Protein AF-0000000082424993 (afdb_homodimer)

Foldseek 3Di:
DPFQFFDQCPDDDDTDGAFQEEEEFADPPLCLLVSLLVVLQVQLQQADQVLNFLQLCQQCQSVVHNCSNLVSLVVKGWTDIPQKIKIWDDPVCQVLPPVHDDDDDDPSKTKIFIDHPRHTQKMKIWGWDDCPDPPDDGDIDIGMDDRPPGHALAHAHEQDPPPDLSNVVSLVVRFDQVQLQVLLCQLCPPVQKHWPAWDADPVGRTFGWIQHPVGIDGQCVVPSLSVLLSSLSRRLRTQEYHYEASCPRHDLVSLLSSLLSSQVSSRHRYHYYHHDPSNLQSNLVRHDQQRYKYWYGDNVRDTDIDGSVRVNCCCPVVVDDSNYDPPD/DFFQWQWPDVPPRDTDGAFQAEEEFADPPLCLLVSLLVVLQVQLQQADQVLNFLQLCQQCQSVVHNCSNLVSLVVKIWTDTPQKIKIWDDPVCQVLPPVGDDDDDDPSKTKIFIDHPRHTQKMKIWGWDDCPDPVDDGDIDIGMDDRPPGHALAHAHEQDPPPDLSNVVSLVVRFDPVQLQVLLCQLCPPVQKGWPAWDQDPVGRTFGWIQHPVGIDGQCVVPSLSVLLSSLSRRLRTQEYHYEASCPRHDLVSLLSSLLSSQVSSRHRYHYYHHDPSNLQSNLVRHDQQRYKYWYGDNVRDTDIDGSVRVCCCCPVVVDDSNYDPPD

Solvent-accessible surface area (backbone atoms only — not comparable to full-atom values): 34062 Å² total; per-residue (Å²): 133,79,76,31,57,37,26,61,44,62,77,88,76,66,68,40,83,56,50,41,35,27,40,36,22,25,36,74,60,27,51,67,59,56,52,54,49,53,50,47,58,48,44,46,32,26,21,57,66,88,49,32,45,36,47,54,59,41,35,11,26,52,62,28,23,86,55,41,68,52,50,47,38,68,71,51,56,57,40,42,44,85,73,29,38,29,28,46,46,61,76,77,58,51,71,69,39,86,84,60,75,86,68,79,81,54,98,46,46,36,27,31,36,30,27,45,94,85,37,68,55,35,32,32,36,33,42,52,45,66,48,79,57,74,93,53,84,53,56,72,46,55,48,51,39,77,31,90,92,38,70,58,51,62,46,44,30,28,73,55,17,37,60,46,59,69,48,47,57,28,48,60,75,65,40,40,63,72,53,15,46,53,42,33,37,60,54,35,58,89,66,66,45,39,67,73,44,75,42,62,48,98,59,66,46,66,31,56,27,29,33,40,95,91,39,78,39,50,38,53,78,47,24,63,25,52,37,40,50,47,52,50,24,35,44,56,41,26,45,26,32,36,32,42,45,69,52,54,69,35,26,69,71,54,30,42,38,48,16,39,48,60,34,66,39,80,77,32,32,35,46,30,28,42,63,43,69,66,44,56,51,29,32,62,69,46,24,60,39,90,34,28,31,37,36,28,29,33,79,84,72,45,75,48,76,32,48,28,61,56,46,48,46,37,38,73,73,63,66,46,70,70,44,52,85,69,83,122,132,51,46,32,52,32,48,66,44,94,57,93,44,64,73,40,78,48,48,41,36,29,41,37,22,26,36,74,60,26,51,66,59,56,52,53,49,53,50,48,58,47,45,47,32,27,22,58,65,88,49,33,45,36,46,54,59,40,34,12,24,52,63,29,25,85,55,40,67,53,50,46,38,68,71,50,55,45,38,38,47,85,75,30,37,30,29,44,46,60,78,76,59,50,71,68,39,86,85,58,76,82,73,77,81,54,98,46,48,37,28,30,36,30,28,46,93,84,38,68,54,35,31,32,38,30,42,51,47,67,46,79,54,74,94,54,83,54,56,72,48,56,47,50,38,78,31,90,91,38,71,58,50,62,46,45,30,29,75,54,17,37,59,46,57,70,49,47,56,28,49,58,74,65,39,42,62,73,54,15,44,52,42,33,34,60,55,33,57,88,68,65,44,39,66,72,45,75,42,61,48,99,56,66,47,64,30,56,28,27,33,40,94,91,38,78,39,49,39,56,79,50,24,63,25,53,36,39,50,46,51,50,24,36,44,56,41,26,44,28,34,34,32,43,45,70,52,52,68,36,27,70,70,54,32,43,39,49,16,38,47,60,34,64,38,80,77,32,32,35,45,31,29,42,61,45,70,66,45,53,51,29,32,62,69,46,24,62,40,91,35,28,32,37,35,27,28,33,78,80,74,45,72,48,75,32,46,28,62,57,46,48,45,37,37,73,73,64,66,47,72,70,44,51,86,69,83,123

pLDDT: mean 84.48, std 14.89, range [23.39, 98.31]

Structure (mmCIF, N/CA/C/O backbone):
data_AF-0000000082424993-model_v1
#
loop_
_entity.id
_entity.type
_entity.pdbx_description
1 polymer 'ATPase AAA-type core domain-containing protein'
#
loop_
_atom_site.group_PDB
_atom_site.id
_atom_site.type_symbol
_atom_site.label_atom_id
_atom_site.label_alt_id
_atom_site.label_comp_id
_atom_site.label_asym_id
_atom_site.label_entity_id
_atom_site.label_seq_id
_atom_site.pdbx_PDB_ins_code
_atom_site.Cartn_x
_atom_site.Cartn_y
_atom_site.Cartn_z
_atom_site.occupancy
_atom_site.B_iso_or_equiv
_atom_site.auth_seq_id
_atom_site.auth_comp_id
_atom_site.auth_asym_id
_atom_site.auth_atom_id
_atom_site.pdbx_PDB_model_num
ATOM 1 N N . MET A 1 1 ? -7.801 -26.766 -16.562 1 23.39 1 MET A N 1
ATOM 2 C CA . MET A 1 1 ? -6.629 -27.375 -15.922 1 23.39 1 MET A CA 1
ATOM 3 C C . MET A 1 1 ? -6.152 -26.516 -14.75 1 23.39 1 MET A C 1
ATOM 5 O O . MET A 1 1 ? -5.828 -25.344 -14.922 1 23.39 1 MET A O 1
ATOM 9 N N . GLY A 1 2 ? -6.727 -26.578 -13.594 1 30.98 2 GLY A N 1
ATOM 10 C CA . GLY A 1 2 ? -6.523 -25.891 -12.328 1 30.98 2 GLY A CA 1
ATOM 11 C C . GLY A 1 2 ? -5.078 -25.906 -11.867 1 30.98 2 GLY A C 1
ATOM 12 O O . GLY A 1 2 ? -4.434 -26.969 -11.859 1 30.98 2 GLY A O 1
ATOM 13 N N . PHE A 1 3 ? -4.266 -25.047 -12.352 1 32.72 3 PHE A N 1
ATOM 14 C CA . PHE A 1 3 ? -2.865 -24.922 -11.961 1 32.72 3 PHE A CA 1
ATOM 15 C C . PHE A 1 3 ? -2.707 -25.047 -10.453 1 32.72 3 PHE A C 1
ATOM 17 O O . PHE A 1 3 ? -3.473 -24.453 -9.695 1 32.72 3 PHE A O 1
ATOM 24 N N . ARG A 1 4 ? -2.854 -26.219 -10.008 1 36.75 4 ARG A N 1
ATOM 25 C CA . ARG A 1 4 ? -2.625 -26.469 -8.586 1 36.75 4 ARG A CA 1
ATOM 26 C C . ARG A 1 4 ? -1.153 -26.297 -8.234 1 36.75 4 ARG A C 1
ATOM 28 O O . ARG A 1 4 ? -0.276 -26.828 -8.914 1 36.75 4 ARG A O 1
ATOM 35 N N . VAL A 1 5 ? -0.659 -25.062 -7.977 1 40.97 5 VAL A N 1
ATOM 36 C CA . VAL A 1 5 ? 0.658 -24.859 -7.379 1 40.97 5 VAL A CA 1
ATOM 37 C C . VAL A 1 5 ? 0.901 -25.922 -6.309 1 40.97 5 VAL A C 1
ATOM 39 O O . VAL A 1 5 ? 0.148 -26.016 -5.336 1 40.97 5 VAL A O 1
ATOM 42 N N . LYS A 1 6 ? 1.376 -26.969 -6.621 1 39.31 6 LYS A N 1
ATOM 43 C CA . LYS A 1 6 ? 1.819 -27.875 -5.578 1 39.31 6 LYS A CA 1
ATOM 44 C C . LYS A 1 6 ? 2.887 -27.25 -4.695 1 39.31 6 LYS A C 1
ATOM 46 O O . LYS A 1 6 ? 3.492 -26.234 -5.074 1 39.31 6 LYS A O 1
ATOM 51 N N . GLY A 1 7 ? 3.398 -27.828 -3.498 1 37.5 7 GLY A N 1
ATOM 52 C CA . GLY A 1 7 ? 4.145 -27.562 -2.279 1 37.5 7 GLY A CA 1
ATOM 53 C C . GLY A 1 7 ? 5.488 -26.906 -2.533 1 37.5 7 GLY A C 1
ATOM 54 O O . GLY A 1 7 ? 6.066 -27.062 -3.609 1 37.5 7 GLY A O 1
ATOM 55 N N . VAL A 1 8 ? 5.598 -25.641 -2.477 1 36.44 8 VAL A N 1
ATOM 56 C CA . VAL A 1 8 ? 6.949 -25.109 -2.312 1 36.44 8 VAL A CA 1
ATOM 57 C C . VAL A 1 8 ? 7.707 -25.938 -1.282 1 36.44 8 VAL A C 1
ATOM 59 O O . VAL A 1 8 ? 7.219 -26.172 -0.172 1 36.44 8 VAL A O 1
ATOM 62 N N . ARG A 1 9 ? 8.383 -26.875 -1.721 1 34.38 9 ARG A N 1
ATOM 63 C CA . ARG A 1 9 ? 9.211 -27.531 -0.724 1 34.38 9 ARG A CA 1
ATOM 64 C C . ARG A 1 9 ? 10.234 -26.578 -0.127 1 34.38 9 ARG A C 1
ATOM 66 O O . ARG A 1 9 ? 11.148 -26.125 -0.822 1 34.38 9 ARG A O 1
ATOM 73 N N . GLY A 1 10 ? 10.039 -25.391 0.374 1 33.62 10 GLY A N 1
ATOM 74 C CA . GLY A 1 10 ? 11.25 -25.125 1.137 1 33.62 10 GLY A CA 1
ATOM 75 C C . GLY A 1 10 ? 11.852 -26.391 1.733 1 33.62 10 GLY A C 1
ATOM 76 O O . GLY A 1 10 ? 11.555 -27.5 1.288 1 33.62 10 GLY A O 1
ATOM 77 N N . GLY A 1 11 ? 12.188 -26.266 3.111 1 31.61 11 GLY A N 1
ATOM 78 C CA . GLY A 1 11 ? 12.703 -27.531 3.598 1 31.61 11 GLY A CA 1
ATOM 79 C C . GLY A 1 11 ? 11.969 -28.734 3.029 1 31.61 11 GLY A C 1
ATOM 80 O O . GLY A 1 11 ? 11.07 -28.578 2.201 1 31.61 11 GLY A O 1
ATOM 81 N N . GLU A 1 12 ? 11.898 -29.891 3.67 1 37.28 12 GLU A N 1
ATOM 82 C CA . GLU A 1 12 ? 11.484 -31.219 3.242 1 37.28 12 GLU A CA 1
ATOM 83 C C . GLU A 1 12 ? 10.219 -31.172 2.391 1 37.28 12 GLU A C 1
ATOM 85 O O . GLU A 1 12 ? 10.18 -31.734 1.298 1 37.28 12 GLU A O 1
ATOM 90 N N . GLY A 1 13 ? 8.766 -31.5 2.793 1 43.62 13 GLY A N 1
ATOM 91 C CA . GLY A 1 13 ? 7.691 -32.438 2.557 1 43.62 13 GLY A CA 1
ATOM 92 C C . GLY A 1 13 ? 6.496 -31.828 1.854 1 43.62 13 GLY A C 1
ATOM 93 O O . GLY A 1 13 ? 5.871 -32.469 1.003 1 43.62 13 GLY A O 1
ATOM 94 N N . ASP A 1 14 ? 5.602 -30.719 2.322 1 53.25 14 ASP A N 1
ATOM 95 C CA . ASP A 1 14 ? 4.164 -30.969 2.223 1 53.25 14 ASP A CA 1
ATOM 96 C C . ASP A 1 14 ? 3.609 -30.438 0.902 1 53.25 14 ASP A C 1
ATOM 98 O O . ASP A 1 14 ? 3.883 -29.297 0.517 1 53.25 14 ASP A O 1
ATOM 102 N N . ALA A 1 15 ? 3.539 -31.188 -0.069 1 67.94 15 ALA A N 1
ATOM 103 C CA . ALA A 1 15 ? 2.691 -30.969 -1.238 1 67.94 15 ALA A CA 1
ATOM 104 C C . ALA A 1 15 ? 1.31 -30.469 -0.826 1 67.94 15 ALA A C 1
ATOM 106 O O . ALA A 1 15 ? 0.71 -30.984 0.118 1 67.94 15 ALA A O 1
ATOM 107 N N . VAL A 1 16 ? 1.029 -29.203 -1.278 1 76.25 16 VAL A N 1
ATOM 108 C CA . VAL A 1 16 ? -0.315 -28.703 -1.019 1 76.25 16 VAL A CA 1
ATOM 109 C C . VAL A 1 16 ? -1.115 -28.672 -2.318 1 76.25 16 VAL A C 1
ATOM 111 O O . VAL A 1 16 ? -0.638 -28.172 -3.336 1 76.25 16 VAL A O 1
ATOM 114 N N . GLU A 1 17 ? -2.172 -29.375 -2.281 1 81.56 17 GLU A N 1
ATOM 115 C CA . GLU A 1 17 ? -3.105 -29.266 -3.398 1 81.56 17 GLU A CA 1
ATOM 116 C C . GLU A 1 17 ? -4.02 -28.062 -3.236 1 81.56 17 GLU A C 1
ATOM 118 O O . GLU A 1 17 ? -4.828 -28 -2.307 1 81.56 17 GLU A O 1
ATOM 123 N N . LEU A 1 18 ? -3.896 -27.156 -4.195 1 88.31 18 LEU A N 1
ATOM 124 C CA . LEU A 1 18 ? -4.652 -25.922 -4.094 1 88.31 18 LEU A CA 1
ATOM 125 C C . LEU A 1 18 ? -6.098 -26.125 -4.527 1 88.31 18 LEU A C 1
ATOM 127 O O . LEU A 1 18 ? -6.395 -27.047 -5.293 1 88.31 18 LEU A O 1
ATOM 131 N N . ARG A 1 19 ? -6.922 -25.297 -4.023 1 92.44 19 ARG A N 1
ATOM 132 C CA . ARG A 1 19 ? -8.336 -25.25 -4.387 1 92.44 19 ARG A CA 1
ATOM 133 C C . ARG A 1 19 ? -8.648 -23.984 -5.18 1 92.44 19 ARG A C 1
ATOM 135 O O . ARG A 1 19 ? -7.746 -23.359 -5.742 1 92.44 19 ARG A O 1
ATOM 142 N N . ARG A 1 20 ? -9.914 -23.766 -5.371 1 95 20 ARG A N 1
ATOM 143 C CA . ARG A 1 20 ? -10.289 -22.578 -6.145 1 95 20 ARG A CA 1
ATOM 144 C C . ARG A 1 20 ? -9.93 -21.312 -5.395 1 95 20 ARG A C 1
ATOM 146 O O . ARG A 1 20 ? -9.445 -20.344 -5.996 1 95 20 ARG A O 1
ATOM 153 N N . VAL A 1 21 ? -10.203 -21.328 -4.082 1 96.75 21 VAL A N 1
ATOM 154 C CA . VAL A 1 21 ? -9.859 -20.188 -3.234 1 96.75 21 VAL A CA 1
ATOM 155 C C . VAL A 1 21 ? -8.836 -20.625 -2.182 1 96.75 21 VAL A C 1
ATOM 157 O O . VAL A 1 21 ? -9.164 -21.375 -1.266 1 96.75 21 VAL A O 1
ATOM 160 N N . ASN A 1 22 ? -7.621 -20.125 -2.242 1 95 22 ASN A N 1
ATOM 161 C CA . ASN A 1 22 ? -6.523 -20.438 -1.334 1 95 22 ASN A CA 1
ATOM 162 C C . ASN A 1 22 ? -6.066 -19.203 -0.556 1 95 22 ASN A C 1
ATOM 164 O O . ASN A 1 22 ? -5.633 -18.219 -1.148 1 95 22 ASN A O 1
ATOM 168 N N . VAL A 1 23 ? -6.172 -19.281 0.768 1 96.69 23 VAL A N 1
ATOM 169 C CA . VAL A 1 23 ? -5.855 -18.141 1.61 1 96.69 23 VAL A CA 1
ATOM 170 C C . VAL A 1 23 ? -4.648 -18.453 2.488 1 96.69 23 VAL A C 1
ATOM 172 O O . VAL A 1 23 ? -4.73 -19.297 3.381 1 96.69 23 VAL A O 1
ATOM 175 N N . LEU A 1 24 ? -3.57 -17.781 2.172 1 93.25 24 LEU A N 1
ATOM 176 C CA . LEU A 1 24 ? -2.373 -17.906 2.996 1 93.25 24 LEU A CA 1
ATOM 177 C C . LEU A 1 24 ? -2.408 -16.922 4.156 1 93.25 24 LEU A C 1
ATOM 179 O O . LEU A 1 24 ? -2.666 -15.734 3.955 1 93.25 24 LEU A O 1
ATOM 183 N N . THR A 1 25 ? -2.234 -17.375 5.359 1 93.75 25 THR A N 1
ATOM 184 C CA . THR A 1 25 ? -2.148 -16.562 6.57 1 93.75 25 THR A CA 1
ATOM 185 C C . THR A 1 25 ? -0.874 -16.891 7.348 1 93.75 25 THR A C 1
ATOM 187 O O . THR A 1 25 ? -0.179 -17.859 7.039 1 93.75 25 THR A O 1
ATOM 190 N N . GLY A 1 26 ? -0.524 -16.016 8.273 1 89.94 26 GLY A N 1
ATOM 191 C CA . GLY A 1 26 ? 0.664 -16.188 9.094 1 89.94 26 GLY A CA 1
ATOM 192 C C . GLY A 1 26 ? 1.271 -14.875 9.539 1 89.94 26 GLY A C 1
ATOM 193 O O . GLY A 1 26 ? 0.917 -13.812 9.031 1 89.94 26 GLY A O 1
ATOM 194 N N . CYS A 1 27 ? 2.184 -14.984 10.438 1 88.44 27 CYS A N 1
ATOM 195 C CA . CYS A 1 27 ? 2.846 -13.812 11 1 88.44 27 CYS A CA 1
ATOM 196 C C . CYS A 1 27 ? 3.699 -13.117 9.945 1 88.44 27 CYS A C 1
ATOM 198 O O . CYS A 1 27 ? 4.008 -13.695 8.906 1 88.44 27 CYS A O 1
ATOM 200 N N . ASN A 1 28 ? 4.004 -11.875 10.234 1 85.69 28 ASN A N 1
ATOM 201 C CA . ASN A 1 28 ? 4.992 -11.219 9.383 1 85.69 28 ASN A CA 1
ATOM 202 C C . ASN A 1 28 ? 6.324 -11.961 9.391 1 85.69 28 ASN A C 1
ATOM 204 O O . ASN A 1 28 ? 6.785 -12.406 10.445 1 85.69 28 ASN A O 1
ATOM 208 N N . GLY A 1 29 ? 6.848 -12.148 8.227 1 78.69 29 GLY A N 1
ATOM 209 C CA . GLY A 1 29 ? 8.141 -12.797 8.125 1 78.69 29 GLY A CA 1
ATOM 210 C C . GLY A 1 29 ? 8.047 -14.297 7.961 1 78.69 29 GLY A C 1
ATOM 211 O O . GLY A 1 29 ? 9.055 -15.008 8.062 1 78.69 29 GLY A O 1
ATOM 212 N N . THR A 1 30 ? 6.895 -14.828 7.766 1 79.69 30 THR A N 1
ATOM 213 C CA . THR A 1 30 ? 6.742 -16.266 7.645 1 79.69 30 THR A CA 1
ATOM 214 C C . THR A 1 30 ? 6.727 -16.688 6.176 1 79.69 30 THR A C 1
ATOM 216 O O . THR A 1 30 ? 6.113 -17.703 5.82 1 79.69 30 THR A O 1
ATOM 219 N N . PHE A 1 31 ? 7.121 -15.859 5.227 1 78.12 31 PHE A N 1
ATOM 220 C CA . PHE A 1 31 ? 7.461 -16.141 3.836 1 78.12 31 PHE A CA 1
ATOM 221 C C . PHE A 1 31 ? 6.203 -16.25 2.982 1 78.12 31 PHE A C 1
ATOM 223 O O . PHE A 1 31 ? 6.219 -16.891 1.932 1 78.12 31 PHE A O 1
ATOM 230 N N . LYS A 1 32 ? 5.07 -15.711 3.395 1 86.19 32 LYS A N 1
ATOM 231 C CA . LYS A 1 32 ? 3.846 -15.719 2.598 1 86.19 32 LYS A CA 1
ATOM 232 C C . LYS A 1 32 ? 4.086 -15.125 1.215 1 86.19 32 LYS A C 1
ATOM 234 O O . LYS A 1 32 ? 3.732 -15.727 0.201 1 86.19 32 LYS A O 1
ATOM 239 N N . THR A 1 33 ? 4.738 -13.977 1.228 1 88.62 33 THR A N 1
ATOM 240 C CA . THR A 1 33 ? 5 -13.258 -0.014 1 88.62 33 THR A CA 1
ATOM 241 C C . THR A 1 33 ? 5.988 -14.023 -0.887 1 88.62 33 THR A C 1
ATOM 243 O O . THR A 1 33 ? 5.84 -14.07 -2.109 1 88.62 33 THR A O 1
ATOM 246 N N . SER A 1 34 ? 6.977 -14.703 -0.293 1 84.75 34 SER A N 1
ATOM 247 C CA . SER A 1 34 ? 7.965 -15.477 -1.039 1 84.75 34 SER A CA 1
ATOM 248 C C . SER A 1 34 ? 7.312 -16.625 -1.799 1 84.75 34 SER A C 1
ATOM 250 O O . SER A 1 34 ? 7.734 -16.953 -2.906 1 84.75 34 SER A O 1
ATOM 252 N N . ILE A 1 35 ? 6.367 -17.188 -1.18 1 85.69 35 ILE A N 1
ATOM 253 C CA . ILE A 1 35 ? 5.637 -18.266 -1.837 1 85.69 35 ILE A CA 1
ATOM 254 C C . ILE A 1 35 ? 4.918 -17.719 -3.072 1 85.69 35 ILE A C 1
ATOM 256 O O . ILE A 1 35 ? 4.961 -18.344 -4.141 1 85.69 35 ILE A O 1
ATOM 260 N N . LEU A 1 36 ? 4.277 -16.578 -2.947 1 92.5 36 LEU A N 1
ATOM 261 C CA . LEU A 1 36 ? 3.592 -15.969 -4.078 1 92.5 36 LEU A CA 1
ATOM 262 C C . LEU A 1 36 ? 4.582 -15.586 -5.172 1 92.5 36 LEU A C 1
ATOM 264 O O . LEU A 1 36 ? 4.289 -15.742 -6.359 1 92.5 36 LEU A O 1
ATOM 268 N N . GLU A 1 37 ? 5.734 -15.148 -4.789 1 91.5 37 GLU A N 1
ATOM 269 C CA . GLU A 1 37 ? 6.758 -14.773 -5.754 1 91.5 37 GLU A CA 1
ATOM 270 C C . GLU A 1 37 ? 7.238 -15.984 -6.555 1 91.5 37 GLU A C 1
ATOM 272 O O . GLU A 1 37 ? 7.379 -15.906 -7.777 1 91.5 37 GLU A O 1
ATOM 277 N N . ALA A 1 38 ? 7.52 -17.016 -5.855 1 88.12 38 ALA A N 1
ATOM 278 C CA . ALA A 1 38 ? 7.984 -18.234 -6.516 1 88.12 38 ALA A CA 1
ATOM 279 C C . ALA A 1 38 ? 6.934 -18.766 -7.488 1 88.12 38 ALA A C 1
ATOM 281 O O . ALA A 1 38 ? 7.258 -19.172 -8.602 1 88.12 38 ALA A O 1
ATOM 282 N N . LEU A 1 39 ? 5.758 -18.734 -7.012 1 91.19 39 LEU A N 1
ATOM 283 C CA . LEU A 1 39 ? 4.656 -19.156 -7.875 1 91.19 39 LEU A CA 1
ATOM 284 C C . LEU A 1 39 ? 4.562 -18.266 -9.109 1 91.19 39 LEU A C 1
ATOM 286 O O . LEU A 1 39 ? 4.402 -18.75 -10.227 1 91.19 39 LEU A O 1
ATOM 290 N N . THR A 1 40 ? 4.637 -17 -8.906 1 94.19 40 THR A N 1
ATOM 291 C CA . THR A 1 40 ? 4.562 -16.016 -9.992 1 94.19 40 THR A CA 1
ATOM 292 C C . THR A 1 40 ? 5.691 -16.234 -10.992 1 94.19 40 THR A C 1
ATOM 294 O O . THR A 1 40 ? 5.453 -16.297 -12.203 1 94.19 40 THR A O 1
ATOM 297 N N . ALA A 1 41 ? 6.883 -16.375 -10.492 1 91.38 41 ALA A N 1
ATOM 298 C CA . ALA A 1 41 ? 8.031 -16.594 -11.367 1 91.38 41 ALA A CA 1
ATOM 299 C C . ALA A 1 41 ? 7.859 -17.875 -12.18 1 91.38 41 ALA A C 1
ATOM 301 O O . ALA A 1 41 ? 8.18 -17.906 -13.367 1 91.38 41 ALA A O 1
ATOM 302 N N . SER A 1 42 ? 7.344 -18.844 -11.555 1 89.44 42 SER A N 1
ATOM 303 C CA . SER A 1 42 ? 7.121 -20.125 -12.227 1 89.44 42 SER A CA 1
ATOM 304 C C . SER A 1 42 ? 6.07 -20 -13.328 1 89.44 42 SER A C 1
ATOM 306 O O . SER A 1 42 ? 6.223 -20.562 -14.406 1 89.44 42 SER A O 1
ATOM 308 N N . MET A 1 43 ? 5.098 -19.266 -13.047 1 91.38 43 MET A N 1
ATOM 309 C CA . MET A 1 43 ? 4.012 -19.109 -14.008 1 91.38 43 MET A CA 1
ATOM 310 C C . MET A 1 43 ? 4.418 -18.188 -15.148 1 91.38 43 MET A C 1
ATOM 312 O O . MET A 1 43 ? 3.855 -18.25 -16.234 1 91.38 43 MET A O 1
ATOM 316 N N . LEU A 1 44 ? 5.328 -17.312 -14.867 1 91.94 44 LEU A N 1
ATOM 317 C CA . LEU A 1 44 ? 5.836 -16.438 -15.922 1 91.94 44 LEU A CA 1
ATOM 318 C C . LEU A 1 44 ? 6.426 -17.25 -17.062 1 91.94 44 LEU A C 1
ATOM 320 O O . LEU A 1 44 ? 6.277 -16.891 -18.234 1 91.94 44 LEU A O 1
ATOM 324 N N . VAL A 1 45 ? 7.016 -18.375 -16.766 1 85.44 45 VAL A N 1
ATOM 325 C CA . VAL A 1 45 ? 7.652 -19.203 -17.781 1 85.44 45 VAL A CA 1
ATOM 326 C C . VAL A 1 45 ? 6.59 -19.953 -18.578 1 85.44 45 VAL A C 1
ATOM 328 O O . VAL A 1 45 ? 6.844 -20.391 -19.688 1 85.44 45 VAL A O 1
ATOM 331 N N . LEU A 1 46 ? 5.5 -20.031 -18.016 1 85.75 46 LEU A N 1
ATOM 332 C CA . LEU A 1 46 ? 4.461 -20.891 -18.578 1 85.75 46 LEU A CA 1
ATOM 333 C C . LEU A 1 46 ? 3.334 -20.047 -19.172 1 85.75 46 LEU A C 1
ATOM 335 O O . LEU A 1 46 ? 2.236 -20.547 -19.422 1 85.75 46 LEU A O 1
ATOM 339 N N . THR A 1 47 ? 3.527 -18.734 -19.266 1 89.12 47 THR A N 1
ATOM 340 C CA . THR A 1 47 ? 2.533 -17.859 -19.859 1 89.12 47 THR A CA 1
ATOM 341 C C . THR A 1 47 ? 2.992 -17.359 -21.219 1 89.12 47 THR A C 1
ATOM 343 O O . THR A 1 47 ? 4.086 -17.703 -21.672 1 89.12 47 THR A O 1
ATOM 346 N N . SER A 1 48 ? 2.105 -16.641 -21.969 1 88 48 SER A N 1
ATOM 347 C CA . SER A 1 48 ? 2.461 -16.062 -23.25 1 88 48 SER A CA 1
ATOM 348 C C . SER A 1 48 ? 3.578 -15.031 -23.109 1 88 48 SER A C 1
ATOM 350 O O . SER A 1 48 ? 3.535 -14.188 -22.203 1 88 48 SER A O 1
ATOM 352 N N . PRO A 1 49 ? 4.574 -15.062 -24 1 87.19 49 PRO A N 1
ATOM 353 C CA . PRO A 1 49 ? 5.738 -14.188 -23.875 1 87.19 49 PRO A CA 1
ATOM 354 C C . PRO A 1 49 ? 5.359 -12.703 -23.844 1 87.19 49 PRO A C 1
ATOM 356 O O . PRO A 1 49 ? 6.031 -11.914 -23.172 1 87.19 49 PRO A O 1
ATOM 359 N N . ASP A 1 50 ? 4.289 -12.328 -24.531 1 88.88 50 ASP A N 1
ATOM 360 C CA . ASP A 1 50 ? 3.891 -10.93 -24.594 1 88.88 50 ASP A CA 1
ATOM 361 C C . ASP A 1 50 ? 3.379 -10.438 -23.25 1 88.88 50 ASP A C 1
ATOM 363 O O . ASP A 1 50 ? 3.314 -9.234 -23 1 88.88 50 ASP A O 1
ATOM 367 N N . ARG A 1 51 ? 3.08 -11.359 -22.328 1 93.5 51 ARG A N 1
ATOM 368 C CA . ARG A 1 51 ? 2.512 -10.992 -21.047 1 93.5 51 ARG A CA 1
ATOM 369 C C . ARG A 1 51 ? 3.598 -10.922 -19.969 1 93.5 51 ARG A C 1
ATOM 371 O O . ARG A 1 51 ? 3.365 -10.391 -18.875 1 93.5 51 ARG A O 1
ATOM 378 N N . VAL A 1 52 ? 4.766 -11.352 -20.281 1 92.94 52 VAL A N 1
ATOM 379 C CA . VAL A 1 52 ? 5.801 -11.562 -19.281 1 92.94 52 VAL A CA 1
ATOM 380 C C . VAL A 1 52 ? 6.25 -10.219 -18.703 1 92.94 52 VAL A C 1
ATOM 382 O O . VAL A 1 52 ? 6.297 -10.047 -17.484 1 92.94 52 VAL A O 1
ATOM 385 N N . GLN A 1 53 ? 6.492 -9.305 -19.562 1 92.44 53 GLN A N 1
ATOM 386 C CA . GLN A 1 53 ? 7.012 -8.023 -19.094 1 92.44 53 GLN A CA 1
ATOM 387 C C . GLN A 1 53 ? 5.961 -7.27 -18.281 1 92.44 53 GLN A C 1
ATOM 389 O O . GLN A 1 53 ? 6.227 -6.84 -17.156 1 92.44 53 GLN A O 1
ATOM 394 N N . PRO A 1 54 ? 4.738 -7.117 -18.797 1 94.75 54 PRO A N 1
ATOM 395 C CA . PRO A 1 54 ? 3.711 -6.461 -17.984 1 94.75 54 PRO A CA 1
ATOM 396 C C . PRO A 1 54 ? 3.459 -7.176 -16.656 1 94.75 54 PRO A C 1
ATOM 398 O O . PRO A 1 54 ? 3.291 -6.527 -15.625 1 94.75 54 PRO A O 1
ATOM 401 N N . LEU A 1 55 ? 3.496 -8.484 -16.688 1 96.62 55 LEU A N 1
ATOM 402 C CA . LEU A 1 55 ? 3.289 -9.258 -15.469 1 96.62 55 LEU A CA 1
ATOM 403 C C . LEU A 1 55 ? 4.418 -9.016 -14.469 1 96.62 55 LEU A C 1
ATOM 405 O O . LEU A 1 55 ? 4.172 -8.875 -13.266 1 96.62 55 LEU A O 1
ATOM 409 N N . SER A 1 56 ? 5.598 -8.969 -14.992 1 94.81 56 SER A N 1
ATOM 410 C CA . SER A 1 56 ? 6.75 -8.742 -14.125 1 94.81 56 SER A CA 1
ATOM 411 C C . SER A 1 56 ? 6.688 -7.371 -13.469 1 94.81 56 SER A C 1
ATOM 413 O O . SER A 1 56 ? 7.098 -7.207 -12.312 1 94.81 56 SER A O 1
ATOM 415 N N . ILE A 1 57 ? 6.199 -6.41 -14.211 1 93.94 57 ILE A N 1
ATOM 416 C CA . ILE A 1 57 ? 6.09 -5.055 -13.688 1 93.94 57 ILE A CA 1
ATOM 417 C C . ILE A 1 57 ? 5.07 -5.02 -12.547 1 93.94 57 ILE A C 1
ATOM 419 O O . ILE A 1 57 ? 5.352 -4.488 -11.477 1 93.94 57 ILE A O 1
ATOM 423 N N . ILE A 1 58 ? 3.943 -5.652 -12.719 1 96.44 58 ILE A N 1
ATOM 424 C CA . ILE A 1 58 ? 2.863 -5.613 -11.734 1 96.44 58 ILE A CA 1
ATOM 425 C C . ILE A 1 58 ? 3.25 -6.438 -10.508 1 96.44 58 ILE A C 1
ATOM 427 O O . ILE A 1 58 ? 2.928 -6.066 -9.375 1 96.44 58 ILE A O 1
ATOM 431 N N . ALA A 1 59 ? 3.99 -7.457 -10.734 1 96.94 59 ALA A N 1
ATOM 432 C CA . ALA A 1 59 ? 4.359 -8.375 -9.656 1 96.94 59 ALA A CA 1
ATOM 433 C C . ALA A 1 59 ? 5.395 -7.75 -8.727 1 96.94 59 ALA A C 1
ATOM 435 O O . ALA A 1 59 ? 5.656 -8.266 -7.641 1 96.94 59 ALA A O 1
ATOM 436 N N . ALA A 1 60 ? 5.938 -6.594 -9.094 1 94.62 60 ALA A N 1
ATOM 437 C CA . ALA A 1 60 ? 6.875 -5.879 -8.227 1 94.62 60 ALA A CA 1
ATOM 438 C C . ALA A 1 60 ? 6.207 -5.457 -6.922 1 94.62 60 ALA A C 1
ATOM 440 O O . ALA A 1 60 ? 6.887 -5.164 -5.938 1 94.62 60 ALA A O 1
ATOM 441 N N . THR A 1 61 ? 4.91 -5.398 -6.91 1 96.94 61 THR A N 1
ATOM 442 C CA . THR A 1 61 ? 4.152 -4.992 -5.73 1 96.94 61 THR A CA 1
ATOM 443 C C . THR A 1 61 ? 4.16 -6.094 -4.676 1 96.94 61 THR A C 1
ATOM 445 O O . THR A 1 61 ? 3.828 -5.852 -3.516 1 96.94 61 THR A O 1
ATOM 448 N N . LEU A 1 62 ? 4.508 -7.363 -5.027 1 95 62 LEU A N 1
ATOM 449 C CA . LEU A 1 62 ? 4.516 -8.453 -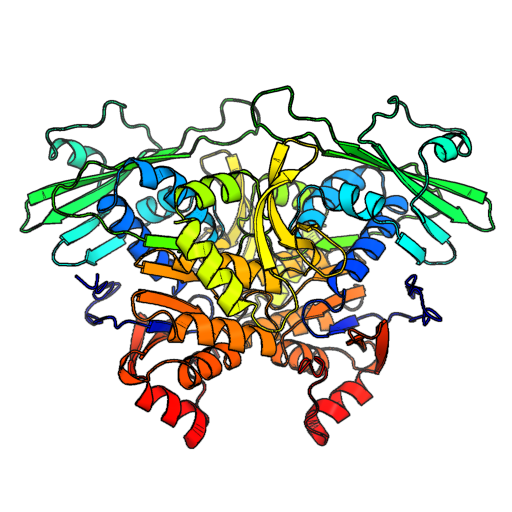4.059 1 95 62 LEU A CA 1
ATOM 450 C C . LEU A 1 62 ? 5.57 -8.219 -2.982 1 95 62 LEU A C 1
ATOM 452 O O . LEU A 1 62 ? 5.234 -8 -1.816 1 95 62 LEU A O 1
ATOM 456 N N . ARG A 1 63 ? 6.738 -8.055 -3.336 1 89.25 63 ARG A N 1
ATOM 457 C CA . ARG A 1 63 ? 7.805 -7.816 -2.367 1 89.25 63 ARG A CA 1
ATOM 458 C C . ARG A 1 63 ? 8.141 -6.332 -2.27 1 89.25 63 ARG A C 1
ATOM 460 O O . ARG A 1 63 ? 9.102 -5.949 -1.602 1 89.25 63 ARG A O 1
ATOM 467 N N . MET A 1 64 ? 7.406 -5.523 -2.926 1 93.88 64 MET A N 1
ATOM 468 C CA . MET A 1 64 ? 7.551 -4.07 -2.902 1 93.88 64 MET A CA 1
ATOM 469 C C . MET A 1 64 ? 8.922 -3.652 -3.434 1 93.88 64 MET A C 1
ATOM 471 O O . MET A 1 64 ? 9.57 -2.771 -2.867 1 93.88 64 MET A O 1
ATOM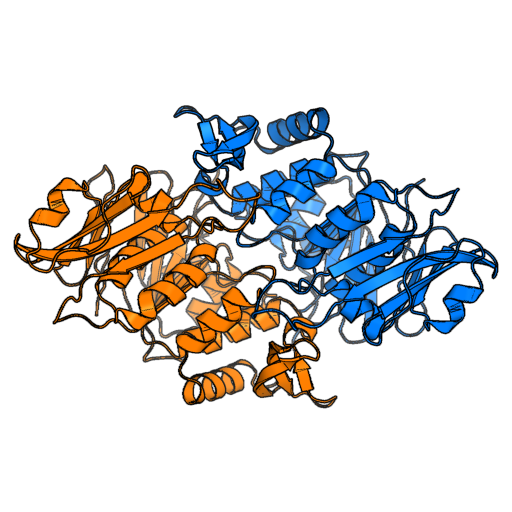 475 N N . ASP A 1 65 ? 9.367 -4.355 -4.473 1 90.75 65 ASP A N 1
ATOM 476 C CA . ASP A 1 65 ? 10.672 -4.094 -5.078 1 90.75 65 ASP A CA 1
ATOM 477 C C . ASP A 1 65 ? 10.625 -4.297 -6.59 1 90.75 65 ASP A C 1
ATOM 479 O O . ASP A 1 65 ? 10.336 -5.398 -7.066 1 90.75 65 ASP A O 1
ATOM 483 N N . GLU A 1 66 ? 10.992 -3.242 -7.316 1 89.06 66 GLU A N 1
ATOM 484 C CA . GLU A 1 66 ? 10.953 -3.311 -8.773 1 89.06 66 GLU A CA 1
ATOM 485 C C . GLU A 1 66 ? 11.914 -4.379 -9.305 1 89.06 66 GLU A C 1
ATOM 487 O O . GLU A 1 66 ? 11.758 -4.852 -10.43 1 89.06 66 GLU A O 1
ATOM 492 N N . PHE A 1 67 ? 12.852 -4.84 -8.5 1 89 67 PHE A N 1
ATOM 493 C CA . PHE A 1 67 ? 13.828 -5.832 -8.914 1 89 67 PHE A CA 1
ATOM 494 C C . PHE A 1 67 ? 13.531 -7.188 -8.281 1 89 67 PHE A C 1
ATOM 496 O O . PHE A 1 67 ? 14.445 -7.996 -8.086 1 89 67 PHE A O 1
ATOM 503 N N . TRP A 1 68 ? 12.32 -7.371 -8.031 1 90.62 68 TRP A N 1
ATOM 504 C CA . TRP A 1 68 ? 11.898 -8.539 -7.273 1 90.62 68 TRP A CA 1
ATOM 505 C C . TRP A 1 68 ? 12.344 -9.828 -7.969 1 90.62 68 TRP A C 1
ATOM 507 O O . TRP A 1 68 ? 12.828 -10.758 -7.32 1 90.62 68 TRP A O 1
ATOM 517 N N . LEU A 1 69 ? 12.18 -9.898 -9.297 1 92.31 69 LEU A N 1
ATOM 518 C CA . LEU A 1 69 ? 12.477 -11.125 -10.031 1 92.31 69 LEU A CA 1
ATOM 519 C C . LEU A 1 69 ? 13.977 -11.414 -10.039 1 92.31 69 LEU A C 1
ATOM 521 O O . LEU A 1 69 ? 14.391 -12.555 -9.852 1 92.31 69 LEU A O 1
ATOM 525 N N . TYR A 1 70 ? 14.75 -10.383 -10.227 1 89.88 70 TYR A N 1
ATOM 526 C CA . TYR A 1 70 ? 16.203 -10.508 -10.156 1 89.88 70 TYR A CA 1
ATOM 527 C C . TYR A 1 70 ? 16.641 -11.023 -8.789 1 89.88 70 TYR A C 1
ATOM 529 O O . TYR A 1 70 ? 17.484 -11.922 -8.703 1 89.88 70 TYR A O 1
ATOM 537 N N . LYS A 1 71 ? 16.062 -10.438 -7.832 1 87.06 71 LYS A N 1
ATOM 538 C CA . LYS A 1 71 ? 16.438 -10.805 -6.465 1 87.06 71 LYS A CA 1
ATOM 539 C C . LYS A 1 71 ? 15.969 -12.219 -6.137 1 87.06 71 LYS A C 1
ATOM 541 O O . LYS A 1 71 ? 16.703 -12.984 -5.496 1 87.06 71 LYS A O 1
ATOM 546 N N . LEU A 1 72 ? 14.773 -12.555 -6.504 1 88.56 72 LEU A N 1
ATOM 547 C CA . LEU A 1 72 ? 14.258 -13.898 -6.258 1 88.56 72 LEU A CA 1
ATOM 548 C C . LEU A 1 72 ? 15.141 -14.953 -6.918 1 88.56 72 LEU A C 1
ATOM 550 O O . LEU A 1 72 ? 15.484 -15.961 -6.297 1 88.56 72 LEU A O 1
ATOM 554 N N . LEU A 1 73 ? 15.477 -14.711 -8.156 1 88.94 73 LEU A N 1
ATOM 555 C CA . LEU A 1 73 ? 16.297 -15.664 -8.898 1 88.94 73 LEU A CA 1
ATOM 556 C C . LEU A 1 73 ? 17.703 -15.727 -8.32 1 88.94 73 LEU A C 1
ATOM 558 O O . LEU A 1 73 ? 18.375 -16.766 -8.406 1 88.94 73 LEU A O 1
ATOM 562 N N . GLY A 1 74 ? 18.125 -14.641 -7.777 1 85.31 74 GLY A N 1
ATOM 563 C CA . GLY A 1 74 ? 19.406 -14.625 -7.086 1 85.31 74 GLY A CA 1
ATOM 564 C C . GLY A 1 74 ? 19.391 -15.414 -5.789 1 85.31 74 GLY A C 1
ATOM 565 O O . GLY A 1 74 ? 20.375 -16.047 -5.434 1 85.31 74 GLY A O 1
ATOM 566 N N . ASP A 1 75 ? 18.312 -15.352 -5.078 1 81.75 75 ASP A N 1
ATOM 567 C CA . ASP A 1 75 ? 18.141 -16.078 -3.824 1 81.75 75 ASP A CA 1
ATOM 568 C C . ASP A 1 75 ? 17.969 -17.578 -4.078 1 81.75 75 ASP A C 1
ATOM 570 O O . ASP A 1 75 ? 18.422 -18.406 -3.275 1 81.75 75 ASP A O 1
ATOM 574 N N . GLY A 1 76 ? 17.375 -17.859 -5.133 1 83.31 76 GLY A N 1
ATOM 575 C CA . GLY A 1 76 ? 17.141 -19.25 -5.477 1 83.31 76 GLY A CA 1
ATOM 576 C C . GLY A 1 76 ? 15.789 -19.766 -5.02 1 83.31 76 GLY A C 1
ATOM 577 O O . GLY A 1 76 ? 15.305 -19.391 -3.947 1 83.31 76 GLY A O 1
ATOM 578 N N . PHE A 1 77 ? 15.156 -20.562 -5.934 1 83 77 PHE A N 1
ATOM 579 C CA . PHE A 1 77 ? 13.914 -21.25 -5.582 1 83 77 PHE A CA 1
ATOM 580 C C . PHE A 1 77 ? 13.695 -22.469 -6.461 1 83 77 PHE A C 1
ATOM 582 O O . PHE A 1 77 ? 14.391 -22.656 -7.469 1 83 77 PHE A O 1
ATOM 589 N N . LYS A 1 78 ? 12.906 -23.406 -5.977 1 84.38 78 LYS A N 1
ATOM 590 C CA . LYS A 1 78 ? 12.438 -24.562 -6.73 1 84.38 78 LYS A CA 1
ATOM 591 C C . LYS A 1 78 ? 10.961 -24.844 -6.469 1 84.38 78 LYS A C 1
ATOM 593 O O . LYS A 1 78 ? 10.516 -24.828 -5.32 1 84.38 78 LYS A O 1
ATOM 598 N N . LEU A 1 79 ? 10.242 -24.938 -7.543 1 83.25 79 LEU A N 1
ATOM 599 C CA . LEU A 1 79 ? 8.812 -25.203 -7.438 1 83.25 79 LEU A CA 1
ATOM 600 C C . LEU A 1 79 ? 8.344 -26.125 -8.555 1 83.25 79 LEU A C 1
ATOM 602 O O . LEU A 1 79 ? 8.891 -26.094 -9.656 1 83.25 79 LEU A O 1
ATOM 606 N N . GLU A 1 80 ? 7.43 -26.938 -8.227 1 81.62 80 GLU A N 1
ATOM 607 C CA . GLU A 1 80 ? 6.801 -27.781 -9.242 1 81.62 80 GLU A CA 1
ATOM 608 C C . GLU A 1 80 ? 5.348 -27.391 -9.469 1 81.62 80 GLU A C 1
ATOM 610 O O . GLU A 1 80 ? 4.582 -27.25 -8.516 1 81.62 80 GLU A O 1
ATOM 615 N N . ILE A 1 81 ? 5.027 -27.172 -10.695 1 80.19 81 ILE A N 1
ATOM 616 C CA . ILE A 1 81 ? 3.664 -26.828 -11.086 1 80.19 81 ILE A CA 1
ATOM 617 C C . ILE A 1 81 ? 3.236 -27.703 -12.266 1 80.19 81 ILE A C 1
ATOM 619 O O . ILE A 1 81 ? 3.852 -27.672 -13.328 1 80.19 81 ILE A O 1
ATOM 623 N N . ASP A 1 82 ? 2.146 -28.484 -12.094 1 78.88 82 ASP A N 1
ATOM 624 C CA . ASP A 1 82 ? 1.568 -29.328 -13.133 1 78.88 82 ASP A CA 1
ATOM 625 C C . ASP A 1 82 ? 2.633 -30.219 -13.773 1 78.88 82 ASP A C 1
ATOM 627 O O . ASP A 1 82 ? 2.73 -30.281 -15 1 78.88 82 ASP A O 1
ATOM 631 N N . GLY A 1 83 ? 3.51 -30.703 -12.953 1 76.56 83 GLY A N 1
ATOM 632 C CA . GLY A 1 83 ? 4.512 -31.656 -13.414 1 76.56 83 GLY A CA 1
ATOM 633 C C . GLY A 1 83 ? 5.754 -30.984 -13.969 1 76.56 83 GLY A C 1
ATOM 634 O O . GLY A 1 83 ? 6.711 -31.656 -14.359 1 76.56 83 GLY A O 1
ATOM 635 N N . MET A 1 84 ? 5.77 -29.719 -14.016 1 83.06 84 MET A N 1
ATOM 636 C CA . MET A 1 84 ? 6.934 -28.969 -14.477 1 83.06 84 MET A CA 1
ATOM 637 C C . MET A 1 84 ? 7.723 -28.422 -13.289 1 83.06 84 MET A C 1
ATOM 639 O O . MET A 1 84 ? 7.152 -27.781 -12.406 1 83.06 84 MET A O 1
ATOM 643 N N . GLU A 1 85 ? 8.945 -28.672 -13.383 1 84.62 85 GLU A N 1
ATOM 644 C CA . GLU A 1 85 ? 9.828 -28.141 -12.344 1 84.62 85 GLU A CA 1
ATOM 645 C C . GLU A 1 85 ? 10.469 -26.828 -12.789 1 84.62 85 GLU A C 1
ATOM 647 O O . GLU A 1 85 ? 11.047 -26.75 -13.875 1 84.62 85 GLU A O 1
ATOM 652 N N . VAL A 1 86 ? 10.25 -25.859 -12 1 87.44 86 VAL A N 1
ATOM 653 C CA . VAL A 1 86 ? 10.883 -24.562 -12.242 1 87.44 86 VAL A CA 1
ATOM 654 C C . VAL A 1 86 ? 11.906 -24.281 -11.148 1 87.44 86 VAL A C 1
ATOM 656 O O . VAL A 1 86 ? 11.578 -24.312 -9.961 1 87.44 86 VAL A O 1
ATOM 659 N N . ARG A 1 87 ? 13.086 -23.969 -11.555 1 86.94 87 ARG A N 1
ATOM 660 C CA . ARG A 1 87 ? 14.133 -23.719 -10.562 1 86.94 87 ARG A CA 1
ATOM 661 C C . ARG A 1 87 ? 15.133 -22.688 -11.07 1 86.94 87 ARG A C 1
ATOM 663 O O . ARG A 1 87 ? 15.375 -22.594 -12.273 1 86.94 87 ARG A O 1
ATOM 670 N N . THR A 1 88 ? 15.664 -22.016 -10.109 1 88.44 88 THR A N 1
ATOM 671 C CA . THR A 1 88 ? 16.781 -21.141 -10.453 1 88.44 88 THR A CA 1
ATOM 672 C C . THR A 1 88 ? 17.953 -21.953 -11.008 1 88.44 88 THR A C 1
ATOM 674 O O . THR A 1 88 ? 18.125 -23.125 -10.648 1 88.44 88 THR A O 1
ATOM 677 N N . ALA A 1 89 ? 18.672 -21.297 -11.969 1 88.06 89 ALA A N 1
ATOM 678 C CA . ALA A 1 89 ? 19.781 -21.969 -12.633 1 88.06 89 ALA A CA 1
ATOM 679 C C . ALA A 1 89 ? 20.922 -21 -12.953 1 88.06 89 ALA A C 1
ATOM 681 O O . ALA A 1 89 ? 20.719 -19.781 -12.938 1 88.06 89 ALA A O 1
ATOM 682 N N . GLY A 1 90 ? 22.078 -21.594 -13.141 1 86.81 90 GLY A N 1
ATOM 683 C CA . GLY A 1 90 ? 23.188 -20.797 -13.633 1 86.81 90 GLY A CA 1
ATOM 684 C C . GLY A 1 90 ? 23.078 -20.484 -15.117 1 86.81 90 GLY A C 1
ATOM 685 O O . GLY A 1 90 ? 22.406 -21.188 -15.867 1 86.81 90 GLY A O 1
ATOM 686 N N . ILE A 1 91 ? 23.75 -19.422 -15.461 1 85.12 91 ILE A N 1
ATOM 687 C CA . ILE A 1 91 ? 23.688 -18.922 -16.828 1 85.12 91 ILE A CA 1
ATOM 688 C C . ILE A 1 91 ? 24.172 -20 -17.797 1 85.12 91 ILE A C 1
ATOM 690 O O . ILE A 1 91 ? 23.719 -20.078 -18.938 1 85.12 91 ILE A O 1
ATOM 694 N N . GLU A 1 92 ? 24.984 -20.828 -17.359 1 83.19 92 GLU A N 1
ATOM 695 C CA . GLU A 1 92 ? 25.578 -21.875 -18.188 1 83.19 92 GLU A CA 1
ATOM 696 C C . GLU A 1 92 ? 24.531 -22.891 -18.641 1 83.19 92 GLU A C 1
ATOM 698 O O . GLU A 1 92 ? 24.703 -23.562 -19.656 1 83.19 92 GLU A O 1
ATOM 703 N N . GLU A 1 93 ? 23.453 -22.953 -17.953 1 84.94 93 GLU A N 1
ATOM 704 C CA . GLU A 1 93 ? 22.422 -23.953 -18.266 1 84.94 93 GLU A CA 1
ATOM 705 C C . GLU A 1 93 ? 21.562 -23.5 -19.438 1 84.94 93 GLU A C 1
ATOM 707 O O . GLU A 1 93 ? 20.797 -24.297 -20 1 84.94 93 GLU A O 1
ATOM 712 N N . LEU A 1 94 ? 21.672 -22.281 -19.812 1 81.5 94 LEU A N 1
ATOM 713 C CA . LEU A 1 94 ? 20.922 -21.781 -20.953 1 81.5 94 LEU A CA 1
ATOM 714 C C . LEU A 1 94 ? 21.25 -22.578 -22.219 1 81.5 94 LEU A C 1
ATOM 716 O O . LEU A 1 94 ? 20.422 -22.688 -23.125 1 81.5 94 LEU A O 1
ATOM 720 N N . GLY A 1 95 ? 22.438 -23.016 -22.266 1 75.94 95 GLY A N 1
ATOM 721 C CA . GLY A 1 95 ? 22.891 -23.781 -23.406 1 75.94 95 GLY A CA 1
ATOM 722 C C . GLY A 1 95 ? 22.109 -25.062 -23.625 1 75.94 95 GLY A C 1
ATOM 723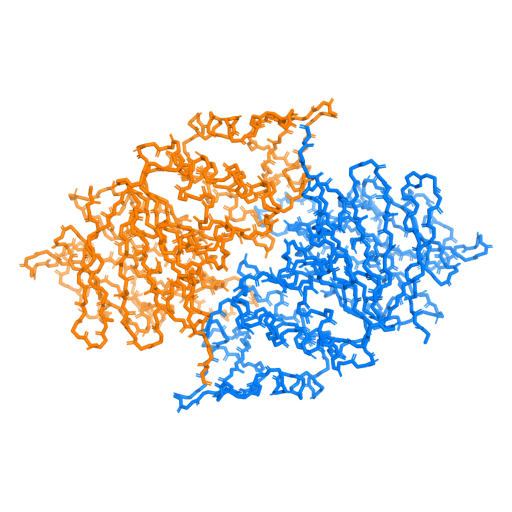 O O . GLY A 1 95 ? 22.125 -25.641 -24.719 1 75.94 95 GLY A O 1
ATOM 724 N N . ARG A 1 96 ? 21.422 -25.484 -22.672 1 77.75 96 ARG A N 1
ATOM 725 C CA . ARG A 1 96 ? 20.641 -26.703 -22.766 1 77.75 96 ARG A CA 1
ATOM 726 C C . ARG A 1 96 ? 19.391 -26.5 -23.625 1 77.75 96 ARG A C 1
ATOM 728 O O . ARG A 1 96 ? 18.734 -27.453 -24.016 1 77.75 96 ARG A O 1
ATOM 735 N N . ILE A 1 97 ? 19.047 -25.25 -23.734 1 76.12 97 ILE A N 1
ATOM 736 C CA . ILE A 1 97 ? 17.859 -24.938 -24.531 1 76.12 97 ILE A CA 1
ATOM 737 C C . ILE A 1 97 ? 18.297 -24.438 -25.906 1 76.12 97 ILE A C 1
ATOM 739 O O . ILE A 1 97 ? 19.125 -23.531 -26.016 1 76.12 97 ILE A O 1
ATOM 743 N N . LYS A 1 98 ? 17.969 -25.125 -26.984 1 61.41 98 LYS A N 1
ATOM 744 C CA . LYS A 1 98 ? 18.391 -24.844 -28.359 1 61.41 98 LYS A CA 1
ATOM 745 C C . LYS A 1 98 ? 18.047 -23.406 -28.75 1 61.41 98 LYS A C 1
ATOM 747 O O . LYS A 1 98 ? 18.766 -22.781 -29.531 1 61.41 98 LYS A O 1
ATOM 752 N N . SER A 1 99 ? 16.875 -22.859 -28.453 1 55.22 99 SER A N 1
ATOM 753 C CA . SER A 1 99 ? 16.375 -21.609 -29 1 55.22 99 SER A CA 1
ATOM 754 C C . SER A 1 99 ? 16.938 -20.406 -28.25 1 55.22 99 SER A C 1
ATOM 756 O O . SER A 1 99 ? 16.312 -19.344 -28.219 1 55.22 99 SER A O 1
ATOM 758 N N . GLN A 1 100 ? 18.188 -20.375 -28.203 1 54.34 100 GLN A N 1
ATOM 759 C CA . GLN A 1 100 ? 18.859 -19.562 -27.188 1 54.34 100 GLN A CA 1
ATOM 760 C C . GLN A 1 100 ? 18.703 -18.078 -27.484 1 54.34 100 GLN A C 1
ATOM 762 O O . GLN A 1 100 ? 18.531 -17.672 -28.641 1 54.34 100 GLN A O 1
ATOM 767 N N . SER A 1 101 ? 18.453 -17.344 -26.422 1 55.41 101 SER A N 1
ATOM 768 C CA . SER A 1 101 ? 18.281 -15.906 -26.266 1 55.41 101 SER A CA 1
ATOM 769 C C . SER A 1 101 ? 19.469 -15.141 -26.828 1 55.41 101 SER A C 1
ATOM 771 O O . SER A 1 101 ? 20.625 -15.5 -26.562 1 55.41 101 SER A O 1
ATOM 773 N N . PRO A 1 102 ? 19.172 -14.273 -27.594 1 58.25 102 PRO A N 1
ATOM 774 C CA . PRO A 1 102 ? 20.094 -13.445 -28.391 1 58.25 102 PRO A CA 1
ATOM 775 C C . PRO A 1 102 ? 21.109 -12.703 -27.516 1 58.25 102 PRO A C 1
ATOM 777 O O . PRO A 1 102 ? 22.156 -12.281 -28 1 58.25 102 PRO A O 1
ATOM 780 N N . LEU A 1 103 ? 20.703 -12.281 -26.266 1 64.88 103 LEU A N 1
ATOM 781 C CA . LEU A 1 103 ? 21.578 -11.312 -25.625 1 64.88 103 LEU A CA 1
ATOM 782 C C . LEU A 1 103 ? 22.609 -12.008 -24.75 1 64.88 103 LEU A C 1
ATOM 784 O O . LEU A 1 103 ? 22.281 -12.945 -24.016 1 64.88 103 LEU A O 1
ATOM 788 N N . PRO A 1 104 ? 23.781 -11.609 -24.969 1 75.38 104 PRO A N 1
ATOM 789 C CA . PRO A 1 104 ? 24.828 -12.148 -24.094 1 75.38 104 PRO A CA 1
ATOM 790 C C . PRO A 1 104 ? 24.562 -11.867 -22.609 1 75.38 104 PRO A C 1
ATOM 792 O O . PRO A 1 104 ? 24.031 -10.805 -22.266 1 75.38 104 PRO A O 1
ATOM 795 N N . PRO A 1 105 ? 24.75 -12.867 -21.859 1 76.62 105 PRO A N 1
ATOM 796 C CA . PRO A 1 105 ? 24.562 -12.664 -20.422 1 76.62 105 PRO A CA 1
ATOM 797 C C . PRO A 1 105 ? 25.547 -11.664 -19.828 1 76.62 105 PRO A C 1
ATOM 799 O O . PRO A 1 105 ? 26.656 -11.508 -20.328 1 76.62 105 PRO A O 1
ATOM 802 N N . SER A 1 106 ? 25.031 -10.859 -18.922 1 78.12 106 SER A N 1
ATOM 803 C CA . SER A 1 106 ? 25.859 -9.969 -18.125 1 78.12 106 SER A CA 1
ATOM 804 C C . SER A 1 106 ? 25.969 -10.461 -16.688 1 78.12 106 SER A C 1
ATOM 806 O O . SER A 1 106 ? 25.312 -11.445 -16.312 1 78.12 106 SER A O 1
ATOM 808 N N . PRO A 1 107 ? 26.844 -9.797 -15.906 1 82.56 107 PRO A N 1
ATOM 809 C CA . PRO A 1 107 ? 26.922 -10.164 -14.492 1 82.56 107 PRO A CA 1
ATOM 810 C C . PRO A 1 107 ? 25.594 -9.945 -13.758 1 82.56 107 PRO A C 1
ATOM 812 O O . PRO A 1 107 ? 25.422 -10.43 -12.633 1 82.56 107 PRO A O 1
ATOM 815 N N . PHE A 1 108 ? 24.688 -9.344 -14.43 1 86.31 108 PHE A N 1
ATOM 816 C CA . PHE A 1 108 ? 23.422 -9.031 -13.789 1 86.31 108 PHE A CA 1
ATOM 817 C C . PHE A 1 108 ? 22.281 -9.781 -14.461 1 86.31 108 PHE A C 1
ATOM 819 O O . PHE A 1 108 ? 21.141 -9.297 -14.492 1 86.31 108 PHE A O 1
ATOM 826 N N . THR A 1 109 ? 22.672 -10.883 -15.016 1 88.31 109 THR A N 1
ATOM 827 C CA . THR A 1 109 ? 21.672 -11.789 -15.57 1 88.31 109 THR A CA 1
ATOM 828 C C . THR A 1 109 ? 21.375 -12.93 -14.602 1 88.31 109 THR A C 1
ATOM 830 O O . THR A 1 109 ? 22.281 -13.492 -14 1 88.31 109 THR A O 1
ATOM 833 N N . ARG A 1 110 ? 20.078 -13.141 -14.375 1 90 110 ARG A N 1
ATOM 834 C CA . ARG A 1 110 ? 19.625 -14.305 -13.609 1 90 110 ARG A CA 1
ATOM 835 C C . ARG A 1 110 ? 18.625 -15.117 -14.414 1 90 110 ARG A C 1
ATOM 837 O O . ARG A 1 110 ? 17.891 -14.57 -15.234 1 90 110 ARG A O 1
ATOM 844 N N . ILE A 1 111 ? 18.641 -16.438 -14.148 1 89.88 111 ILE A N 1
ATOM 845 C CA . ILE A 1 111 ? 17.75 -17.25 -14.969 1 89.88 111 ILE A CA 1
ATOM 846 C C . ILE A 1 111 ? 17.062 -18.312 -14.102 1 89.88 111 ILE A C 1
ATOM 848 O O . ILE A 1 111 ? 17.578 -18.656 -13.031 1 89.88 111 ILE A O 1
ATOM 852 N N . ALA A 1 112 ? 15.953 -18.719 -14.562 1 89.44 112 ALA A N 1
ATOM 853 C CA . ALA A 1 112 ? 15.297 -19.938 -14.102 1 89.44 112 ALA A CA 1
ATOM 854 C C . ALA A 1 112 ? 15 -20.875 -15.273 1 89.44 112 ALA A C 1
ATOM 856 O O . ALA A 1 112 ? 14.797 -20.422 -16.406 1 89.44 112 ALA A O 1
ATOM 857 N N . MET A 1 113 ? 15.039 -22.172 -14.953 1 89.12 113 MET A N 1
ATOM 858 C CA . MET A 1 113 ? 14.766 -23.188 -15.977 1 89.12 113 MET A CA 1
ATOM 859 C C . MET A 1 113 ? 13.469 -23.922 -15.664 1 89.12 113 MET A C 1
ATOM 861 O O . MET A 1 113 ? 13.109 -24.109 -14.5 1 89.12 113 MET A O 1
ATOM 865 N N . VAL A 1 114 ? 12.867 -24.297 -16.75 1 89.12 114 VAL A N 1
ATOM 866 C CA . VAL A 1 114 ? 11.711 -25.172 -16.641 1 89.12 114 VAL A CA 1
ATOM 867 C C . VAL A 1 114 ? 12.047 -26.531 -17.219 1 89.12 114 VAL A C 1
ATOM 869 O O . VAL A 1 114 ? 12.508 -26.625 -18.359 1 89.12 114 VAL A O 1
ATOM 872 N N . GLU A 1 115 ? 11.75 -27.484 -16.391 1 86.88 115 GLU A N 1
ATOM 873 C CA . GLU A 1 115 ? 12.039 -28.844 -16.828 1 86.88 115 GLU A CA 1
ATOM 874 C C . GLU A 1 115 ? 10.828 -29.75 -16.656 1 86.88 115 GLU A C 1
ATOM 876 O O . GLU A 1 115 ? 10.047 -29.594 -15.711 1 86.88 115 GLU A O 1
ATOM 881 N N . LYS A 1 116 ? 10.656 -30.562 -17.594 1 85.69 116 LYS A N 1
ATOM 882 C CA . LYS A 1 116 ? 9.656 -31.625 -17.531 1 85.69 116 LYS A CA 1
ATOM 883 C C . LYS A 1 116 ? 10.289 -32.969 -17.828 1 85.69 116 LYS A C 1
ATOM 885 O O . LYS A 1 116 ? 10.867 -33.156 -18.906 1 85.69 116 LYS A O 1
ATOM 890 N N . GLY A 1 117 ? 10.125 -33.938 -16.906 1 81 117 GLY A N 1
ATOM 891 C CA . GLY A 1 117 ? 10.719 -35.25 -17.109 1 81 117 GLY A CA 1
ATOM 892 C C . GLY A 1 117 ? 12.227 -35.188 -17.281 1 81 117 GLY A C 1
ATOM 893 O O . GLY A 1 117 ? 12.797 -35.906 -18.094 1 81 117 GLY A O 1
ATOM 894 N N . GLY A 1 118 ? 12.828 -34.188 -16.797 1 79.06 118 GLY A N 1
ATOM 895 C CA . GLY A 1 118 ? 14.281 -34.062 -16.844 1 79.06 118 GLY A CA 1
ATOM 896 C C . GLY A 1 118 ? 14.773 -33.281 -18.047 1 79.06 118 GLY A C 1
ATOM 897 O O . GLY A 1 118 ? 15.961 -33 -18.156 1 79.06 118 GLY A O 1
ATOM 898 N N . GLU A 1 119 ? 13.859 -33 -18.875 1 86.31 119 GLU A N 1
ATOM 899 C CA . GLU A 1 119 ? 14.234 -32.281 -20.078 1 86.31 119 GLU A CA 1
ATOM 900 C C . GLU A 1 119 ? 13.953 -30.781 -19.938 1 86.31 119 GLU A C 1
ATOM 902 O O . GLU A 1 119 ? 12.883 -30.391 -19.469 1 86.31 119 GLU A O 1
ATOM 907 N N . ALA A 1 120 ? 14.938 -30.047 -20.375 1 86.94 120 ALA A N 1
ATOM 908 C CA . ALA A 1 120 ? 14.75 -28.594 -20.359 1 86.94 120 ALA A CA 1
ATOM 909 C C . ALA A 1 120 ? 13.742 -28.156 -21.406 1 86.94 120 ALA A C 1
ATOM 911 O O . ALA A 1 120 ? 13.891 -28.484 -22.594 1 86.94 120 ALA A O 1
ATOM 912 N N . LYS A 1 121 ? 12.734 -27.469 -20.922 1 85.5 121 LYS A N 1
ATOM 913 C CA . LYS A 1 121 ? 11.656 -27.078 -21.828 1 85.5 121 LYS A CA 1
ATOM 914 C C . LYS A 1 121 ? 11.695 -25.578 -22.094 1 85.5 121 LYS A C 1
ATOM 916 O O . LYS A 1 121 ? 11.172 -25.109 -23.109 1 85.5 121 LYS A O 1
ATOM 921 N N . GLY A 1 122 ? 12.281 -24.859 -21.188 1 86.12 122 GLY A N 1
ATOM 922 C CA . GLY A 1 122 ? 12.305 -23.406 -21.344 1 86.12 122 GLY A CA 1
ATOM 923 C C . GLY A 1 122 ? 13.07 -22.703 -20.234 1 86.12 122 GLY A C 1
ATOM 924 O O . GLY A 1 122 ? 13.703 -23.344 -19.406 1 86.12 122 GLY A O 1
ATOM 925 N N . PHE A 1 123 ? 13.047 -21.328 -20.375 1 87.5 123 PHE A N 1
ATOM 926 C CA . PHE A 1 123 ? 13.766 -20.547 -19.375 1 87.5 123 PHE A CA 1
ATOM 927 C C . PHE A 1 123 ? 13.07 -19.219 -19.125 1 87.5 123 PHE A C 1
ATOM 929 O O . PHE A 1 123 ? 12.219 -18.797 -19.906 1 87.5 123 PHE A O 1
ATOM 936 N N . LEU A 1 124 ? 13.312 -18.703 -17.984 1 89.56 124 LEU A N 1
ATOM 937 C CA . LEU A 1 124 ? 13.047 -17.328 -17.594 1 89.56 124 LEU A CA 1
ATOM 938 C C . LEU A 1 124 ? 14.352 -16.578 -17.344 1 89.56 124 LEU A C 1
ATOM 940 O O . LEU A 1 124 ? 15.227 -17.062 -16.625 1 89.56 124 LEU A O 1
ATOM 944 N N . ARG A 1 125 ? 14.414 -15.461 -18.047 1 88.19 125 ARG A N 1
ATOM 945 C CA . ARG A 1 125 ? 15.641 -14.68 -17.938 1 88.19 125 ARG A CA 1
ATOM 946 C C . ARG A 1 125 ? 15.336 -13.242 -17.547 1 88.19 125 ARG A C 1
ATOM 948 O O . ARG A 1 125 ? 14.359 -12.656 -18.016 1 88.19 125 ARG A O 1
ATOM 955 N N . VAL A 1 126 ? 16.141 -12.766 -16.625 1 88.94 126 VAL A N 1
ATOM 956 C CA . VAL A 1 126 ? 16.031 -11.359 -16.266 1 88.94 126 VAL A CA 1
ATOM 957 C C . VAL A 1 126 ? 17.406 -10.688 -16.391 1 88.94 126 VAL A C 1
ATOM 959 O O . VAL A 1 126 ? 18.406 -11.234 -15.945 1 88.94 126 VAL A O 1
ATOM 962 N N . ASP A 1 127 ? 17.375 -9.57 -17.047 1 85.19 127 ASP A N 1
ATOM 963 C CA . ASP A 1 127 ? 18.578 -8.758 -17.219 1 85.19 127 ASP A CA 1
ATOM 964 C C . ASP A 1 127 ?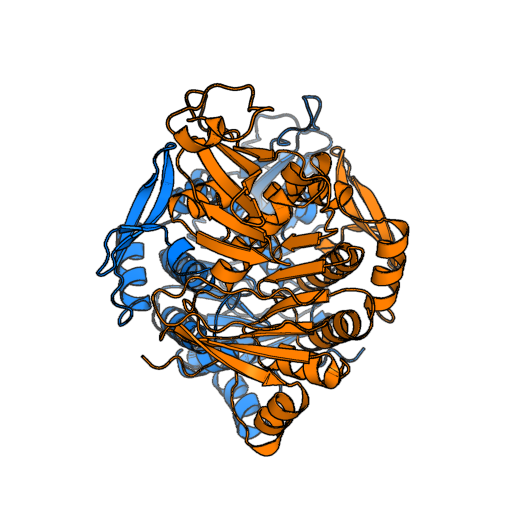 18.406 -7.391 -16.562 1 85.19 127 ASP A C 1
ATOM 966 O O . ASP A 1 127 ? 17.422 -6.691 -16.812 1 85.19 127 ASP A O 1
ATOM 970 N N . ALA A 1 128 ? 19.312 -7.16 -15.648 1 79.62 128 ALA A N 1
ATOM 971 C CA . ALA A 1 128 ? 19.344 -5.828 -15.055 1 79.62 128 ALA A CA 1
ATOM 972 C C . ALA A 1 128 ? 20.547 -5.031 -15.578 1 79.62 128 ALA A C 1
ATOM 974 O O . ALA A 1 128 ? 21.609 -5.602 -15.859 1 79.62 128 ALA A O 1
ATOM 975 N N . THR A 1 129 ? 20.391 -3.771 -16.047 1 71.25 129 THR A N 1
ATOM 976 C CA . THR A 1 129 ? 21.516 -2.957 -16.516 1 71.25 129 THR A CA 1
ATOM 977 C C . THR A 1 129 ? 21.844 -1.864 -15.5 1 71.25 129 THR A C 1
ATOM 979 O O . THR A 1 129 ? 20.969 -1.112 -15.078 1 71.25 129 THR A O 1
ATOM 982 N N . PRO A 1 130 ? 23.188 -1.948 -15.078 1 59.28 130 PRO A N 1
ATOM 983 C CA . PRO A 1 130 ? 23.609 -0.94 -14.102 1 59.28 130 PRO A CA 1
ATOM 984 C C . PRO A 1 130 ? 23.438 0.488 -14.617 1 59.28 130 PRO A C 1
ATOM 986 O O . PRO A 1 130 ? 23.422 0.712 -15.828 1 59.28 130 PRO A O 1
ATOM 989 N N . ALA A 1 131 ? 23.062 1.459 -13.82 1 53.22 131 ALA A N 1
ATOM 990 C CA . ALA A 1 131 ? 22.844 2.887 -14.039 1 53.22 131 ALA A CA 1
ATOM 991 C C . ALA A 1 131 ? 24.062 3.531 -14.695 1 53.22 131 ALA A C 1
ATOM 993 O O . ALA A 1 131 ? 25.094 3.736 -14.047 1 53.22 131 ALA A O 1
ATOM 994 N N . GLY A 1 132 ? 24.828 3.062 -15.523 1 46.56 132 GLY A N 1
ATOM 995 C CA . GLY A 1 132 ? 25.75 4.098 -15.984 1 46.56 132 GLY A CA 1
ATOM 996 C C . GLY A 1 132 ? 25.078 5.438 -16.203 1 46.56 132 GLY A C 1
ATOM 997 O O . GLY A 1 132 ? 25.734 6.43 -16.5 1 46.56 132 GLY A O 1
ATOM 998 N N . MET A 1 133 ? 24.078 5.453 -16.844 1 42.38 133 MET A N 1
ATOM 999 C CA . MET A 1 133 ? 23.453 6.723 -17.203 1 42.38 133 MET A CA 1
ATOM 1000 C C . MET A 1 133 ? 22.859 7.391 -15.961 1 42.38 133 MET A C 1
ATOM 1002 O O . MET A 1 133 ? 22.562 6.719 -14.969 1 42.38 133 MET A O 1
ATOM 1006 N N . PRO A 1 134 ? 22.688 8.656 -15.945 1 40.12 134 PRO A N 1
ATOM 1007 C CA . PRO A 1 134 ? 22.094 9.367 -14.812 1 40.12 134 PRO A CA 1
ATOM 1008 C C . PRO A 1 134 ? 21.078 8.516 -14.047 1 40.12 134 PRO A C 1
ATOM 1010 O O . PRO A 1 134 ? 20.516 7.562 -14.602 1 40.12 134 PRO A O 1
ATOM 1013 N N . LEU A 1 135 ? 20.984 8.656 -12.664 1 42.09 135 LEU A N 1
ATOM 1014 C CA . LEU A 1 135 ? 20.219 8.07 -11.57 1 42.09 135 LEU A CA 1
ATOM 1015 C C . LEU A 1 135 ? 18.969 7.367 -12.086 1 42.09 135 LEU A C 1
ATOM 1017 O O . LEU A 1 135 ? 18.094 6.996 -11.312 1 42.09 135 LEU A O 1
ATOM 1021 N N . GLN A 1 136 ? 18.688 7.418 -13.32 1 43.41 136 GLN A N 1
ATOM 1022 C CA . GLN A 1 136 ? 17.375 6.965 -13.766 1 43.41 136 GLN A CA 1
ATOM 1023 C C . GLN A 1 136 ? 17.234 5.453 -13.617 1 43.41 136 GLN A C 1
ATOM 1025 O O . GLN A 1 136 ? 18.203 4.766 -13.289 1 43.41 136 GLN A O 1
ATOM 1030 N N . GLN A 1 137 ? 16.094 4.91 -14.328 1 52.06 137 GLN A N 1
ATOM 1031 C CA . GLN A 1 137 ? 15.383 3.639 -14.289 1 52.06 137 GLN A CA 1
ATOM 1032 C C . GLN A 1 137 ? 16.266 2.502 -14.805 1 52.06 137 GLN A C 1
ATOM 1034 O O . GLN A 1 137 ? 16.875 2.615 -15.867 1 52.06 137 GLN A O 1
ATOM 1039 N N . VAL A 1 138 ? 17.047 1.788 -13.984 1 53.31 138 VAL A N 1
ATOM 1040 C CA . VAL A 1 138 ? 17.625 0.508 -14.367 1 53.31 138 VAL A CA 1
ATOM 1041 C C . VAL A 1 138 ? 16.641 -0.295 -15.195 1 53.31 138 VAL A C 1
ATOM 1043 O O . VAL A 1 138 ? 15.555 -0.648 -14.719 1 53.31 138 VAL A O 1
ATOM 1046 N N . PRO A 1 139 ? 17.031 -0.351 -16.469 1 59.31 139 PRO A N 1
ATOM 1047 C CA . PRO A 1 139 ? 16.125 -1.19 -17.234 1 59.31 139 PRO A CA 1
ATOM 1048 C C . PRO A 1 139 ? 16.047 -2.625 -16.719 1 59.31 139 PRO A C 1
ATOM 1050 O O . PRO A 1 139 ? 17.062 -3.174 -16.281 1 59.31 139 PRO A O 1
ATOM 1053 N N . TYR A 1 140 ? 15.031 -3.025 -16.375 1 67.69 140 TYR A N 1
ATOM 1054 C CA . TYR A 1 140 ? 14.688 -4.371 -15.922 1 67.69 140 TYR A CA 1
ATOM 1055 C C . TYR A 1 140 ? 13.781 -5.066 -16.938 1 67.69 140 TYR A C 1
ATOM 1057 O O . TYR A 1 140 ? 12.688 -4.586 -17.234 1 67.69 140 TYR A O 1
ATOM 1065 N N . PHE A 1 141 ? 14.508 -6.137 -17.641 1 73.62 141 PHE A N 1
ATOM 1066 C CA . PHE A 1 141 ? 13.734 -6.848 -18.656 1 73.62 141 PHE A CA 1
ATOM 1067 C C . PHE A 1 141 ? 13.648 -8.336 -18.328 1 73.62 141 PHE A C 1
ATOM 1069 O O . PHE A 1 141 ? 14.641 -8.938 -17.922 1 73.62 141 PHE A O 1
ATOM 1076 N N . ALA A 1 142 ? 12.461 -8.82 -18.422 1 76.62 142 ALA A N 1
ATOM 1077 C CA . ALA A 1 142 ? 12.211 -10.25 -18.234 1 76.62 142 ALA A CA 1
ATOM 1078 C C . ALA A 1 142 ? 11.797 -10.906 -19.547 1 76.62 142 ALA A C 1
ATOM 1080 O O . ALA A 1 142 ? 10.969 -10.367 -20.281 1 76.62 142 ALA A O 1
ATOM 1081 N N . THR A 1 143 ? 12.477 -12 -19.922 1 75.38 143 THR A N 1
ATOM 1082 C CA . THR A 1 143 ? 12.164 -12.75 -21.141 1 75.38 143 THR A CA 1
ATOM 1083 C C . THR A 1 143 ? 12 -14.234 -20.828 1 75.38 143 THR A C 1
ATOM 1085 O O . THR A 1 143 ? 12.578 -14.742 -19.875 1 75.38 143 THR A O 1
ATOM 1088 N N . VAL A 1 144 ? 11.148 -14.812 -21.562 1 76.19 144 VAL A N 1
ATOM 1089 C CA . VAL A 1 144 ? 10.922 -16.25 -21.406 1 76.19 144 VAL A CA 1
ATOM 1090 C C . VAL A 1 144 ? 11.016 -16.922 -22.781 1 76.19 144 VAL A C 1
ATOM 1092 O O . VAL A 1 144 ? 10.852 -16.281 -23.812 1 76.19 144 VAL A O 1
ATOM 1095 N N . SER A 1 145 ? 11.398 -18.188 -22.656 1 77.88 145 SER A N 1
ATOM 1096 C CA . SER A 1 145 ? 11.25 -19.031 -23.844 1 77.88 145 SER A CA 1
ATOM 1097 C C . SER A 1 145 ? 9.859 -19.656 -23.906 1 77.88 145 SER A C 1
ATOM 1099 O O . SER A 1 145 ? 9.227 -19.875 -22.859 1 77.88 145 SER A O 1
ATOM 1101 N N . ARG A 1 146 ? 9.352 -19.781 -25.078 1 69.56 146 ARG A N 1
ATOM 1102 C CA . ARG A 1 146 ? 8.031 -20.391 -25.234 1 69.56 146 ARG A CA 1
ATOM 1103 C C . ARG A 1 146 ? 8.047 -21.844 -24.812 1 69.56 146 ARG A C 1
ATOM 1105 O O . ARG A 1 146 ? 8.969 -22.594 -25.156 1 69.56 146 ARG A O 1
ATOM 1112 N N . VAL A 1 147 ? 7.145 -22.031 -23.953 1 73.69 147 VAL A N 1
ATOM 1113 C CA . VAL A 1 147 ? 6.91 -23.422 -23.578 1 73.69 147 VAL A CA 1
ATOM 1114 C C . VAL A 1 147 ? 5.586 -23.891 -24.172 1 73.69 147 VAL A C 1
ATOM 1116 O O . VAL A 1 147 ? 4.523 -23.359 -23.844 1 73.69 147 VAL A O 1
ATOM 1119 N N . ASP A 1 148 ? 5.551 -24.703 -25.141 1 67.5 148 ASP A N 1
ATOM 1120 C CA . ASP A 1 148 ? 4.441 -25.078 -26.016 1 67.5 148 ASP A CA 1
ATOM 1121 C C . ASP A 1 148 ? 3.211 -25.469 -25.203 1 67.5 148 ASP A C 1
ATOM 1123 O O . ASP A 1 148 ? 2.084 -25.109 -25.562 1 67.5 148 ASP A O 1
ATOM 1127 N N . ASP A 1 149 ? 3.291 -26.188 -24.203 1 66.06 149 ASP A N 1
ATOM 1128 C CA . ASP A 1 149 ? 2.121 -26.812 -23.594 1 66.06 149 ASP A CA 1
ATOM 1129 C C . ASP A 1 149 ? 1.649 -26 -22.375 1 66.06 149 ASP A C 1
ATOM 1131 O O . ASP A 1 149 ? 0.842 -26.484 -21.578 1 66.06 149 ASP A O 1
ATOM 1135 N N . ALA A 1 150 ? 2.045 -24.734 -22.406 1 69.38 150 ALA A N 1
ATOM 1136 C CA . ALA A 1 150 ? 1.63 -24.031 -21.188 1 69.38 150 ALA A CA 1
ATOM 1137 C C . ALA A 1 150 ? 1.229 -22.594 -21.5 1 69.38 150 ALA A C 1
ATOM 1139 O O . ALA A 1 150 ? 1.932 -21.891 -22.234 1 69.38 150 ALA A O 1
ATOM 1140 N N . ASN A 1 151 ? -0.087 -22.281 -21.109 1 82.38 151 ASN A N 1
ATOM 1141 C CA . ASN A 1 151 ? -0.516 -20.891 -21.266 1 82.38 151 ASN A CA 1
ATOM 1142 C C . ASN A 1 151 ? -1.406 -20.453 -20.094 1 82.38 151 ASN A C 1
ATOM 1144 O O . ASN A 1 151 ? -2.604 -20.234 -20.281 1 82.38 151 ASN A O 1
ATOM 1148 N N . TYR A 1 152 ? -0.765 -20.281 -19.016 1 86.81 152 TYR A N 1
ATOM 1149 C CA . TYR A 1 152 ? -1.515 -19.844 -17.859 1 86.81 152 TYR A CA 1
ATOM 1150 C C . TYR A 1 152 ? -1.948 -18.391 -18 1 86.81 152 TYR A C 1
ATOM 1152 O O . TYR A 1 152 ? -1.128 -17.516 -18.297 1 86.81 152 TYR A O 1
ATOM 1160 N N . ASP A 1 153 ? -3.209 -18.188 -17.875 1 93.19 153 ASP A N 1
ATOM 1161 C CA . ASP A 1 153 ? -3.766 -16.844 -17.75 1 93.19 153 ASP A CA 1
ATOM 1162 C C . ASP A 1 153 ? -3.83 -16.391 -16.297 1 93.19 153 ASP A C 1
ATOM 1164 O O . ASP A 1 153 ? -4.758 -16.75 -15.57 1 93.19 153 ASP A O 1
ATOM 1168 N N . PHE A 1 154 ? -2.803 -15.586 -15.945 1 95.56 154 PHE A N 1
ATOM 1169 C CA . PHE A 1 154 ? -2.754 -15.234 -14.531 1 95.56 154 PHE A CA 1
ATOM 1170 C C . PHE A 1 154 ? -2.309 -13.789 -14.352 1 95.56 154 PHE A C 1
ATOM 1172 O O . PHE A 1 154 ? -1.852 -13.148 -15.297 1 95.56 154 PHE A O 1
ATOM 1179 N N . ILE A 1 155 ? -2.518 -13.32 -13.203 1 97.44 155 ILE A N 1
ATOM 1180 C CA . ILE A 1 155 ? -2.008 -12.031 -12.75 1 97.44 155 ILE A CA 1
ATOM 1181 C C . ILE A 1 155 ? -1.572 -12.125 -11.289 1 97.44 155 ILE A C 1
ATOM 1183 O O . ILE A 1 155 ? -2.135 -12.906 -10.516 1 97.44 155 ILE A O 1
ATOM 1187 N N . ALA A 1 156 ? -0.518 -11.477 -10.922 1 97.88 156 ALA A N 1
ATOM 1188 C CA . ALA A 1 156 ? 0.007 -11.453 -9.562 1 97.88 156 ALA A CA 1
ATOM 1189 C C . ALA A 1 156 ? 0.313 -10.023 -9.117 1 97.88 156 ALA A C 1
ATOM 1191 O O . ALA A 1 156 ? 1.025 -9.297 -9.812 1 97.88 156 ALA A O 1
ATOM 1192 N N . LEU A 1 157 ? -0.254 -9.617 -7.992 1 98.31 157 LEU A N 1
ATOM 1193 C CA . LEU A 1 157 ? -0.04 -8.234 -7.578 1 98.31 157 LEU A CA 1
ATOM 1194 C C . LEU A 1 157 ? -0.388 -8.047 -6.105 1 98.31 157 LEU A C 1
ATOM 1196 O O . LEU A 1 157 ? -0.915 -8.961 -5.469 1 98.31 157 LEU A O 1
ATOM 1200 N N . SER A 1 158 ? 0 -7.012 -5.555 1 97.69 158 SER A N 1
ATOM 1201 C CA . SER A 1 158 ? -0.55 -6.32 -4.395 1 97.69 158 SER A CA 1
ATOM 1202 C C . SER A 1 158 ? -0.97 -4.895 -4.75 1 97.69 158 SER A C 1
ATOM 1204 O O . SER A 1 158 ? -0.721 -4.43 -5.863 1 97.69 158 SER A O 1
ATOM 1206 N N . THR A 1 159 ? -1.707 -4.281 -3.852 1 96.94 159 THR A N 1
ATOM 1207 C CA . THR A 1 159 ? -2.162 -2.926 -4.145 1 96.94 159 THR A CA 1
ATOM 1208 C C . THR A 1 159 ? -0.979 -1.965 -4.23 1 96.94 159 THR A C 1
ATOM 1210 O O . THR A 1 159 ? -0.206 -1.839 -3.277 1 96.94 159 THR A O 1
ATOM 1213 N N . PRO A 1 160 ? -0.858 -1.321 -5.379 1 96.5 160 PRO A N 1
ATOM 1214 C CA . PRO A 1 160 ? 0.237 -0.36 -5.531 1 96.5 160 PRO A CA 1
ATOM 1215 C C . PRO A 1 160 ? -0.022 0.951 -4.789 1 96.5 160 PRO A C 1
ATOM 1217 O O . PRO A 1 160 ? -1.175 1.293 -4.52 1 96.5 160 PRO A O 1
ATOM 1220 N N . ASN A 1 161 ? 1.053 1.646 -4.508 1 96.25 161 ASN A N 1
ATOM 1221 C CA . ASN A 1 161 ? 0.983 2.973 -3.902 1 96.25 161 ASN A CA 1
ATOM 1222 C C . ASN A 1 161 ? 2.27 3.762 -4.133 1 96.25 161 ASN A C 1
ATOM 1224 O O . ASN A 1 161 ? 3.312 3.438 -3.561 1 96.25 161 ASN A O 1
ATOM 1228 N N . PRO A 1 162 ? 2.25 4.785 -4.926 1 94.62 162 PRO A N 1
ATOM 1229 C CA . PRO A 1 162 ? 1.108 5.289 -5.691 1 94.62 162 PRO A CA 1
ATOM 1230 C C . PRO A 1 162 ? 0.772 4.414 -6.895 1 94.62 162 PRO A C 1
ATOM 1232 O O . PRO A 1 162 ? 1.52 3.484 -7.215 1 94.62 162 PRO A O 1
ATOM 1235 N N . LEU A 1 163 ? -0.391 4.629 -7.453 1 93.25 163 LEU A N 1
ATOM 1236 C CA . LEU A 1 163 ? -0.768 4.012 -8.719 1 93.25 163 LEU A CA 1
ATOM 1237 C C . LEU A 1 163 ? -0.07 4.699 -9.891 1 93.25 163 LEU A C 1
ATOM 1239 O O . LEU A 1 163 ? -0.577 5.684 -10.422 1 93.25 163 LEU A O 1
ATOM 1243 N N . THR A 1 164 ? 1.023 4.168 -10.352 1 89.31 164 THR A N 1
ATOM 1244 C CA . THR A 1 164 ? 1.829 4.785 -11.398 1 89.31 164 THR A CA 1
ATOM 1245 C C . THR A 1 164 ? 1.253 4.473 -12.781 1 89.31 164 THR A C 1
ATOM 1247 O O . THR A 1 164 ? 0.474 3.531 -12.938 1 89.31 164 THR A O 1
ATOM 1250 N N . GLN A 1 165 ? 1.678 5.203 -13.695 1 87.81 165 GLN A N 1
ATOM 1251 C CA . GLN A 1 165 ? 1.262 4.965 -15.07 1 87.81 165 GLN A CA 1
ATOM 1252 C C . GLN A 1 165 ? 1.805 3.637 -15.586 1 87.81 165 GLN A C 1
ATOM 1254 O O . GLN A 1 165 ? 1.127 2.934 -16.344 1 87.81 165 GLN A O 1
ATOM 1259 N N . GLN A 1 166 ? 3.012 3.395 -15.25 1 88.38 166 GLN A N 1
ATOM 1260 C CA . GLN A 1 166 ? 3.609 2.133 -15.672 1 88.38 166 GLN A CA 1
ATOM 1261 C C . GLN A 1 166 ? 2.783 0.944 -15.188 1 88.38 166 GLN A C 1
ATOM 1263 O O . GLN A 1 166 ? 2.566 -0.012 -15.93 1 88.38 166 GLN A O 1
ATOM 1268 N N . PHE A 1 167 ? 2.359 1.029 -14 1 93.31 167 PHE A N 1
ATOM 1269 C CA . PHE A 1 167 ? 1.514 -0.023 -13.453 1 93.31 167 PHE A CA 1
ATOM 1270 C C . PHE A 1 167 ? 0.197 -0.113 -14.211 1 93.31 167 PHE A C 1
ATOM 1272 O O . PHE A 1 167 ? -0.205 -1.196 -14.641 1 93.31 167 PHE A O 1
ATOM 1279 N N . THR A 1 168 ? -0.429 1.004 -14.367 1 91.25 168 THR A N 1
ATOM 1280 C CA . THR A 1 168 ? -1.729 1.059 -15.031 1 91.25 168 THR A CA 1
ATOM 1281 C C . THR A 1 168 ? -1.63 0.56 -16.469 1 91.25 168 THR A C 1
ATOM 1283 O O . THR A 1 168 ? -2.463 -0.229 -16.922 1 91.25 168 THR A O 1
ATOM 1286 N N . ASP A 1 169 ? -0.585 0.979 -17.188 1 89.69 169 ASP A N 1
ATOM 1287 C CA . ASP A 1 169 ? -0.385 0.557 -18.562 1 89.69 169 ASP A CA 1
ATOM 1288 C C . ASP A 1 169 ? -0.179 -0.954 -18.656 1 89.69 169 ASP A C 1
ATOM 1290 O O . ASP A 1 169 ? -0.688 -1.603 -19.578 1 89.69 169 ASP A O 1
ATOM 1294 N N . SER A 1 170 ? 0.599 -1.463 -17.734 1 93.75 170 SER A N 1
ATOM 1295 C CA . SER A 1 170 ? 0.856 -2.898 -17.719 1 93.75 170 SER A CA 1
ATOM 1296 C C . SER A 1 170 ? -0.407 -3.682 -17.375 1 93.75 170 SER A C 1
ATOM 1298 O O . SER A 1 170 ? -0.691 -4.711 -17.984 1 93.75 170 SER A O 1
ATOM 1300 N N . LEU A 1 171 ? -1.151 -3.189 -16.406 1 94 171 LEU A N 1
ATOM 1301 C CA . LEU A 1 171 ? -2.391 -3.842 -16 1 94 171 LEU A CA 1
ATOM 1302 C C . LEU A 1 171 ? -3.371 -3.924 -17.156 1 94 171 LEU A C 1
ATOM 1304 O O . LEU A 1 171 ? -4.027 -4.949 -17.359 1 94 171 LEU A O 1
ATOM 1308 N N . MET A 1 172 ? -3.418 -2.932 -17.922 1 88.62 172 MET A N 1
ATOM 1309 C CA . MET A 1 172 ? -4.387 -2.852 -19.016 1 88.62 172 MET A CA 1
ATOM 1310 C C . MET A 1 172 ? -4.074 -3.875 -20.094 1 88.62 172 MET A C 1
ATOM 1312 O O . MET A 1 172 ? -4.973 -4.332 -20.812 1 88.62 172 MET A O 1
ATOM 1316 N N . LYS A 1 173 ? -2.867 -4.23 -20.219 1 92.75 173 LYS A N 1
ATOM 1317 C CA . LYS A 1 173 ? -2.465 -5.242 -21.188 1 92.75 173 LYS A CA 1
ATOM 1318 C C . LYS A 1 173 ? -2.859 -6.641 -20.719 1 92.75 173 LYS A C 1
ATOM 1320 O O . LYS A 1 173 ? -2.854 -7.586 -21.516 1 92.75 173 LYS A O 1
ATOM 1325 N N . LEU A 1 174 ? -3.23 -6.734 -19.469 1 95.44 174 LEU A N 1
ATOM 1326 C CA . LEU A 1 174 ? -3.404 -8.055 -18.891 1 95.44 174 LEU A CA 1
ATOM 1327 C C . LEU A 1 174 ? -4.875 -8.328 -18.578 1 95.44 174 LEU A C 1
ATOM 1329 O O . LEU A 1 174 ? -5.234 -9.43 -18.172 1 95.44 174 LEU A O 1
ATOM 1333 N N . VAL A 1 175 ? -5.707 -7.371 -18.75 1 93.44 175 VAL A N 1
ATOM 1334 C CA . VAL A 1 175 ? -7.09 -7.512 -18.312 1 93.44 175 VAL A CA 1
ATOM 1335 C C . VAL A 1 175 ? -8 -7.656 -19.531 1 93.44 175 VAL A C 1
ATOM 1337 O O . VAL A 1 175 ? -7.746 -7.059 -20.578 1 93.44 175 VAL A O 1
ATOM 1340 N N . ASP A 1 176 ? -9 -8.492 -19.391 1 93.75 176 ASP A N 1
ATOM 1341 C CA . ASP A 1 176 ? -10.133 -8.516 -20.297 1 93.75 176 ASP A CA 1
ATOM 1342 C C . ASP A 1 176 ? -11.156 -7.434 -19.953 1 93.75 176 ASP A C 1
ATOM 1344 O O . ASP A 1 176 ? -11.938 -7.594 -19.016 1 93.75 176 ASP A O 1
ATOM 1348 N N . TYR A 1 177 ? -11.227 -6.457 -20.766 1 87.5 177 TYR A N 1
ATOM 1349 C CA . TYR A 1 177 ? -11.961 -5.242 -20.438 1 87.5 177 TYR A CA 1
ATOM 1350 C C . TYR A 1 177 ? -13.445 -5.531 -20.25 1 87.5 177 TYR A C 1
ATOM 1352 O O . TYR A 1 177 ? -14.062 -5.082 -19.281 1 87.5 177 TYR A O 1
ATOM 1360 N N . ALA A 1 178 ? -14.023 -6.195 -21.156 1 91.5 178 ALA A N 1
ATOM 1361 C CA . ALA A 1 178 ? -15.453 -6.488 -21.078 1 91.5 178 ALA A CA 1
ATOM 1362 C C . ALA A 1 178 ? -15.789 -7.246 -19.797 1 91.5 178 ALA A C 1
ATOM 1364 O O . ALA A 1 178 ? -16.734 -6.887 -19.094 1 91.5 178 ALA A O 1
ATOM 1365 N N . ARG A 1 179 ? -15.008 -8.211 -19.531 1 93.88 179 ARG A N 1
ATOM 1366 C CA . ARG A 1 179 ? -15.219 -8.992 -18.312 1 93.88 179 ARG A CA 1
ATOM 1367 C C . ARG A 1 179 ? -14.938 -8.164 -17.078 1 93.88 179 ARG A C 1
ATOM 1369 O O . ARG A 1 179 ? -15.68 -8.234 -16.094 1 93.88 179 ARG A O 1
ATOM 1376 N N . ALA A 1 180 ? -13.93 -7.398 -17.141 1 90.81 180 ALA A N 1
ATOM 1377 C CA . ALA A 1 180 ? -13.539 -6.551 -16.016 1 90.81 180 ALA A CA 1
ATOM 1378 C C . ALA A 1 180 ? -14.648 -5.57 -15.656 1 90.81 180 ALA A C 1
ATOM 1380 O O . ALA A 1 180 ? -14.945 -5.355 -14.477 1 90.81 180 ALA A O 1
ATOM 1381 N N . ILE A 1 181 ? -15.242 -5.023 -16.625 1 88 181 ILE A N 1
ATOM 1382 C CA . ILE A 1 181 ? -16.312 -4.062 -16.422 1 88 181 ILE A CA 1
ATOM 1383 C C . ILE A 1 181 ? -17.5 -4.742 -15.727 1 88 181 ILE A C 1
ATOM 1385 O O . ILE A 1 181 ? -18.062 -4.195 -14.781 1 88 181 ILE A O 1
ATOM 1389 N N . ARG A 1 182 ? -17.797 -5.867 -16.125 1 92.06 182 ARG A N 1
ATOM 1390 C CA . ARG A 1 182 ? -18.906 -6.613 -15.523 1 92.06 182 ARG A CA 1
ATOM 1391 C C . ARG A 1 182 ? -18.609 -6.93 -14.062 1 92.06 182 ARG A C 1
ATOM 1393 O O . ARG A 1 182 ? -19.469 -6.738 -13.195 1 92.06 182 ARG A O 1
ATOM 1400 N N . LEU A 1 183 ? -17.422 -7.395 -13.844 1 93.25 183 LEU A N 1
ATOM 1401 C CA . LEU A 1 183 ? -17.031 -7.754 -12.484 1 93.25 183 LEU A CA 1
ATOM 1402 C C . LEU A 1 183 ? -16.969 -6.52 -11.594 1 93.25 183 LEU A C 1
ATOM 1404 O O . LEU A 1 183 ? -17.391 -6.57 -10.43 1 93.25 183 LEU A O 1
ATOM 1408 N N . PHE A 1 184 ? -16.469 -5.457 -12.172 1 89.56 184 PHE A N 1
ATOM 1409 C CA . PHE A 1 184 ? -16.406 -4.191 -11.453 1 89.56 184 PHE A CA 1
ATOM 1410 C C . PHE A 1 184 ? -17.797 -3.736 -11.039 1 89.56 184 PHE A C 1
ATOM 1412 O O . PHE A 1 184 ? -18.047 -3.414 -9.875 1 89.56 184 PHE A O 1
ATOM 1419 N N . ASN A 1 185 ? -18.688 -3.758 -11.961 1 89.06 185 ASN A N 1
ATOM 1420 C CA . ASN A 1 185 ? -20.047 -3.299 -11.688 1 89.06 185 ASN A CA 1
ATOM 1421 C C . ASN A 1 185 ? -20.734 -4.195 -10.672 1 89.06 185 ASN A C 1
ATOM 1423 O O . ASN A 1 185 ? -21.516 -3.711 -9.852 1 89.06 185 ASN A O 1
ATOM 1427 N N . ALA A 1 186 ?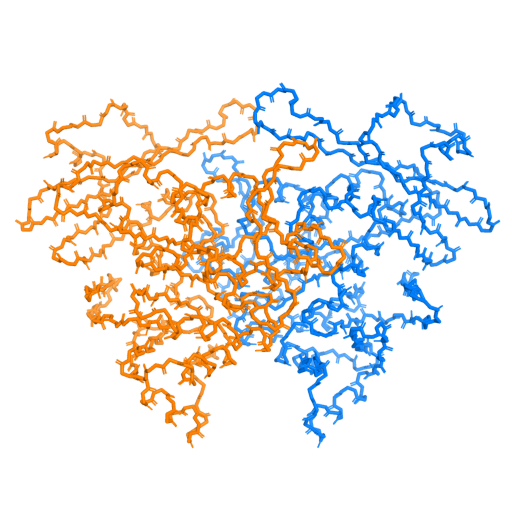 -20.438 -5.375 -10.703 1 90.56 186 ALA A N 1
ATOM 1428 C CA . ALA A 1 186 ? -21 -6.301 -9.727 1 90.56 186 ALA A CA 1
ATOM 1429 C C . ALA A 1 186 ? -20.453 -6.035 -8.328 1 90.56 186 ALA A C 1
ATOM 1431 O O . ALA A 1 186 ? -21.203 -6.043 -7.352 1 90.56 186 ALA A O 1
ATOM 1432 N N . ALA A 1 187 ? -19.172 -5.812 -8.234 1 89.94 187 ALA A N 1
ATOM 1433 C CA . ALA A 1 187 ? -18.516 -5.586 -6.949 1 89.94 187 ALA A CA 1
ATOM 1434 C C . ALA A 1 187 ? -18.969 -4.266 -6.332 1 89.94 187 ALA A C 1
ATOM 1436 O O . ALA A 1 187 ? -19.016 -4.133 -5.105 1 89.94 187 ALA A O 1
ATOM 1437 N N . PHE A 1 188 ? -19.281 -3.336 -7.18 1 86.06 188 PHE A N 1
ATOM 1438 C CA . PHE A 1 188 ? -19.625 -2 -6.711 1 86.06 188 PHE A CA 1
ATOM 1439 C C . PHE A 1 188 ? -21.141 -1.805 -6.695 1 86.06 188 PHE A C 1
ATOM 1441 O O . PHE A 1 188 ? -21.625 -0.677 -6.582 1 86.06 188 PHE A O 1
ATOM 1448 N N . GLU A 1 189 ? -21.75 -2.891 -6.871 1 81.38 189 GLU A N 1
ATOM 1449 C CA . GLU A 1 189 ? -23.203 -2.797 -6.84 1 81.38 189 GLU A CA 1
ATOM 1450 C C . GLU A 1 189 ? -23.688 -2.166 -5.539 1 81.38 189 GLU A C 1
ATOM 1452 O O . GLU A 1 189 ? -23.188 -2.488 -4.461 1 81.38 189 GLU A O 1
ATOM 1457 N N . GLY A 1 190 ? -24.531 -1.13 -5.602 1 74 190 GLY A N 1
ATOM 1458 C CA . GLY A 1 190 ? -25.047 -0.461 -4.422 1 74 190 GLY A CA 1
ATOM 1459 C C . GLY A 1 190 ? -24.328 0.837 -4.102 1 74 190 GLY A C 1
ATOM 1460 O O . GLY A 1 190 ? -24.828 1.642 -3.307 1 74 190 GLY A O 1
ATOM 1461 N N . LEU A 1 191 ? -23.125 1.059 -4.598 1 71.06 191 LEU A N 1
ATOM 1462 C CA . LEU A 1 191 ? -22.359 2.26 -4.293 1 71.06 191 LEU A CA 1
ATOM 1463 C C . LEU A 1 191 ? -22.656 3.369 -5.293 1 71.06 191 LEU A C 1
ATOM 1465 O O . LEU A 1 191 ? -22.141 4.48 -5.172 1 71.06 191 LEU A O 1
ATOM 1469 N N . GLU A 1 192 ? -23.688 3.277 -6.008 1 71.44 192 GLU A N 1
ATOM 1470 C CA . GLU A 1 192 ? -24.062 4.273 -7.008 1 71.44 192 GLU A CA 1
ATOM 1471 C C . GLU A 1 192 ? -22.859 4.656 -7.871 1 71.44 192 GLU A C 1
ATOM 1473 O O . GLU A 1 192 ? -22.625 5.844 -8.117 1 71.44 192 GLU A O 1
ATOM 1478 N N . ALA A 1 193 ? -21.953 3.867 -8.086 1 75.75 193 ALA A N 1
ATOM 1479 C CA . ALA A 1 193 ? -20.797 4.109 -8.961 1 75.75 193 ALA A CA 1
ATOM 1480 C C . ALA A 1 193 ? -20.688 3.029 -10.031 1 75.75 193 ALA A C 1
ATOM 1482 O O . ALA A 1 193 ? -20.969 1.857 -9.773 1 75.75 193 ALA A O 1
ATOM 1483 N N . SER A 1 194 ? -20.422 3.439 -11.227 1 78.75 194 SER A N 1
ATOM 1484 C CA . SER A 1 194 ? -20.219 2.512 -12.336 1 78.75 194 SER A CA 1
ATOM 1485 C C . SER A 1 194 ? -18.844 2.693 -12.969 1 78.75 194 SER A C 1
ATOM 1487 O O . SER A 1 194 ? -18.359 3.818 -13.094 1 78.75 194 SER A O 1
ATOM 1489 N N . PHE A 1 195 ? -18.297 1.591 -13.281 1 79.56 195 PHE A N 1
ATOM 1490 C CA . PHE A 1 195 ? -16.984 1.624 -13.922 1 79.56 195 PHE A CA 1
ATOM 1491 C C . PHE A 1 195 ? -17.094 2.119 -15.359 1 79.56 195 PHE A C 1
ATOM 1493 O O . PHE A 1 195 ? -17.938 1.639 -16.125 1 79.56 195 PHE A O 1
ATOM 1500 N N . MET A 1 196 ? -16.328 3.098 -15.711 1 78.12 196 MET A N 1
ATOM 1501 C CA . MET A 1 196 ? -16.359 3.643 -17.062 1 78.12 196 MET A CA 1
ATOM 1502 C C . MET A 1 196 ? -15.156 3.152 -17.875 1 78.12 196 MET A C 1
ATOM 1504 O O . MET A 1 196 ? -15.164 3.236 -19.109 1 78.12 196 MET A O 1
ATOM 1508 N N . GLY A 1 197 ? -14.211 2.623 -17.203 1 78.81 197 GLY A N 1
ATOM 1509 C CA . GLY A 1 197 ? -13.016 2.172 -17.906 1 78.81 197 GLY A CA 1
ATOM 1510 C C . GLY A 1 197 ? -11.812 3.066 -17.672 1 78.81 197 GLY A C 1
ATOM 1511 O O . GLY A 1 197 ? -11.688 3.684 -16.609 1 78.81 197 GLY A O 1
ATOM 1512 N N . LEU A 1 198 ? -10.844 2.959 -18.578 1 80.38 198 LEU A N 1
ATOM 1513 C CA . LEU A 1 198 ? -9.641 3.785 -18.531 1 80.38 198 LEU A CA 1
ATOM 1514 C C . LEU A 1 198 ? -9.789 5.02 -19.422 1 80.38 198 LEU A C 1
ATOM 1516 O O . LEU A 1 198 ? -10.258 4.918 -20.547 1 80.38 198 LEU A O 1
ATOM 1520 N N . LYS A 1 199 ? -9.562 6.086 -18.828 1 86.5 199 LYS A N 1
ATOM 1521 C CA . LYS A 1 199 ? -9.586 7.336 -19.594 1 86.5 199 LYS A CA 1
ATOM 1522 C C . LYS A 1 199 ? -8.32 8.156 -19.328 1 86.5 199 LYS A C 1
ATOM 1524 O O . LYS A 1 199 ? -7.82 8.195 -18.203 1 86.5 199 LYS A O 1
ATOM 1529 N N . PRO A 1 200 ? -7.824 8.742 -20.375 1 84.5 200 PRO A N 1
ATOM 1530 C CA . PRO A 1 200 ? -6.68 9.625 -20.156 1 84.5 200 PRO A CA 1
ATOM 1531 C C . PRO A 1 200 ? -7.062 10.922 -19.453 1 84.5 200 PRO A C 1
ATOM 1533 O O . PRO A 1 200 ? -8.141 11.469 -19.688 1 84.5 200 PRO A O 1
ATOM 1536 N N . ASP A 1 201 ? -6.227 11.328 -18.562 1 83.31 201 ASP A N 1
ATOM 1537 C CA . ASP A 1 201 ? -6.426 12.648 -17.969 1 83.31 201 ASP A CA 1
ATOM 1538 C C . ASP A 1 201 ? -5.809 13.742 -18.828 1 83.31 201 ASP A C 1
ATOM 1540 O O . ASP A 1 201 ? -5.488 13.516 -20 1 83.31 201 ASP A O 1
ATOM 1544 N N . GLU A 1 202 ? -5.754 14.984 -18.328 1 80.06 202 GLU A N 1
ATOM 1545 C CA . GLU A 1 202 ? -5.297 16.141 -19.094 1 80.06 202 GLU A CA 1
ATOM 1546 C C . GLU A 1 202 ? -3.818 16.016 -19.453 1 80.06 202 GLU A C 1
ATOM 1548 O O . GLU A 1 202 ? -3.316 16.75 -20.297 1 80.06 202 GLU A O 1
ATOM 1553 N N . PHE A 1 203 ? -3.131 15.047 -18.891 1 79.94 203 PHE A N 1
ATOM 1554 C CA . PHE A 1 203 ? -1.714 14.836 -19.172 1 79.94 203 PHE A CA 1
ATOM 1555 C C . PHE A 1 203 ? -1.504 13.578 -20.016 1 79.94 203 PHE A C 1
ATOM 1557 O O . PHE A 1 203 ? -0.365 13.18 -20.266 1 79.94 203 PHE A O 1
ATOM 1564 N N . GLY A 1 204 ? -2.566 12.922 -20.406 1 78.94 204 GLY A N 1
ATOM 1565 C CA . GLY A 1 204 ? -2.479 11.703 -21.203 1 78.94 204 GLY A CA 1
ATOM 1566 C C . GLY A 1 204 ? -2.268 10.461 -20.359 1 78.94 204 GLY A C 1
ATOM 1567 O O . GLY A 1 204 ? -2.031 9.375 -20.891 1 78.94 204 GLY A O 1
ATOM 1568 N N . ARG A 1 205 ? -2.316 10.641 -19.062 1 83 205 ARG A N 1
ATOM 1569 C CA . ARG A 1 205 ? -2.203 9.484 -18.172 1 83 205 ARG A CA 1
ATOM 1570 C C . ARG A 1 205 ? -3.516 8.711 -18.109 1 83 205 ARG A C 1
ATOM 1572 O O . ARG A 1 205 ? -4.594 9.305 -18.047 1 83 205 ARG A O 1
ATOM 1579 N N . HIS A 1 206 ? -3.391 7.457 -18.125 1 83.62 206 HIS A N 1
ATOM 1580 C CA . HIS A 1 206 ? -4.586 6.621 -18.047 1 83.62 206 HIS A CA 1
ATOM 1581 C C . HIS A 1 206 ? -5.047 6.445 -16.609 1 83.62 206 HIS A C 1
ATOM 1583 O O . HIS A 1 206 ? -4.281 5.984 -15.75 1 83.62 206 HIS A O 1
ATOM 1589 N N . ASP A 1 207 ? -6.293 6.824 -16.391 1 85.19 207 ASP A N 1
ATOM 1590 C CA . ASP A 1 207 ? -6.898 6.66 -15.078 1 85.19 207 ASP A CA 1
ATOM 1591 C C . ASP A 1 207 ? -8.031 5.637 -15.125 1 85.19 207 ASP A C 1
ATOM 1593 O O . ASP A 1 207 ? -8.703 5.484 -16.141 1 85.19 207 ASP A O 1
ATOM 1597 N N . VAL A 1 208 ? -8.117 4.914 -14.047 1 83.5 208 VAL A N 1
ATOM 1598 C CA . VAL A 1 208 ? -9.336 4.133 -13.828 1 83.5 208 VAL A CA 1
ATOM 1599 C C . VAL A 1 208 ? -10.477 5.062 -13.422 1 83.5 208 VAL A C 1
ATOM 1601 O O . VAL A 1 208 ? -10.43 5.672 -12.352 1 83.5 208 VAL A O 1
ATOM 1604 N N . VAL A 1 209 ? -11.484 5.121 -14.281 1 87.75 209 VAL A N 1
ATOM 1605 C CA . VAL A 1 209 ? -12.508 6.145 -14.094 1 87.75 209 VAL A CA 1
ATOM 1606 C C . VAL A 1 209 ? -13.852 5.484 -13.781 1 87.75 209 VAL A C 1
ATOM 1608 O O . VAL A 1 209 ? -14.195 4.457 -14.375 1 87.75 209 VAL A O 1
ATOM 1611 N N . PHE A 1 210 ? -14.516 6.07 -12.836 1 83.94 210 PHE A N 1
ATOM 1612 C CA . PHE A 1 210 ? -15.875 5.684 -12.484 1 83.94 210 PHE A CA 1
ATOM 1613 C C . PHE A 1 210 ? -16.828 6.863 -12.625 1 83.94 210 PHE A C 1
ATOM 1615 O O . PHE A 1 210 ? -16.391 8.016 -12.664 1 83.94 210 PHE A O 1
ATOM 1622 N N . VAL A 1 211 ? -18.062 6.48 -12.773 1 84.5 211 VAL A N 1
ATOM 1623 C CA . VAL A 1 211 ? -19.094 7.508 -12.859 1 84.5 211 VAL A CA 1
ATOM 1624 C C . VAL A 1 211 ? -19.969 7.457 -11.617 1 84.5 211 VAL A C 1
ATOM 1626 O O . VAL A 1 211 ? -20.375 6.375 -11.172 1 84.5 211 VAL A O 1
ATOM 1629 N N . THR A 1 212 ? -20.047 8.617 -11.008 1 78.38 212 THR A N 1
ATOM 1630 C CA . THR A 1 212 ? -20.984 8.805 -9.914 1 78.38 212 THR A CA 1
ATOM 1631 C C . THR A 1 212 ? -22.078 9.789 -10.312 1 78.38 212 THR A C 1
ATOM 1633 O O . THR A 1 212 ? -22.172 10.203 -11.469 1 78.38 212 THR A O 1
ATOM 1636 N N . ARG A 1 213 ? -22.984 10.078 -9.312 1 76.69 213 ARG A N 1
ATOM 1637 C CA . ARG A 1 213 ? -24.031 11.07 -9.547 1 76.69 213 ARG A CA 1
ATOM 1638 C C . ARG A 1 213 ? -23.438 12.422 -9.898 1 76.69 213 ARG A C 1
ATOM 1640 O O . ARG A 1 213 ? -24.031 13.203 -10.648 1 76.69 213 ARG A O 1
ATOM 1647 N N . ASP A 1 214 ? -22.219 12.617 -9.469 1 75.38 214 ASP A N 1
ATOM 1648 C CA . ASP A 1 214 ? -21.578 13.914 -9.648 1 75.38 214 ASP A CA 1
ATOM 1649 C C . ASP A 1 214 ? -20.719 13.938 -10.906 1 75.38 214 ASP A C 1
ATOM 1651 O O . ASP A 1 214 ? -20.062 14.938 -11.203 1 75.38 214 ASP A O 1
ATOM 1655 N N . GLY A 1 215 ? -20.734 12.781 -11.602 1 83.62 215 GLY A N 1
ATOM 1656 C CA . GLY A 1 215 ? -19.969 12.742 -12.836 1 83.62 215 GLY A CA 1
ATOM 1657 C C . GLY A 1 215 ? -18.828 11.742 -12.805 1 83.62 215 GLY A C 1
ATOM 1658 O O . GLY A 1 215 ? -18.781 10.875 -11.938 1 83.62 215 GLY A O 1
ATOM 1659 N N . GLU A 1 216 ? -17.938 11.922 -13.836 1 87.12 216 GLU A N 1
ATOM 1660 C CA . GLU A 1 216 ? -16.797 11.023 -13.977 1 87.12 216 GLU A CA 1
ATOM 1661 C C . GLU A 1 216 ? -15.641 11.453 -13.07 1 87.12 216 GLU A C 1
ATOM 1663 O O . GLU A 1 216 ? -15.328 12.641 -12.969 1 87.12 216 GLU A O 1
ATOM 1668 N N . ARG A 1 217 ? -15.109 10.508 -12.398 1 85.06 217 ARG A N 1
ATOM 1669 C CA . ARG A 1 217 ? -13.977 10.789 -11.516 1 85.06 217 ARG A CA 1
ATOM 1670 C C . ARG A 1 217 ? -12.984 9.625 -11.523 1 85.06 217 ARG A C 1
ATOM 1672 O O . ARG A 1 217 ? -13.375 8.469 -11.703 1 85.06 217 ARG A O 1
ATOM 1679 N N . PRO A 1 218 ? -11.688 9.984 -11.406 1 86.88 218 PRO A N 1
ATOM 1680 C CA . PRO A 1 218 ? -10.734 8.898 -11.172 1 86.88 218 PRO A CA 1
ATOM 1681 C C . PRO A 1 218 ? -11.016 8.133 -9.883 1 86.88 218 PRO A C 1
ATOM 1683 O O . PRO A 1 218 ? -11.523 8.703 -8.914 1 86.88 218 PRO A O 1
ATOM 1686 N N . ILE A 1 219 ? -10.664 6.867 -9.867 1 84.44 219 ILE A N 1
ATOM 1687 C CA . ILE A 1 219 ? -11.023 5.957 -8.781 1 84.44 219 ILE A CA 1
ATOM 1688 C C . ILE A 1 219 ? -10.383 6.422 -7.48 1 84.44 219 ILE A C 1
ATOM 1690 O O . ILE A 1 219 ? -10.914 6.176 -6.395 1 84.44 219 ILE A O 1
ATOM 1694 N N . GLN A 1 220 ? -9.273 7.145 -7.582 1 82.25 220 GLN A N 1
ATOM 1695 C CA . GLN A 1 220 ? -8.586 7.617 -6.391 1 82.25 220 GLN A CA 1
ATOM 1696 C C . GLN A 1 220 ? -9.445 8.602 -5.605 1 82.25 220 GLN A C 1
ATOM 1698 O O . GLN A 1 220 ? -9.234 8.812 -4.41 1 82.25 220 GLN A O 1
ATOM 1703 N N . TYR A 1 221 ? -10.469 9.164 -6.277 1 78.56 221 TYR A N 1
ATOM 1704 C CA . TYR A 1 221 ? -11.367 10.117 -5.637 1 78.56 221 TYR A CA 1
ATOM 1705 C C . TYR A 1 221 ? -12.289 9.406 -4.652 1 78.56 221 TYR A C 1
ATOM 1707 O O . TYR A 1 221 ? -12.82 10.031 -3.729 1 78.56 221 TYR A O 1
ATOM 1715 N N . LEU A 1 222 ? -12.477 8.125 -4.887 1 78.69 222 LEU A N 1
ATOM 1716 C CA . LEU A 1 222 ? -13.328 7.371 -3.979 1 78.69 222 LEU A CA 1
ATOM 1717 C C . LEU A 1 222 ? -12.547 6.906 -2.758 1 78.69 222 LEU A C 1
ATOM 1719 O O . LEU A 1 222 ? -13.133 6.559 -1.729 1 78.69 222 LEU A O 1
ATOM 1723 N N . GLY A 1 223 ? -11.203 6.887 -2.932 1 85.19 223 GLY A N 1
ATOM 1724 C CA . GLY A 1 223 ? -10.367 6.438 -1.829 1 85.19 223 GLY A CA 1
ATOM 1725 C C . GLY A 1 223 ? -9.586 5.18 -2.146 1 85.19 223 GLY A C 1
ATOM 1726 O O . GLY A 1 223 ? -9.922 4.449 -3.08 1 85.19 223 GLY A O 1
ATOM 1727 N N . SER A 1 224 ? -8.625 4.906 -1.302 1 91 224 SER A N 1
ATOM 1728 C CA . SER A 1 224 ? -7.672 3.826 -1.536 1 91 224 SER A CA 1
ATOM 1729 C C . SER A 1 224 ? -8.352 2.463 -1.451 1 91 224 SER A C 1
ATOM 1731 O O . SER A 1 224 ? -7.98 1.534 -2.172 1 91 224 SER A O 1
ATOM 1733 N N . GLY A 1 225 ? -9.312 2.348 -0.54 1 91.94 225 GLY A N 1
ATOM 1734 C CA . GLY A 1 225 ? -10.039 1.09 -0.442 1 91.94 225 GLY A CA 1
ATOM 1735 C C . GLY A 1 225 ? -10.789 0.733 -1.711 1 91.94 225 GLY A C 1
ATOM 1736 O O . GLY A 1 225 ? -10.781 -0.422 -2.139 1 91.94 225 GLY A O 1
ATOM 1737 N N . TYR A 1 226 ? -11.406 1.688 -2.285 1 89.38 226 TYR A N 1
ATOM 1738 C CA . TYR A 1 226 ? -12.156 1.458 -3.518 1 89.38 226 TYR A CA 1
ATOM 1739 C C . TYR A 1 226 ? -11.211 1.164 -4.68 1 89.38 226 TYR A C 1
ATOM 1741 O O . TYR A 1 226 ? -11.547 0.385 -5.574 1 89.38 226 TYR A O 1
ATOM 1749 N N . LEU A 1 227 ? -10.125 1.83 -4.656 1 91.44 227 LEU A N 1
ATOM 1750 C CA . LEU A 1 227 ? -9.117 1.482 -5.648 1 91.44 227 LEU A CA 1
ATOM 1751 C C . LEU A 1 227 ? -8.711 0.018 -5.523 1 91.44 227 LEU A C 1
ATOM 1753 O O . LEU A 1 227 ? -8.609 -0.691 -6.527 1 91.44 227 LEU A O 1
ATOM 1757 N N . SER A 1 228 ? -8.469 -0.424 -4.336 1 94.44 228 SER A N 1
ATOM 1758 C CA . SER A 1 228 ? -8.086 -1.814 -4.098 1 94.44 228 SER A CA 1
ATOM 1759 C C . SER A 1 228 ? -9.156 -2.771 -4.625 1 94.44 228 SER A C 1
ATOM 1761 O O . SER A 1 228 ? -8.828 -3.766 -5.277 1 94.44 228 SER A O 1
ATOM 1763 N N . LEU A 1 229 ? -10.406 -2.477 -4.352 1 93.5 229 LEU A N 1
ATOM 1764 C CA . LEU A 1 229 ? -11.5 -3.312 -4.832 1 93.5 229 LEU A CA 1
ATOM 1765 C C . LEU A 1 229 ? -11.562 -3.301 -6.355 1 93.5 229 LEU A C 1
ATOM 1767 O O . LEU A 1 229 ? -11.805 -4.336 -6.977 1 93.5 229 LEU A O 1
ATOM 1771 N N . ALA A 1 230 ? -11.383 -2.146 -6.934 1 92.06 230 ALA A N 1
ATOM 1772 C CA . ALA A 1 230 ? -11.383 -2.027 -8.391 1 92.06 230 ALA A CA 1
ATOM 1773 C C . ALA A 1 230 ? -10.281 -2.883 -9.008 1 92.06 230 ALA A C 1
ATOM 1775 O O . ALA A 1 230 ? -10.508 -3.58 -10 1 92.06 230 ALA A O 1
ATOM 1776 N N . LEU A 1 231 ? -9.102 -2.775 -8.445 1 94.94 231 LEU A N 1
ATOM 1777 C CA . LEU A 1 231 ? -7.98 -3.557 -8.953 1 94.94 231 LEU A CA 1
ATOM 1778 C C . LEU A 1 231 ? -8.266 -5.051 -8.844 1 94.94 231 LEU A C 1
ATOM 1780 O O . LEU A 1 231 ? -7.898 -5.82 -9.734 1 94.94 231 LEU A O 1
ATOM 1784 N N . MET A 1 232 ? -8.93 -5.449 -7.793 1 96.56 232 MET A N 1
ATOM 1785 C CA . MET A 1 232 ? -9.297 -6.855 -7.613 1 96.56 232 MET A CA 1
ATOM 1786 C C . MET A 1 232 ? -10.258 -7.309 -8.703 1 96.56 232 MET A C 1
ATOM 1788 O O . MET A 1 232 ? -10.125 -8.414 -9.234 1 96.56 232 MET A O 1
ATOM 1792 N N . ALA A 1 233 ? -11.203 -6.488 -8.969 1 94.62 233 ALA A N 1
ATOM 1793 C CA . ALA A 1 233 ? -12.164 -6.812 -10.016 1 94.62 233 ALA A CA 1
ATOM 1794 C C . ALA A 1 233 ? -11.484 -6.934 -11.375 1 94.62 233 ALA A C 1
ATOM 1796 O O . ALA A 1 233 ? -11.789 -7.836 -12.148 1 94.62 233 ALA A O 1
ATOM 1797 N N . LEU A 1 234 ? -10.602 -6.004 -11.672 1 94.31 234 LEU A N 1
ATOM 1798 C CA . LEU A 1 234 ? -9.852 -6.066 -12.922 1 94.31 234 LEU A CA 1
ATOM 1799 C C . LEU A 1 234 ? -8.992 -7.324 -12.984 1 94.31 234 LEU A C 1
ATOM 1801 O O . LEU A 1 234 ? -8.938 -7.992 -14.016 1 94.31 234 LEU A O 1
ATOM 1805 N N . ALA A 1 235 ? -8.336 -7.637 -11.891 1 96.88 235 ALA A N 1
ATOM 1806 C CA . ALA A 1 235 ? -7.504 -8.828 -11.812 1 96.88 235 ALA A CA 1
ATOM 1807 C C . ALA A 1 235 ? -8.328 -10.094 -12.039 1 96.88 235 ALA A C 1
ATOM 1809 O O . ALA A 1 235 ? -7.855 -11.047 -12.656 1 96.88 235 ALA A O 1
ATOM 1810 N N . ALA A 1 236 ? -9.547 -10.086 -11.609 1 97.38 236 ALA A N 1
ATOM 1811 C CA . ALA A 1 236 ? -10.43 -11.25 -11.648 1 97.38 236 ALA A CA 1
ATOM 1812 C C . ALA A 1 236 ? -10.867 -11.562 -13.078 1 97.38 236 ALA A C 1
ATOM 1814 O O . ALA A 1 236 ? -11.5 -12.594 -13.328 1 97.38 236 ALA A O 1
ATOM 1815 N N . SER A 1 237 ? -10.516 -10.719 -13.977 1 96.75 237 SER A N 1
ATOM 1816 C CA . SER A 1 237 ? -10.812 -11.023 -15.367 1 96.75 237 SER A CA 1
ATOM 1817 C C . SER A 1 237 ? -9.883 -12.102 -15.914 1 96.75 237 SER A C 1
ATOM 1819 O O . SER A 1 237 ? -10.102 -12.633 -17 1 96.75 237 SER A O 1
ATOM 1821 N N . ASN A 1 238 ? -8.812 -12.438 -15.164 1 96.56 238 ASN A N 1
ATOM 1822 C CA . ASN A 1 238 ? -7.898 -13.531 -15.484 1 96.56 238 ASN A CA 1
ATOM 1823 C C . ASN A 1 238 ? -8.352 -14.844 -14.852 1 96.56 238 ASN A C 1
ATOM 1825 O O . ASN A 1 238 ? -9.266 -14.852 -14.023 1 96.56 238 ASN A O 1
ATOM 1829 N N . GLY A 1 239 ? -7.738 -15.93 -15.258 1 95.06 239 GLY A N 1
ATOM 1830 C CA . GLY A 1 239 ? -8.117 -17.234 -14.758 1 95.06 239 GLY A CA 1
ATOM 1831 C C . GLY A 1 239 ? -7.547 -17.547 -13.383 1 95.06 239 GLY A C 1
ATOM 1832 O O . GLY A 1 239 ? -8.133 -18.312 -12.617 1 95.06 239 GLY A O 1
ATOM 1833 N N . ILE A 1 240 ? -6.34 -17 -13.109 1 95.56 240 ILE A N 1
ATOM 1834 C CA . ILE A 1 240 ? -5.684 -17.156 -11.82 1 95.56 240 ILE A CA 1
ATOM 1835 C C . ILE A 1 240 ? -5.266 -15.797 -11.281 1 95.56 240 ILE A C 1
ATOM 1837 O O . ILE A 1 240 ? -4.629 -15.008 -11.984 1 95.56 240 ILE A O 1
ATOM 1841 N N . VAL A 1 241 ? -5.676 -15.539 -10.055 1 97.44 241 VAL A N 1
ATOM 1842 C CA . VAL A 1 241 ? -5.309 -14.289 -9.406 1 97.44 241 VAL A CA 1
ATOM 1843 C C . VAL A 1 241 ? -4.453 -14.57 -8.172 1 97.44 241 VAL A C 1
ATOM 1845 O O . VAL A 1 241 ? -4.914 -15.211 -7.227 1 97.44 241 VAL A O 1
ATOM 1848 N N . ILE A 1 242 ? -3.227 -14.172 -8.266 1 97.19 242 ILE A N 1
ATOM 1849 C CA . ILE A 1 242 ? -2.33 -14.141 -7.117 1 97.19 242 ILE A CA 1
ATOM 1850 C C . ILE A 1 242 ? -2.309 -12.742 -6.512 1 97.19 242 ILE A C 1
ATOM 1852 O O . ILE A 1 242 ? -1.893 -11.781 -7.168 1 97.19 242 ILE A O 1
ATOM 1856 N N . TYR A 1 243 ? -2.791 -12.547 -5.27 1 98.31 243 TYR A N 1
ATOM 1857 C CA . TYR A 1 243 ? -2.963 -11.219 -4.688 1 98.31 243 TYR A CA 1
ATOM 1858 C C . TYR A 1 243 ? -2.48 -11.188 -3.244 1 98.31 243 TYR A C 1
ATOM 1860 O O . TYR A 1 243 ? -3.059 -11.852 -2.375 1 98.31 243 TYR A O 1
ATOM 1868 N N . ASP A 1 244 ? -1.409 -10.469 -3.004 1 97 244 ASP A N 1
ATOM 1869 C CA . ASP A 1 244 ? -0.833 -10.352 -1.668 1 97 244 ASP A CA 1
ATOM 1870 C C . ASP A 1 244 ? -1.567 -9.289 -0.847 1 97 244 ASP A C 1
ATOM 1872 O O . ASP A 1 244 ? -1.866 -8.203 -1.35 1 97 244 ASP A O 1
ATOM 1876 N N . ASN A 1 245 ? -1.926 -9.633 0.415 1 96.81 245 ASN A N 1
ATOM 1877 C CA . ASN A 1 245 ? -2.592 -8.719 1.338 1 96.81 245 ASN A CA 1
ATOM 1878 C C . ASN A 1 245 ? -3.828 -8.086 0.706 1 96.81 245 ASN A C 1
ATOM 1880 O O . ASN A 1 245 ? -3.912 -6.863 0.582 1 96.81 245 ASN A O 1
ATOM 1884 N N . VAL A 1 246 ? -4.828 -8.844 0.48 1 97.56 246 VAL A N 1
ATOM 1885 C CA . VAL A 1 246 ? -5.973 -8.461 -0.339 1 97.56 246 VAL A CA 1
ATOM 1886 C C . VAL A 1 246 ? -6.812 -7.418 0.4 1 97.56 246 VAL A C 1
ATOM 1888 O O . VAL A 1 246 ? -7.59 -6.688 -0.217 1 97.56 246 VAL A O 1
ATOM 1891 N N . GLU A 1 247 ? -6.633 -7.281 1.696 1 97.25 247 GLU A N 1
ATOM 1892 C CA . GLU A 1 247 ? -7.473 -6.395 2.496 1 97.25 247 GLU A CA 1
ATOM 1893 C C . GLU A 1 247 ? -6.922 -4.969 2.498 1 97.25 247 GLU A C 1
ATOM 1895 O O . GLU A 1 247 ? -7.559 -4.055 3.025 1 97.25 247 GLU A O 1
ATOM 1900 N N . LEU A 1 248 ? -5.789 -4.73 1.931 1 97.12 248 LEU A N 1
ATOM 1901 C CA . LEU A 1 248 ? -5.117 -3.443 2.086 1 97.12 248 LEU A CA 1
ATOM 1902 C C . LEU A 1 248 ? -6.082 -2.295 1.812 1 97.12 248 LEU A C 1
ATOM 1904 O O . LEU A 1 248 ? -6.832 -2.326 0.833 1 97.12 248 LEU A O 1
ATOM 1908 N N . HIS A 1 249 ? -6.117 -1.312 2.711 1 95.31 249 HIS A N 1
ATOM 1909 C CA . HIS A 1 249 ? -6.812 -0.034 2.621 1 95.31 249 HIS A CA 1
ATOM 1910 C C . HIS A 1 249 ? -8.312 -0.207 2.844 1 95.31 249 HIS A C 1
ATOM 1912 O O . HIS A 1 249 ? -9.062 0.771 2.822 1 95.31 249 HIS A O 1
ATOM 1918 N N . MET A 1 250 ? -8.734 -1.437 3.127 1 95.44 250 MET A N 1
ATOM 1919 C CA . MET A 1 250 ? -10.172 -1.675 3.127 1 95.44 250 MET A CA 1
ATOM 1920 C C . MET A 1 250 ? -10.734 -1.633 4.543 1 95.44 250 MET A C 1
ATOM 1922 O O . MET A 1 250 ? -10.172 -2.238 5.457 1 95.44 250 MET A O 1
ATOM 1926 N N . HIS A 1 251 ? -11.781 -0.909 4.68 1 93.31 251 HIS A N 1
ATOM 1927 C CA . HIS A 1 251 ? -12.672 -1.077 5.82 1 93.31 251 HIS A CA 1
ATOM 1928 C C . HIS A 1 251 ? -13.367 -2.432 5.777 1 93.31 251 HIS A C 1
ATOM 1930 O O . HIS A 1 251 ? -13.547 -3.012 4.703 1 93.31 251 HIS A O 1
ATOM 1936 N N . PRO A 1 252 ? -13.844 -2.943 6.93 1 92.62 252 PRO A N 1
ATOM 1937 C CA . PRO A 1 252 ? -14.492 -4.254 6.961 1 92.62 252 PRO A CA 1
ATOM 1938 C C . PRO A 1 252 ? -15.664 -4.355 5.992 1 92.62 252 PRO A C 1
ATOM 1940 O O . PRO A 1 252 ? -15.875 -5.402 5.371 1 92.62 252 PRO A O 1
ATOM 1943 N N . TRP A 1 253 ? -16.391 -3.354 5.844 1 91.19 253 TRP A N 1
ATOM 1944 C CA . TRP A 1 253 ? -17.516 -3.354 4.922 1 91.19 253 TRP A CA 1
ATOM 1945 C C . TRP A 1 253 ? -17.062 -3.623 3.492 1 91.19 253 TRP A C 1
ATOM 1947 O O . TRP A 1 253 ? -17.688 -4.398 2.766 1 91.19 253 TRP A O 1
ATOM 1957 N N . LEU A 1 254 ? -16.062 -2.996 3.109 1 92.06 254 LEU A N 1
ATOM 1958 C CA . LEU A 1 254 ? -15.516 -3.188 1.77 1 92.06 254 LEU A CA 1
ATOM 1959 C C . LEU A 1 254 ? -14.883 -4.57 1.629 1 92.06 254 LEU A C 1
ATOM 1961 O O . LEU A 1 254 ? -14.891 -5.152 0.542 1 92.06 254 LEU A O 1
ATOM 1965 N N . MET A 1 255 ? -14.297 -5.098 2.721 1 96.12 255 MET A N 1
ATOM 1966 C CA . MET A 1 255 ? -13.75 -6.449 2.711 1 96.12 255 MET A CA 1
ATOM 1967 C C . MET A 1 255 ? -14.828 -7.477 2.377 1 96.12 255 MET A C 1
ATOM 1969 O O . MET A 1 255 ? -14.555 -8.484 1.722 1 96.12 255 MET A O 1
ATOM 1973 N N . GLU A 1 256 ? -16.016 -7.223 2.85 1 95.38 256 GLU A N 1
ATOM 1974 C CA . GLU A 1 256 ? -17.125 -8.117 2.529 1 95.38 256 GLU A CA 1
ATOM 1975 C C . GLU A 1 256 ? -17.406 -8.133 1.028 1 95.38 256 GLU A C 1
ATOM 1977 O O . GLU A 1 256 ? -17.672 -9.195 0.457 1 95.38 256 GLU A O 1
ATOM 1982 N N . LYS A 1 257 ? -17.359 -6.984 0.42 1 94.06 257 LYS A N 1
ATOM 1983 C CA . LYS A 1 257 ? -17.547 -6.91 -1.025 1 94.06 257 LYS A CA 1
ATOM 1984 C C . LYS A 1 257 ? -16.438 -7.656 -1.764 1 94.06 257 LYS A C 1
ATOM 1986 O O . LYS A 1 257 ? -16.688 -8.297 -2.785 1 94.06 257 LYS A O 1
ATOM 1991 N N . ALA A 1 258 ? -15.266 -7.457 -1.32 1 97 258 ALA A N 1
ATOM 1992 C CA . ALA A 1 258 ? -14.133 -8.172 -1.898 1 97 258 ALA A CA 1
ATOM 1993 C C . ALA A 1 258 ? -14.312 -9.68 -1.775 1 97 258 ALA A C 1
ATOM 1995 O O . ALA A 1 258 ? -14.055 -10.422 -2.727 1 97 258 ALA A O 1
ATOM 1996 N N . ALA A 1 259 ? -14.734 -10.117 -0.617 1 98.19 259 ALA A N 1
ATOM 1997 C CA . ALA A 1 259 ? -14.961 -11.539 -0.371 1 98.19 259 ALA A CA 1
ATOM 1998 C C . ALA A 1 259 ? -16.047 -12.086 -1.294 1 98.19 259 ALA A C 1
ATOM 2000 O O . ALA A 1 259 ? -15.922 -13.203 -1.806 1 98.19 259 ALA A O 1
ATOM 2001 N N . LYS A 1 260 ? -17.078 -11.336 -1.481 1 97.12 260 LYS A N 1
ATOM 2002 C CA . LYS A 1 260 ? -18.141 -11.742 -2.387 1 97.12 260 LYS A CA 1
ATOM 2003 C C . LYS A 1 260 ? -17.625 -11.883 -3.816 1 97.12 260 LYS A C 1
ATOM 2005 O O . LYS A 1 260 ? -18.047 -12.781 -4.547 1 97.12 260 LYS A O 1
ATOM 2010 N N . LEU A 1 261 ? -16.797 -10.984 -4.207 1 97.44 261 LEU A N 1
ATOM 2011 C CA . LEU A 1 261 ? -16.172 -11.078 -5.523 1 97.44 261 LEU A CA 1
ATOM 2012 C C . LEU A 1 261 ? -15.367 -12.367 -5.645 1 97.44 261 LEU A C 1
ATOM 2014 O O . LEU A 1 261 ? -15.492 -13.094 -6.633 1 97.44 261 LEU A O 1
ATOM 2018 N N . ILE A 1 262 ? -14.555 -12.672 -4.652 1 98.12 262 ILE A N 1
ATOM 2019 C CA . ILE A 1 262 ? -13.719 -13.867 -4.629 1 98.12 262 ILE A CA 1
ATOM 2020 C C . ILE A 1 262 ? -14.594 -15.117 -4.672 1 98.12 262 ILE A C 1
ATOM 2022 O O . ILE A 1 262 ? -14.367 -16.016 -5.488 1 98.12 262 ILE A O 1
ATOM 2026 N N . GLY A 1 263 ? -15.594 -15.109 -3.82 1 97.69 263 GLY A N 1
ATOM 2027 C CA . GLY A 1 263 ? -16.484 -16.25 -3.756 1 97.69 263 GLY A CA 1
ATOM 2028 C C . GLY A 1 263 ? -17.344 -16.406 -4.992 1 97.69 263 GLY A C 1
ATOM 2029 O O . GLY A 1 263 ? -17.688 -17.516 -5.387 1 97.69 263 GLY A O 1
ATOM 2030 N N . GLY A 1 264 ? -17.656 -15.305 -5.555 1 96 264 GLY A N 1
ATOM 2031 C CA . GLY A 1 264 ? -18.641 -15.297 -6.629 1 96 264 GLY A CA 1
ATOM 2032 C C . GLY A 1 264 ? -18.031 -15.562 -7.992 1 96 264 GLY A C 1
ATOM 2033 O O . GLY A 1 264 ? -18.75 -15.859 -8.953 1 96 264 GLY A O 1
ATOM 2034 N N . THR A 1 265 ? -16.75 -15.438 -8.125 1 96.81 265 THR A N 1
ATOM 2035 C CA . THR A 1 265 ? -16.094 -15.734 -9.398 1 96.81 265 THR A CA 1
ATOM 2036 C C . THR A 1 265 ? -15.648 -17.188 -9.445 1 96.81 265 THR A C 1
ATOM 2038 O O . THR A 1 265 ? -14.469 -17.484 -9.281 1 96.81 265 THR A O 1
ATOM 2041 N N . GLY A 1 266 ? -16.531 -18.062 -9.852 1 94.88 266 GLY A N 1
ATOM 2042 C CA . GLY A 1 266 ? -16.328 -19.5 -9.805 1 94.88 266 GLY A CA 1
ATOM 2043 C C . GLY A 1 266 ? -15.281 -19.984 -10.789 1 94.88 266 GLY A C 1
ATOM 2044 O O . GLY A 1 266 ? -14.734 -21.078 -10.641 1 94.88 266 GLY A O 1
ATOM 2045 N N . ASP A 1 267 ? -14.984 -19.203 -11.773 1 94.94 267 ASP A N 1
ATOM 2046 C CA . ASP A 1 267 ? -14.062 -19.609 -12.82 1 94.94 267 ASP A CA 1
ATOM 2047 C C . ASP A 1 267 ? -12.664 -19.031 -12.594 1 94.94 267 ASP A C 1
ATOM 2049 O O . ASP A 1 267 ? -11.789 -19.156 -13.445 1 94.94 267 ASP A O 1
ATOM 2053 N N . VAL A 1 268 ? -12.469 -18.406 -11.477 1 96.12 268 VAL A N 1
ATOM 2054 C CA . VAL A 1 268 ? -11.18 -17.812 -11.148 1 96.12 268 VAL A CA 1
ATOM 2055 C C . VAL A 1 268 ? -10.562 -18.531 -9.953 1 96.12 268 VAL A C 1
ATOM 2057 O O . VAL A 1 268 ? -11.234 -18.781 -8.953 1 96.12 268 VAL A O 1
ATOM 2060 N N . GLN A 1 269 ? -9.32 -18.953 -10.078 1 95.62 269 GLN A N 1
ATOM 2061 C CA . GLN A 1 269 ? -8.586 -19.469 -8.93 1 95.62 269 GLN A CA 1
ATOM 2062 C C . GLN A 1 269 ? -7.859 -18.344 -8.188 1 95.62 269 GLN A C 1
ATOM 2064 O O . GLN A 1 269 ? -7.086 -17.594 -8.789 1 95.62 269 GLN A O 1
ATOM 2069 N N . TRP A 1 270 ? -8.164 -18.281 -6.938 1 96.94 270 TRP A N 1
ATOM 2070 C CA . TRP A 1 270 ? -7.57 -17.25 -6.105 1 96.94 270 TRP A CA 1
ATOM 2071 C C . TRP A 1 270 ? -6.488 -17.828 -5.199 1 96.94 270 TRP A C 1
ATOM 2073 O O . TRP A 1 270 ? -6.727 -18.797 -4.484 1 96.94 270 TRP A O 1
ATOM 2083 N N . ILE A 1 271 ? -5.316 -17.297 -5.238 1 95.56 271 ILE A N 1
ATOM 2084 C CA . ILE A 1 271 ? -4.227 -17.547 -4.301 1 95.56 271 ILE A CA 1
ATOM 2085 C C . ILE A 1 271 ? -3.826 -16.25 -3.613 1 95.56 271 ILE A C 1
ATOM 2087 O O . ILE A 1 271 ? -3.062 -15.453 -4.168 1 95.56 271 ILE A O 1
ATOM 2091 N N . ILE A 1 272 ? -4.324 -16.047 -2.408 1 97.5 272 ILE A N 1
ATOM 2092 C CA . ILE A 1 272 ? -4.25 -14.727 -1.799 1 97.5 272 ILE A CA 1
ATOM 2093 C C . ILE A 1 272 ? -3.662 -14.836 -0.394 1 97.5 272 ILE A C 1
ATOM 2095 O O . ILE A 1 272 ? -3.635 -15.922 0.19 1 97.5 272 ILE A O 1
ATOM 2099 N N . THR A 1 273 ? -3.092 -13.773 0.097 1 96 273 THR A N 1
ATOM 2100 C CA . THR A 1 273 ? -2.689 -13.688 1.496 1 96 273 THR A CA 1
ATOM 2101 C C . THR A 1 273 ? -3.49 -12.609 2.223 1 96 273 THR A C 1
ATOM 2103 O O . THR A 1 273 ? -4.008 -11.688 1.596 1 96 273 THR A O 1
ATOM 2106 N N . THR A 1 274 ? -3.648 -12.734 3.502 1 96.69 274 THR A N 1
ATOM 2107 C CA . THR A 1 274 ? -4.277 -11.711 4.324 1 96.69 274 THR A CA 1
ATOM 2108 C C . THR A 1 274 ? -3.705 -11.727 5.738 1 96.69 274 THR A C 1
ATOM 2110 O O . THR A 1 274 ? -3.314 -12.781 6.246 1 96.69 274 THR A O 1
ATOM 2113 N N . GLN A 1 275 ? -3.607 -10.586 6.289 1 93.31 275 GLN A N 1
ATOM 2114 C CA . GLN A 1 275 ? -3.273 -10.422 7.703 1 93.31 275 GLN A CA 1
ATOM 2115 C C . GLN A 1 275 ? -4.508 -10.055 8.516 1 93.31 275 GLN A C 1
ATOM 2117 O O . GLN A 1 275 ? -4.41 -9.812 9.727 1 93.31 275 GLN A O 1
ATOM 2122 N N . SER A 1 276 ? -5.613 -10.078 7.918 1 95.44 276 SER A N 1
ATOM 2123 C CA . SER A 1 276 ? -6.84 -9.594 8.539 1 95.44 276 SER A CA 1
ATOM 2124 C C . SER A 1 276 ? -7.773 -10.742 8.891 1 95.44 276 SER A C 1
ATOM 2126 O O . SER A 1 276 ? -8.219 -11.484 8.016 1 95.44 276 SER A O 1
ATOM 2128 N N . GLY A 1 277 ? -8.031 -10.852 10.18 1 95.19 277 GLY A N 1
ATOM 2129 C CA . GLY A 1 277 ? -9.023 -11.828 10.586 1 95.19 277 GLY A CA 1
ATOM 2130 C C . GLY A 1 277 ? -10.398 -11.562 10 1 95.19 277 GLY A C 1
ATOM 2131 O O . GLY A 1 277 ? -11.133 -12.492 9.664 1 95.19 277 GLY A O 1
ATOM 2132 N N . GLU A 1 278 ? -10.727 -10.297 9.883 1 95.62 278 GLU A N 1
ATOM 2133 C CA . GLU A 1 278 ? -12.008 -9.898 9.305 1 95.62 278 GLU A CA 1
ATOM 2134 C C . GLU A 1 278 ? -12.109 -10.312 7.844 1 95.62 278 GLU A C 1
ATOM 2136 O O . GLU A 1 278 ? -13.156 -10.781 7.395 1 95.62 278 GLU A O 1
ATOM 2141 N N . MET A 1 279 ? -11.047 -10.203 7.105 1 97.62 279 MET A N 1
ATOM 2142 C CA . MET A 1 279 ? -11.031 -10.609 5.703 1 97.62 279 MET A CA 1
ATOM 2143 C C . MET A 1 279 ? -11.203 -12.117 5.57 1 97.62 279 MET A C 1
ATOM 2145 O O . MET A 1 279 ? -12 -12.586 4.75 1 97.62 279 MET A O 1
ATOM 2149 N N . LEU A 1 280 ? -10.43 -12.836 6.363 1 97.81 280 LEU A N 1
ATOM 2150 C CA . LEU A 1 280 ? -10.539 -14.289 6.34 1 97.81 280 LEU A CA 1
ATOM 2151 C C . LEU A 1 280 ? -11.969 -14.734 6.648 1 97.81 280 LEU A C 1
ATOM 2153 O O . LEU A 1 280 ? -12.523 -15.586 5.953 1 97.81 280 LEU A O 1
ATOM 2157 N N . SER A 1 281 ? -12.547 -14.133 7.652 1 97.31 281 SER A N 1
ATOM 2158 C CA . SER A 1 281 ? -13.922 -14.453 8.023 1 97.31 281 SER A CA 1
ATOM 2159 C C . SER A 1 281 ? -14.891 -14.133 6.891 1 97.31 281 SER A C 1
ATOM 2161 O O . SER A 1 281 ? -15.805 -14.914 6.609 1 97.31 281 SER A O 1
ATOM 2163 N N . SER A 1 282 ? -14.703 -13 6.293 1 97.62 282 SER A N 1
ATOM 2164 C CA . SER A 1 282 ? -15.57 -12.594 5.188 1 97.62 282 SER A CA 1
ATOM 2165 C C . SER A 1 282 ? -15.477 -13.578 4.027 1 97.62 282 SER A C 1
ATOM 2167 O O . SER A 1 282 ? -16.484 -13.883 3.387 1 97.62 282 SER A O 1
ATOM 2169 N N . ILE A 1 283 ? -14.297 -14.078 3.73 1 98.31 283 ILE A N 1
ATOM 2170 C CA . ILE A 1 283 ? -14.094 -15.031 2.646 1 98.31 283 ILE A CA 1
ATOM 2171 C C . ILE A 1 283 ? -14.805 -16.344 2.977 1 98.31 283 ILE A C 1
ATOM 2173 O O . ILE A 1 283 ? -15.484 -16.922 2.125 1 98.31 283 ILE A O 1
ATOM 2177 N N . LEU A 1 284 ? -14.68 -16.797 4.227 1 98.12 284 LEU A N 1
ATOM 2178 C CA . LEU A 1 284 ? -15.297 -18.047 4.652 1 98.12 284 LEU A CA 1
ATOM 2179 C C . LEU A 1 284 ? -16.812 -17.953 4.617 1 98.12 284 LEU A C 1
ATOM 2181 O O . LEU A 1 284 ? -17.516 -18.953 4.461 1 98.12 284 LEU A O 1
ATOM 2185 N N . GLU A 1 285 ? -17.312 -16.781 4.746 1 97.44 285 GLU A N 1
ATOM 2186 C CA . GLU A 1 285 ? -18.75 -16.547 4.699 1 97.44 285 GLU A CA 1
ATOM 2187 C C . GLU A 1 285 ? -19.25 -16.469 3.26 1 97.44 285 GLU A C 1
ATOM 2189 O O . GLU A 1 285 ? -20.359 -16.938 2.955 1 97.44 285 GLU A O 1
ATOM 2194 N N . ALA A 1 286 ? -18.469 -15.945 2.408 1 97.62 286 ALA A N 1
ATOM 2195 C CA . ALA A 1 286 ? -18.922 -15.602 1.064 1 97.62 286 ALA A CA 1
ATOM 2196 C C . ALA A 1 286 ? -18.672 -16.75 0.091 1 97.62 286 ALA A C 1
ATOM 2198 O O . ALA A 1 286 ? -19.422 -16.922 -0.875 1 97.62 286 ALA A O 1
ATOM 2199 N N . ALA A 1 287 ? -17.641 -17.5 0.238 1 97.62 287 ALA A N 1
ATOM 2200 C CA . ALA A 1 287 ? -17.25 -18.531 -0.707 1 97.62 287 ALA A CA 1
ATOM 2201 C C . ALA A 1 287 ? -17.828 -19.891 -0.304 1 97.62 287 ALA A C 1
ATOM 2203 O O . ALA A 1 287 ? -18.125 -20.125 0.869 1 97.62 287 ALA A O 1
ATOM 2204 N N . ASP A 1 288 ? -18.047 -20.781 -1.324 1 97.88 288 ASP A N 1
ATOM 2205 C CA . ASP A 1 288 ? -18.312 -22.188 -1.014 1 97.88 288 ASP A CA 1
ATOM 2206 C C . ASP A 1 288 ? -17.156 -22.812 -0.261 1 97.88 288 ASP A C 1
ATOM 2208 O O . ASP A 1 288 ? -16.031 -22.859 -0.77 1 97.88 288 ASP A O 1
ATOM 2212 N N . LEU A 1 289 ? -17.438 -23.312 0.891 1 97.88 289 LEU A N 1
ATOM 2213 C CA . LEU A 1 289 ? -16.391 -23.797 1.782 1 97.88 289 LEU A CA 1
ATOM 2214 C C . LEU A 1 289 ? -15.633 -24.953 1.145 1 97.88 289 LEU A C 1
ATOM 2216 O O . LEU A 1 289 ? -14.461 -25.172 1.447 1 97.88 289 LEU A O 1
ATOM 2220 N N . ASP A 1 290 ? -16.234 -25.672 0.257 1 96.69 290 ASP A N 1
ATOM 2221 C CA . ASP A 1 290 ? -15.586 -26.766 -0.45 1 96.69 290 ASP A CA 1
ATOM 2222 C C . ASP A 1 290 ? -14.484 -26.25 -1.369 1 96.69 290 ASP A C 1
ATOM 2224 O O . ASP A 1 290 ? -13.57 -26.984 -1.735 1 96.69 290 ASP A O 1
ATOM 2228 N N . ASP A 1 291 ? -14.602 -24.969 -1.653 1 96.62 291 ASP A N 1
ATOM 2229 C CA . ASP A 1 291 ? -13.664 -24.359 -2.586 1 96.62 291 ASP A CA 1
ATOM 2230 C C . ASP A 1 291 ? -12.5 -23.719 -1.845 1 96.62 291 ASP A C 1
ATOM 2232 O O . ASP A 1 291 ? -11.523 -23.281 -2.465 1 96.62 291 ASP A O 1
ATOM 2236 N N . VAL A 1 292 ? -12.586 -23.672 -0.523 1 97.25 292 VAL A N 1
ATOM 2237 C CA . VAL A 1 292 ? -11.648 -22.844 0.223 1 97.25 292 VAL A CA 1
ATOM 2238 C C . VAL A 1 292 ? -10.594 -23.719 0.9 1 97.25 292 VAL A C 1
ATOM 2240 O O . VAL A 1 292 ? -10.922 -24.766 1.468 1 97.25 292 VAL A O 1
ATOM 2243 N N . LEU A 1 293 ? -9.359 -23.344 0.765 1 94.75 293 LEU A N 1
ATOM 2244 C CA . LEU A 1 293 ? -8.227 -23.891 1.504 1 94.75 293 LEU A CA 1
ATOM 2245 C C . LEU A 1 293 ? -7.477 -22.781 2.24 1 94.75 293 LEU A C 1
ATOM 2247 O O . LEU A 1 293 ? -7.066 -21.797 1.631 1 94.75 293 LEU A O 1
ATOM 2251 N N . VAL A 1 294 ? -7.367 -22.922 3.545 1 95.06 294 VAL A N 1
ATOM 2252 C CA . VAL A 1 294 ? -6.578 -22 4.348 1 95.06 294 VAL A CA 1
ATOM 2253 C C . VAL A 1 294 ? -5.211 -22.609 4.648 1 95.06 294 VAL A C 1
ATOM 2255 O O . VAL A 1 294 ? -5.121 -23.75 5.113 1 95.06 294 VAL A O 1
ATOM 2258 N N . ILE A 1 295 ? -4.156 -21.859 4.32 1 89.94 295 ILE A N 1
ATOM 2259 C CA . ILE A 1 295 ? -2.781 -22.297 4.516 1 89.94 295 ILE A CA 1
ATOM 2260 C C . ILE A 1 295 ? -2.082 -21.375 5.516 1 89.94 295 ILE A C 1
ATOM 2262 O O . ILE A 1 295 ? -1.764 -20.234 5.195 1 89.94 295 ILE A O 1
ATOM 2266 N N . GLU A 1 296 ? -1.841 -21.859 6.688 1 89.38 296 GLU A N 1
ATOM 2267 C CA . GLU A 1 296 ? -1.139 -21.094 7.711 1 89.38 296 GLU A CA 1
ATOM 2268 C C . GLU A 1 296 ? 0.369 -21.312 7.633 1 89.38 296 GLU A C 1
ATOM 2270 O O . GLU A 1 296 ? 0.842 -22.438 7.781 1 89.38 296 GLU A O 1
ATOM 2275 N N . SER A 1 297 ? 1.063 -20.172 7.395 1 82.12 297 SER A N 1
ATOM 2276 C CA . SER A 1 297 ? 2.521 -20.219 7.34 1 82.12 297 SER A CA 1
ATOM 2277 C C . SER A 1 297 ? 3.135 -19.891 8.703 1 82.12 297 SER A C 1
ATOM 2279 O O . SER A 1 297 ? 2.643 -19.031 9.422 1 82.12 297 SER A O 1
ATOM 2281 N N . SER A 1 298 ? 4.102 -20.672 9.102 1 76.88 298 SER A N 1
ATOM 2282 C CA . SER A 1 298 ? 4.812 -20.453 10.359 1 76.88 298 SER A CA 1
ATOM 2283 C C . SER A 1 298 ? 6.312 -20.328 10.125 1 76.88 298 SER A C 1
ATOM 2285 O O . SER A 1 298 ? 6.812 -20.656 9.047 1 76.88 298 SER A O 1
ATOM 2287 N N . ARG A 1 299 ? 6.941 -19.734 11.125 1 69.81 299 ARG A N 1
ATOM 2288 C CA . ARG A 1 299 ? 8.383 -19.531 11.016 1 69.81 299 ARG A CA 1
ATOM 2289 C C . ARG A 1 299 ? 9.125 -20.844 10.891 1 69.81 299 ARG A C 1
ATOM 2291 O O . ARG A 1 299 ? 10.164 -20.922 10.234 1 69.81 299 ARG A O 1
ATOM 2298 N N . ASN A 1 300 ? 8.547 -21.75 11.625 1 60.44 300 ASN A N 1
ATOM 2299 C CA . ASN A 1 300 ? 9.227 -23.047 11.57 1 60.44 300 ASN A CA 1
ATOM 2300 C C . ASN A 1 300 ? 8.805 -23.844 10.344 1 60.44 300 ASN A C 1
ATOM 2302 O O . ASN A 1 300 ? 8.93 -25.078 10.328 1 60.44 300 ASN A O 1
ATOM 2306 N N . ARG A 1 301 ? 8.695 -23.141 9.289 1 55.5 301 ARG A N 1
ATOM 2307 C CA . ARG A 1 301 ? 8.508 -23.562 7.906 1 55.5 301 ARG A CA 1
ATOM 2308 C C . ARG A 1 301 ? 7.383 -24.578 7.793 1 55.5 301 ARG A C 1
ATOM 2310 O O . ARG A 1 301 ? 7.234 -25.234 6.762 1 55.5 301 ARG A O 1
ATOM 2317 N N . LEU A 1 302 ? 6.66 -24.688 8.797 1 58.03 302 LEU A N 1
ATOM 2318 C CA . LEU A 1 302 ? 5.562 -25.625 8.633 1 58.03 302 LEU A CA 1
ATOM 2319 C C . LEU A 1 302 ? 4.305 -24.938 8.141 1 58.03 302 LEU A C 1
ATOM 2321 O O . LEU A 1 302 ? 4.004 -23.812 8.562 1 58.03 302 LEU A O 1
ATOM 2325 N N . LEU A 1 303 ? 3.793 -25.5 6.996 1 74.12 303 LEU A N 1
ATOM 2326 C CA . LEU A 1 303 ? 2.484 -25.078 6.52 1 74.12 303 LEU A CA 1
ATOM 2327 C C . LEU A 1 303 ? 1.38 -25.953 7.094 1 74.12 303 LEU A C 1
ATOM 2329 O O . LEU A 1 303 ? 1.46 -27.188 7.027 1 74.12 303 LEU A O 1
ATOM 2333 N N . ARG A 1 304 ? 0.478 -25.375 7.871 1 83.75 304 ARG A N 1
ATOM 2334 C CA . ARG A 1 304 ? -0.752 -26.047 8.273 1 83.75 304 ARG A CA 1
ATOM 2335 C C . ARG A 1 304 ? -1.909 -25.688 7.355 1 83.75 304 ARG A C 1
ATOM 2337 O O . ARG A 1 304 ? -2.07 -24.516 6.992 1 83.75 304 ARG A O 1
ATOM 2344 N N . THR A 1 305 ? -2.611 -26.734 6.91 1 89.12 305 THR A N 1
ATOM 2345 C CA . THR A 1 305 ? -3.711 -26.484 5.984 1 89.12 305 THR A CA 1
ATOM 2346 C C . THR A 1 305 ? -5.051 -26.828 6.625 1 89.12 305 THR A C 1
ATOM 2348 O O . THR A 1 305 ? -5.145 -27.797 7.383 1 89.12 305 THR A O 1
ATOM 2351 N N . TYR A 1 306 ? -6.031 -26.047 6.352 1 93.19 306 TYR A N 1
ATOM 2352 C CA . TYR A 1 306 ? -7.41 -26.25 6.781 1 93.19 306 TYR A CA 1
ATOM 2353 C C . TYR A 1 306 ? -8.375 -26.094 5.609 1 93.19 306 TYR A C 1
ATOM 2355 O O . TYR A 1 306 ? -8.281 -25.141 4.84 1 93.19 306 TYR A O 1
ATOM 2363 N N . ASP A 1 307 ? -9.297 -27.109 5.484 1 95.12 307 ASP A N 1
ATOM 2364 C CA . ASP A 1 307 ? -10.367 -26.844 4.527 1 95.12 307 ASP A CA 1
ATOM 2365 C C . ASP A 1 307 ? -11.328 -25.781 5.055 1 95.12 307 ASP A C 1
ATOM 2367 O O . ASP A 1 307 ? -11.234 -25.375 6.211 1 95.12 307 ASP A O 1
ATOM 2371 N N . GLY A 1 308 ? -12.18 -25.328 4.211 1 96.88 308 GLY A N 1
ATOM 2372 C CA . GLY A 1 308 ? -13.062 -24.234 4.555 1 96.88 308 GLY A CA 1
ATOM 2373 C C . GLY A 1 308 ? -13.898 -24.484 5.793 1 96.88 308 GLY A C 1
ATOM 2374 O O . GLY A 1 308 ? -14.023 -23.625 6.66 1 96.88 308 GLY A O 1
ATOM 2375 N N . GLU A 1 309 ? -14.422 -25.656 5.918 1 97.44 309 GLU A N 1
ATOM 2376 C CA . GLU A 1 309 ? -15.266 -26 7.055 1 97.44 309 GLU A CA 1
ATOM 2377 C C . GLU A 1 309 ? -14.469 -26.016 8.352 1 97.44 309 GLU A C 1
ATOM 2379 O O . GLU A 1 309 ? -14.922 -25.5 9.375 1 97.44 309 GLU A O 1
ATOM 2384 N N . GLU A 1 310 ? -13.375 -26.656 8.227 1 97 310 GLU A N 1
ATOM 2385 C CA . GLU A 1 310 ? -12.516 -26.719 9.414 1 97 310 GLU A CA 1
ATOM 2386 C C . GLU A 1 310 ? -12.055 -25.328 9.844 1 97 310 GLU A C 1
ATOM 2388 O O . GLU A 1 310 ? -12.016 -25.031 11.039 1 97 310 GLU A O 1
ATOM 2393 N N . ALA A 1 311 ? -11.68 -24.516 8.93 1 96.94 311 ALA A N 1
ATOM 2394 C CA . ALA A 1 311 ? -11.258 -23.156 9.234 1 96.94 311 ALA A CA 1
ATOM 2395 C C . ALA A 1 311 ? -12.375 -22.375 9.914 1 96.94 311 ALA A C 1
ATOM 2397 O O . ALA A 1 311 ? -12.156 -21.703 10.93 1 96.94 311 ALA A O 1
ATOM 2398 N N . ARG A 1 312 ? -13.531 -22.484 9.398 1 96.69 312 ARG A N 1
ATOM 2399 C CA . ARG A 1 312 ? -14.68 -21.781 9.977 1 96.69 312 ARG A CA 1
ATOM 2400 C C . ARG A 1 312 ? -14.961 -22.281 11.391 1 96.69 312 ARG A C 1
ATOM 2402 O O . ARG A 1 312 ? -15.211 -21.484 12.297 1 96.69 312 ARG A O 1
ATOM 2409 N N . ARG A 1 313 ? -14.953 -23.562 11.586 1 96.38 313 ARG A N 1
ATOM 2410 C CA . ARG A 1 313 ? -15.188 -24.156 12.898 1 96.38 313 ARG A CA 1
ATOM 2411 C C . ARG A 1 313 ? -14.164 -23.656 13.914 1 96.38 313 ARG A C 1
ATOM 2413 O O . ARG A 1 313 ? -14.531 -23.281 15.031 1 96.38 313 ARG A O 1
ATOM 2420 N N . ARG A 1 314 ? -12.969 -23.594 13.492 1 94.94 314 ARG A N 1
ATOM 2421 C CA . ARG A 1 314 ? -11.898 -23.172 14.383 1 94.94 314 ARG A CA 1
ATOM 2422 C C . ARG A 1 314 ? -12.047 -21.703 14.766 1 94.94 314 ARG A C 1
ATOM 2424 O O . ARG A 1 314 ? -11.789 -21.312 15.914 1 94.94 314 ARG A O 1
ATOM 2431 N N . ILE A 1 315 ? -12.445 -20.922 13.844 1 94.5 315 ILE A N 1
ATOM 2432 C CA . ILE A 1 315 ? -12.578 -19.484 14.094 1 94.5 315 ILE A CA 1
ATOM 2433 C C . ILE A 1 315 ? -13.836 -19.219 14.906 1 94.5 315 ILE A C 1
ATOM 2435 O O . ILE A 1 315 ? -13.789 -18.547 15.938 1 94.5 315 ILE A O 1
ATOM 2439 N N . GLU A 1 316 ? -14.938 -19.766 14.547 1 92.81 316 GLU A N 1
ATOM 2440 C CA . GLU A 1 316 ? -16.234 -19.406 15.117 1 92.81 316 GLU A CA 1
ATOM 2441 C C . GLU A 1 316 ? -16.516 -20.172 16.406 1 92.81 316 GLU A C 1
ATOM 2443 O O . GLU A 1 316 ? -17.078 -19.625 17.344 1 92.81 316 GLU A O 1
ATOM 2448 N N . GLU A 1 317 ? -16.172 -21.422 16.438 1 92 317 GLU A N 1
ATOM 2449 C CA . GLU A 1 317 ? -16.5 -22.266 17.578 1 92 317 GLU A CA 1
ATOM 2450 C C . GLU A 1 317 ? -15.375 -22.281 18.609 1 92 317 GLU A C 1
ATOM 2452 O O . GLU A 1 317 ? -15.625 -22.281 19.812 1 92 317 GLU A O 1
ATOM 2457 N N . LEU A 1 318 ? -14.188 -22.297 18.094 1 91.44 318 LEU A N 1
ATOM 2458 C CA . LEU A 1 318 ? -13.062 -22.438 19 1 91.44 318 LEU A CA 1
ATOM 2459 C C . LEU A 1 318 ? -12.391 -21.094 19.25 1 91.44 318 LEU A C 1
ATOM 2461 O O . LEU A 1 318 ? -11.461 -21 20.062 1 91.44 318 LEU A O 1
ATOM 2465 N N . ASN A 1 319 ? -12.773 -20.031 18.578 1 90.19 319 ASN A N 1
ATOM 2466 C CA . ASN A 1 319 ? -12.219 -18.703 18.703 1 90.19 319 ASN A CA 1
ATOM 2467 C C . ASN A 1 319 ? -10.711 -18.688 18.484 1 90.19 319 ASN A C 1
ATOM 2469 O O . ASN A 1 319 ? -9.969 -18.047 19.219 1 90.19 319 ASN A O 1
ATOM 2473 N N . GLU A 1 320 ? -10.305 -19.5 17.531 1 91.69 320 GLU A N 1
ATOM 2474 C CA . GLU A 1 320 ? -8.891 -19.578 17.188 1 91.69 320 GLU A CA 1
ATOM 2475 C C . GLU A 1 320 ? -8.516 -18.516 16.156 1 91.69 320 GLU A C 1
ATOM 2477 O O . GLU A 1 320 ? -9.281 -18.266 15.219 1 91.69 320 GLU A O 1
ATOM 2482 N N . ASP A 1 321 ? -7.359 -17.969 16.359 1 90.06 321 ASP A N 1
ATOM 2483 C CA . ASP A 1 321 ? -6.789 -17.062 15.367 1 90.06 321 ASP A CA 1
ATOM 2484 C C . ASP A 1 321 ? -5.914 -17.828 14.375 1 90.06 321 ASP A C 1
ATOM 2486 O O . ASP A 1 321 ? -4.824 -18.281 14.727 1 90.06 321 ASP A O 1
ATOM 2490 N N . LEU A 1 322 ? -6.344 -17.922 13.188 1 90.31 322 LEU A N 1
ATOM 2491 C CA . LEU A 1 322 ? -5.645 -18.719 12.18 1 90.31 322 LEU A CA 1
ATOM 2492 C C . LEU A 1 322 ? -4.57 -17.891 11.484 1 90.31 322 LEU A C 1
ATOM 2494 O O . LEU A 1 322 ? -4.078 -18.266 10.422 1 90.31 322 LEU A O 1
ATOM 2498 N N . ARG A 1 323 ? -4.285 -16.703 12.055 1 89.38 323 ARG A N 1
ATOM 2499 C CA . ARG A 1 323 ? -3.225 -15.859 11.5 1 89.38 323 ARG A CA 1
ATOM 2500 C C . ARG A 1 323 ? -1.882 -16.172 12.148 1 89.38 323 ARG A C 1
ATOM 2502 O O . ARG A 1 323 ? -0.867 -15.562 11.82 1 89.38 323 ARG A O 1
ATOM 2509 N N . GLY A 1 324 ? -1.871 -17.156 12.984 1 83.75 324 GLY A N 1
ATOM 2510 C CA . GLY A 1 324 ? -0.628 -17.609 13.586 1 83.75 324 GLY A CA 1
ATOM 2511 C C . GLY A 1 324 ? -0.334 -16.938 14.922 1 83.75 324 GLY A C 1
ATOM 2512 O O . GLY A 1 324 ? -0.78 -15.82 15.172 1 83.75 324 GLY A O 1
ATOM 2513 N N . ASN A 1 325 ? 0.281 -17.641 15.859 1 79.94 325 ASN A N 1
ATOM 2514 C CA . ASN A 1 325 ? 0.825 -17.094 17.094 1 79.94 325 ASN A CA 1
ATOM 2515 C C . ASN A 1 325 ? 2.211 -16.484 16.875 1 79.94 325 ASN A C 1
ATOM 2517 O O . ASN A 1 325 ? 3.174 -17.219 16.625 1 79.94 325 ASN A O 1
ATOM 2521 N N . CYS A 1 326 ? 2.309 -15.227 16.938 1 79.94 326 CYS A N 1
ATOM 2522 C CA . CYS A 1 326 ? 3.525 -14.539 16.516 1 79.94 326 CYS A CA 1
ATOM 2523 C C . CYS A 1 326 ? 4.367 -14.133 17.734 1 79.94 326 CYS A C 1
ATOM 2525 O O . CYS A 1 326 ? 5.312 -13.359 17.594 1 79.94 326 CYS A O 1
ATOM 2527 N N . VAL A 1 327 ? 4.043 -14.633 19 1 65.56 327 VAL A N 1
ATOM 2528 C CA . VAL A 1 327 ? 4.84 -14.32 20.188 1 65.56 327 VAL A CA 1
ATOM 2529 C C . VAL A 1 327 ? 6.133 -15.133 20.156 1 65.56 327 VAL A C 1
ATOM 2531 O O . VAL A 1 327 ? 6.102 -16.359 20.141 1 65.56 327 VAL A O 1
ATOM 2534 N N . TRP A 1 328 ? 7.152 -14.445 19.672 1 55.31 328 TRP A N 1
ATOM 2535 C CA . TRP A 1 328 ? 8.43 -15.156 19.625 1 55.31 328 TRP A CA 1
ATOM 2536 C C . TRP A 1 328 ? 9.086 -15.172 21.016 1 55.31 328 TRP A C 1
ATOM 2538 O O . TRP A 1 328 ? 8.898 -14.25 21.797 1 55.31 328 TRP A O 1
ATOM 2548 N N . MET B 1 1 ? 1.426 22.453 19.828 1 30.89 1 MET B N 1
ATOM 2549 C CA . MET B 1 1 ? 0.987 23.125 18.594 1 30.89 1 MET B CA 1
ATOM 2550 C C . MET B 1 1 ? -0.296 22.484 18.062 1 30.89 1 MET B C 1
ATOM 2552 O O . MET B 1 1 ? -0.3 21.312 17.672 1 30.89 1 MET B O 1
ATOM 2556 N N . GLY B 1 2 ? -1.41 22.828 18.766 1 39.25 2 GLY B N 1
ATOM 2557 C CA . GLY B 1 2 ? -2.729 22.312 18.422 1 39.25 2 GLY B CA 1
ATOM 2558 C C . GLY B 1 2 ? -3.182 22.703 17.031 1 39.25 2 GLY B C 1
ATOM 2559 O O . GLY B 1 2 ? -2.965 23.844 16.594 1 39.25 2 GLY B O 1
ATOM 2560 N N . PHE B 1 3 ? -2.969 21.938 15.969 1 44.12 3 PHE B N 1
ATOM 2561 C CA . PHE B 1 3 ? -3.498 22.188 14.633 1 44.12 3 PHE B CA 1
ATOM 2562 C C . PHE B 1 3 ? -5.023 22.172 14.648 1 44.12 3 PHE B C 1
ATOM 2564 O O . PHE B 1 3 ? -5.633 21.391 15.375 1 44.12 3 PHE B O 1
ATOM 2571 N N . ARG B 1 4 ? -5.605 23.422 14.641 1 44.41 4 ARG B N 1
ATOM 2572 C CA . ARG B 1 4 ? -7.047 23.438 14.438 1 44.41 4 ARG B CA 1
ATOM 2573 C C . ARG B 1 4 ? -7.398 23.188 12.977 1 44.41 4 ARG B C 1
ATOM 2575 O O . ARG B 1 4 ? -6.891 23.891 12.086 1 44.41 4 ARG B O 1
ATOM 2582 N N . VAL B 1 5 ? -7.547 22 12.594 1 46.38 5 VAL B N 1
ATOM 2583 C CA . VAL B 1 5 ? -8.008 21.75 11.234 1 46.38 5 VAL B CA 1
ATOM 2584 C C . VAL B 1 5 ? -9.469 22.188 11.094 1 46.38 5 VAL B C 1
ATOM 2586 O O . VAL B 1 5 ? -10.344 21.672 11.797 1 46.38 5 VAL B O 1
ATOM 2589 N N . LYS B 1 6 ? -9.758 23.422 10.828 1 42.81 6 LYS B N 1
ATOM 2590 C CA . LYS B 1 6 ? -11.125 23.75 10.438 1 42.81 6 LYS B CA 1
ATOM 2591 C C . LYS B 1 6 ? -11.406 23.328 9 1 42.81 6 LYS B C 1
ATOM 2593 O O . LYS B 1 6 ? -10.703 23.75 8.078 1 42.81 6 LYS B O 1
ATOM 2598 N N . GLY B 1 7 ? -11.484 22.172 8.844 1 39.5 7 GLY B N 1
ATOM 2599 C CA . GLY B 1 7 ? -11.781 21.703 7.492 1 39.5 7 GLY B CA 1
ATOM 2600 C C . GLY B 1 7 ? -13.016 22.359 6.902 1 39.5 7 GLY B C 1
ATOM 2601 O O . GLY B 1 7 ? -13.859 22.875 7.633 1 39.5 7 GLY B O 1
ATOM 2602 N N . VAL B 1 8 ? -12.906 22.938 5.73 1 36.59 8 VAL B N 1
ATOM 2603 C CA . VAL B 1 8 ? -14.07 23.422 5.004 1 36.59 8 VAL B CA 1
ATOM 2604 C C . VAL B 1 8 ? -15.141 22.328 4.945 1 36.59 8 VAL B C 1
ATOM 2606 O O . VAL B 1 8 ? -14.953 21.312 4.281 1 36.59 8 VAL B O 1
ATOM 2609 N N . ARG B 1 9 ? -15.727 21.875 5.859 1 34.41 9 ARG B N 1
ATOM 2610 C CA . ARG B 1 9 ? -17.031 21.328 5.48 1 34.41 9 ARG B CA 1
ATOM 2611 C C . ARG B 1 9 ? -17.766 22.281 4.547 1 34.41 9 ARG B C 1
ATOM 2613 O O . ARG B 1 9 ? -17.594 23.5 4.629 1 34.41 9 ARG B O 1
ATOM 2620 N N . GLY B 1 10 ? -18.344 22 3.41 1 35.16 10 GLY B N 1
ATOM 2621 C CA . GLY B 1 10 ? -19.578 22.766 3.305 1 35.16 10 GLY B CA 1
ATOM 2622 C C . GLY B 1 10 ? -20.172 23.125 4.652 1 35.16 10 GLY B C 1
ATOM 2623 O O . GLY B 1 10 ? -20.844 24.156 4.781 1 35.16 10 GLY B O 1
ATOM 2624 N N . GLY B 1 11 ? -20.641 22.094 5.5 1 34.62 11 GLY B N 1
ATOM 2625 C CA . GLY B 1 11 ? -21.422 22.547 6.641 1 34.62 11 GLY B CA 1
ATOM 2626 C C . GLY B 1 11 ? -20.578 23.234 7.703 1 34.62 11 GLY B C 1
ATOM 2627 O O . GLY B 1 11 ? -19.359 23.312 7.574 1 34.62 11 GLY B O 1
ATOM 2628 N N . GLU B 1 12 ? -21.172 23.734 8.867 1 38.12 12 GLU B N 1
ATOM 2629 C CA . GLU B 1 12 ? -20.641 24.406 10.047 1 38.12 12 GLU B CA 1
ATOM 2630 C C . GLU B 1 12 ? -19.375 23.719 10.547 1 38.12 12 GLU B C 1
ATOM 2632 O O . GLU B 1 12 ? -19.406 22.578 10.977 1 38.12 12 GLU B O 1
ATOM 2637 N N . GLY B 1 13 ? -18.328 23.75 9.797 1 48.28 13 GLY B N 1
ATOM 2638 C CA . GLY B 1 13 ? -17.016 23.141 9.906 1 48.28 13 GLY B CA 1
ATOM 2639 C C . GLY B 1 13 ? -16.484 23.109 11.328 1 48.28 13 GLY B C 1
ATOM 2640 O O . GLY B 1 13 ? -16.531 24.125 12.031 1 48.28 13 GLY B O 1
ATOM 2641 N N . ASP B 1 14 ? -16.516 22.047 12.117 1 56.03 14 ASP B N 1
ATOM 2642 C CA . ASP B 1 14 ? -16.141 21.859 13.516 1 56.03 14 ASP B CA 1
ATOM 2643 C C . ASP B 1 14 ? -14.625 21.984 13.703 1 56.03 14 ASP B C 1
ATOM 2645 O O . ASP B 1 14 ? -13.852 21.531 12.852 1 56.03 14 ASP B O 1
ATOM 2649 N N . ALA B 1 15 ? -14.156 23 14.328 1 70.38 15 ALA B N 1
ATOM 2650 C CA . ALA B 1 15 ? -12.797 23.172 14.828 1 70.38 15 ALA B CA 1
ATOM 2651 C C . ALA B 1 15 ? -12.391 22.016 15.734 1 70.38 15 ALA B C 1
ATOM 2653 O O . ALA B 1 15 ? -13.172 21.594 16.594 1 70.38 15 ALA B O 1
ATOM 2654 N N . VAL B 1 16 ? -11.312 21.281 15.273 1 78 16 VAL B N 1
ATOM 2655 C CA . VAL B 1 16 ? -10.789 20.219 16.125 1 78 16 VAL B CA 1
ATOM 2656 C C . VAL B 1 16 ? -9.398 20.594 16.625 1 78 16 VAL B C 1
ATOM 2658 O O . VAL B 1 16 ? -8.531 21 15.852 1 78 16 VAL B O 1
ATOM 2661 N N . GLU B 1 17 ? -9.312 20.656 17.938 1 82.38 17 GLU B N 1
ATOM 2662 C CA . GLU B 1 17 ? -7.992 20.828 18.531 1 82.38 17 GLU B CA 1
ATOM 2663 C C . GLU B 1 17 ? -7.27 19.484 18.641 1 82.38 17 GLU B C 1
ATOM 2665 O O . GLU B 1 17 ? -7.715 18.594 19.375 1 82.38 17 GLU B O 1
ATOM 2670 N N . LEU B 1 18 ? -6.148 19.422 17.984 1 89.19 18 LEU B N 1
ATOM 2671 C CA . LEU B 1 18 ? -5.422 18.156 17.922 1 89.19 18 LEU B CA 1
ATOM 2672 C C . LEU B 1 18 ? -4.598 17.953 19.188 1 89.19 18 LEU B C 1
ATOM 2674 O O . LEU B 1 18 ? -4.254 18.906 19.875 1 89.19 18 LEU B O 1
ATOM 2678 N N . ARG B 1 19 ? -4.355 16.75 19.453 1 93.25 19 ARG B N 1
ATOM 2679 C CA . ARG B 1 19 ? -3.486 16.328 20.547 1 93.25 19 ARG B CA 1
ATOM 2680 C C . ARG B 1 19 ? -2.184 15.734 20.016 1 93.25 19 ARG B C 1
ATOM 2682 O O . ARG B 1 19 ? -1.804 15.984 18.875 1 93.25 19 ARG B O 1
ATOM 2689 N N . ARG B 1 20 ? -1.448 15.148 20.922 1 95.44 20 ARG B N 1
ATOM 2690 C CA . ARG B 1 20 ? -0.173 14.594 20.484 1 95.44 20 ARG B CA 1
ATOM 2691 C C . ARG B 1 20 ? -0.385 13.406 19.547 1 95.44 20 ARG B C 1
ATOM 2693 O O . ARG B 1 20 ? 0.33 13.258 18.562 1 95.44 20 ARG B O 1
ATOM 2700 N N . VAL B 1 21 ? -1.362 12.57 19.906 1 96.88 21 VAL B N 1
ATOM 2701 C CA . VAL B 1 21 ? -1.711 11.422 19.078 1 96.88 21 VAL B CA 1
ATOM 2702 C C . VAL B 1 21 ? -3.15 11.555 18.594 1 96.88 21 VAL B C 1
ATOM 2704 O O . VAL B 1 21 ? -4.094 11.438 19.375 1 96.88 21 VAL B O 1
ATOM 2707 N N . ASN B 1 22 ? -3.361 11.75 17.297 1 95.62 22 ASN B N 1
ATOM 2708 C CA . ASN B 1 22 ? -4.664 11.922 16.672 1 95.62 22 ASN B CA 1
ATOM 2709 C C . ASN B 1 22 ? -4.961 10.805 15.68 1 95.62 22 ASN B C 1
ATOM 2711 O O . ASN B 1 22 ? -4.223 10.617 14.711 1 95.62 22 ASN B O 1
ATOM 2715 N N . VAL B 1 23 ? -6.027 10.055 15.938 1 96.81 23 VAL B N 1
ATOM 2716 C CA . VAL B 1 23 ? -6.355 8.898 15.117 1 96.81 23 VAL B CA 1
ATOM 2717 C C . VAL B 1 23 ? -7.68 9.133 14.391 1 96.81 23 VAL B C 1
ATOM 2719 O O . VAL B 1 23 ? -8.734 9.203 15.023 1 96.81 23 VAL B O 1
ATOM 2722 N N . LEU B 1 24 ? -7.559 9.289 13.102 1 94.12 24 LEU B N 1
ATOM 2723 C CA . LEU B 1 24 ? -8.75 9.414 12.266 1 94.12 24 LEU B CA 1
ATOM 2724 C C . LEU B 1 24 ? -9.273 8.039 11.859 1 94.12 24 LEU B C 1
ATOM 2726 O O . LEU B 1 24 ? -8.508 7.199 11.375 1 94.12 24 LEU B O 1
ATOM 2730 N N . THR B 1 25 ? -10.516 7.762 12.086 1 94.12 25 THR B N 1
ATOM 2731 C CA . THR B 1 25 ? -11.195 6.539 11.688 1 94.12 25 THR B CA 1
ATOM 2732 C C . THR B 1 25 ? -12.461 6.859 10.898 1 94.12 25 THR B C 1
ATOM 2734 O O . THR B 1 25 ? -12.898 8.016 10.852 1 94.12 25 THR B O 1
ATOM 2737 N N . GLY B 1 26 ? -12.992 5.875 10.211 1 90.69 26 GLY B N 1
ATOM 2738 C CA . GLY B 1 26 ? -14.195 6.031 9.414 1 90.69 26 GLY B CA 1
ATOM 2739 C C . GLY B 1 26 ? -14.25 5.102 8.219 1 90.69 26 GLY B C 1
ATOM 2740 O O . GLY B 1 26 ? -13.242 4.488 7.863 1 90.69 26 GLY B O 1
ATOM 2741 N N . CYS B 1 27 ? -15.383 5.051 7.621 1 88.88 27 CYS B N 1
ATOM 2742 C CA . CYS B 1 27 ? -15.602 4.18 6.473 1 88.88 27 CYS B CA 1
ATOM 2743 C C . CYS B 1 27 ? -14.773 4.637 5.273 1 88.88 27 CYS B C 1
ATOM 2745 O O . CYS B 1 27 ? -14.297 5.773 5.242 1 88.88 27 CYS B O 1
ATOM 2747 N N . ASN B 1 28 ? -14.602 3.725 4.359 1 86.38 28 ASN B N 1
ATOM 2748 C CA . ASN B 1 28 ? -14.016 4.148 3.096 1 86.38 28 ASN B CA 1
ATOM 2749 C C . ASN B 1 28 ? -14.852 5.234 2.422 1 86.38 28 ASN B C 1
ATOM 2751 O O . ASN B 1 28 ? -16.078 5.148 2.396 1 86.38 28 ASN B O 1
ATOM 2755 N N . GLY B 1 29 ? -14.188 6.246 1.985 1 79.44 29 GLY B N 1
ATOM 2756 C CA . GLY B 1 29 ? -14.883 7.309 1.275 1 79.44 29 GLY B CA 1
ATOM 2757 C C . GLY B 1 29 ? -15.352 8.43 2.186 1 79.44 29 GLY B C 1
ATOM 2758 O O . GLY B 1 29 ? -16.125 9.289 1.769 1 79.44 29 GLY B O 1
ATOM 2759 N N . THR B 1 30 ? -14.945 8.414 3.408 1 80.44 30 THR B N 1
ATOM 2760 C CA . THR B 1 30 ? -15.406 9.445 4.336 1 80.44 30 THR B CA 1
ATOM 2761 C C . THR B 1 30 ? -14.375 10.57 4.441 1 80.44 30 THR B C 1
ATOM 2763 O O . THR B 1 30 ? -14.281 11.234 5.477 1 80.44 30 THR B O 1
ATOM 2766 N N . PHE B 1 31 ? -13.391 10.664 3.557 1 79.31 31 PHE B N 1
ATOM 2767 C CA . PHE B 1 31 ? -12.508 11.797 3.299 1 79.31 31 PHE B CA 1
ATOM 2768 C C . PHE B 1 31 ? -11.367 11.836 4.309 1 79.31 31 PHE B C 1
ATOM 2770 O O . PHE B 1 31 ? -10.781 12.891 4.551 1 79.31 31 PHE B O 1
ATOM 2777 N N . LYS B 1 32 ? -11.039 10.742 4.98 1 87.31 32 LYS B N 1
ATOM 2778 C CA . LYS B 1 32 ? -9.914 10.688 5.91 1 87.31 32 LYS B CA 1
ATOM 2779 C C . LYS B 1 32 ? -8.625 11.141 5.234 1 87.31 32 LYS B C 1
ATOM 2781 O O . LYS B 1 32 ? -7.91 12 5.762 1 87.31 32 LYS B O 1
ATOM 2786 N N . THR B 1 33 ? -8.398 10.594 4.062 1 89.56 33 THR B N 1
ATOM 2787 C CA . THR B 1 33 ? -7.184 10.898 3.314 1 89.56 33 THR B CA 1
ATOM 2788 C C . THR B 1 33 ? -7.18 12.352 2.852 1 89.56 33 THR B C 1
ATOM 2790 O O . THR B 1 33 ? -6.137 13.008 2.873 1 89.56 33 THR B O 1
ATOM 2793 N N . SER B 1 34 ? -8.328 12.914 2.477 1 86.38 34 SER B N 1
ATOM 2794 C CA . SER B 1 34 ? -8.43 14.297 2.023 1 86.38 34 SER B CA 1
ATOM 2795 C C . SER B 1 34 ? -8.039 15.273 3.129 1 86.38 34 SER B C 1
ATOM 2797 O O . SER B 1 34 ? -7.434 16.312 2.863 1 86.38 34 SER B O 1
ATOM 2799 N N . ILE B 1 35 ? -8.406 14.922 4.289 1 87.12 35 ILE B N 1
ATOM 2800 C CA . ILE B 1 35 ? -8.039 15.75 5.43 1 87.12 35 ILE B CA 1
ATOM 2801 C C . ILE B 1 35 ? -6.52 15.766 5.586 1 87.12 35 ILE B C 1
ATOM 2803 O O . ILE B 1 35 ? -5.918 16.828 5.789 1 87.12 35 ILE B O 1
ATOM 2807 N N . LEU B 1 36 ? -5.898 14.617 5.477 1 93.31 36 LEU B N 1
ATOM 2808 C CA . LEU B 1 36 ? -4.445 14.523 5.578 1 93.31 36 LEU B CA 1
ATOM 2809 C C . LEU B 1 36 ? -3.773 15.289 4.441 1 93.31 36 LEU B C 1
ATOM 2811 O O . LEU B 1 36 ? -2.746 15.945 4.648 1 93.31 36 LEU B O 1
ATOM 2815 N N . GLU B 1 37 ? -4.359 15.258 3.289 1 92.5 37 GLU B N 1
ATOM 2816 C CA . GLU B 1 37 ? -3.807 15.969 2.141 1 92.5 37 GLU B CA 1
ATOM 2817 C C . GLU B 1 37 ? -3.846 17.469 2.355 1 92.5 37 GLU B C 1
ATOM 2819 O O . GLU B 1 37 ? -2.865 18.172 2.082 1 92.5 37 GLU B O 1
ATOM 2824 N N . ALA B 1 38 ? -4.965 17.938 2.787 1 89.44 38 ALA B N 1
ATOM 2825 C CA . ALA B 1 38 ? -5.113 19.375 3.031 1 89.44 38 ALA B CA 1
ATOM 2826 C C . ALA B 1 38 ? -4.133 19.844 4.098 1 89.44 38 ALA B C 1
ATOM 2828 O O . ALA B 1 38 ? -3.521 20.906 3.953 1 89.44 38 ALA B O 1
ATOM 2829 N N . LEU B 1 39 ? -4.043 19.062 5.086 1 91.94 39 LEU B N 1
ATOM 2830 C CA . LEU B 1 39 ? -3.084 19.391 6.137 1 91.94 39 LEU B CA 1
ATOM 2831 C C . LEU B 1 39 ? -1.662 19.406 5.59 1 91.94 39 LEU B C 1
ATOM 2833 O O . LEU B 1 39 ? -0.891 20.328 5.891 1 91.94 39 LEU B O 1
ATOM 2837 N N . THR B 1 40 ? -1.327 18.422 4.828 1 94.75 40 THR B N 1
ATOM 2838 C CA . THR B 1 40 ? -0.001 18.312 4.234 1 94.75 40 THR B CA 1
ATOM 2839 C C . THR B 1 40 ? 0.289 19.516 3.332 1 94.75 40 THR B C 1
ATOM 2841 O O . THR B 1 40 ? 1.343 20.141 3.445 1 94.75 40 THR B O 1
ATOM 2844 N N . ALA B 1 41 ? -0.64 19.828 2.486 1 92.19 41 ALA B N 1
ATOM 2845 C CA . ALA B 1 41 ? -0.471 20.969 1.586 1 92.19 41 ALA B CA 1
ATOM 2846 C C . ALA B 1 41 ? -0.273 22.266 2.369 1 92.19 41 ALA B C 1
ATOM 2848 O O . ALA B 1 41 ? 0.559 23.094 2.004 1 92.19 41 ALA B O 1
ATOM 2849 N N . SER B 1 42 ? -0.987 22.391 3.408 1 90.69 42 SER B N 1
ATOM 2850 C CA . SER B 1 42 ? -0.888 23.578 4.242 1 90.69 42 SER B CA 1
ATOM 2851 C C . SER B 1 42 ? 0.472 23.672 4.926 1 90.69 42 SER B C 1
ATOM 2853 O O . SER B 1 42 ? 1.062 24.75 5.016 1 90.69 42 SER B O 1
ATOM 2855 N N . MET B 1 43 ? 0.933 22.578 5.336 1 91.81 43 MET B N 1
ATOM 2856 C CA . MET B 1 43 ? 2.209 22.562 6.047 1 91.81 43 MET B CA 1
ATOM 2857 C C . MET B 1 43 ? 3.375 22.719 5.078 1 91.81 43 MET B C 1
ATOM 2859 O O . MET B 1 43 ? 4.461 23.156 5.469 1 91.81 43 MET B O 1
ATOM 2863 N N . LEU B 1 44 ? 3.154 22.328 3.861 1 92.12 44 LEU B N 1
ATOM 2864 C CA . LEU B 1 44 ? 4.188 22.516 2.848 1 92.12 44 LEU B CA 1
ATOM 2865 C C . LEU B 1 44 ? 4.555 23.984 2.707 1 92.12 44 LEU B C 1
ATOM 2867 O O . LEU B 1 44 ? 5.727 24.328 2.51 1 92.12 44 LEU B O 1
ATOM 2871 N N . VAL B 1 45 ? 3.604 24.859 2.887 1 85.75 45 VAL B N 1
ATOM 2872 C CA . VAL B 1 45 ? 3.846 26.281 2.729 1 85.75 45 VAL B CA 1
ATOM 2873 C C . VAL B 1 45 ? 4.586 26.828 3.949 1 85.75 45 VAL B C 1
ATOM 2875 O O . VAL B 1 45 ? 5.227 27.875 3.881 1 85.75 45 VAL B O 1
ATOM 2878 N N . LEU B 1 46 ? 4.527 26.109 4.953 1 86.06 46 LEU B N 1
ATOM 2879 C CA . LEU B 1 46 ? 5.035 26.594 6.23 1 86.06 46 LEU B CA 1
ATOM 2880 C C . LEU B 1 46 ? 6.316 25.875 6.621 1 86.06 46 LEU B C 1
ATOM 2882 O O . LEU B 1 46 ? 6.742 25.938 7.773 1 86.06 46 LEU B O 1
ATOM 2886 N N . THR B 1 47 ? 6.848 25.062 5.707 1 89.12 47 THR B N 1
ATOM 2887 C CA . THR B 1 47 ? 8.094 24.344 5.969 1 89.12 47 THR B CA 1
ATOM 2888 C C . THR B 1 47 ? 9.242 24.969 5.18 1 89.12 47 THR B C 1
ATOM 2890 O O . THR B 1 47 ? 9.039 25.922 4.43 1 89.12 47 THR B O 1
ATOM 2893 N N . SER B 1 48 ? 10.516 24.516 5.426 1 87.88 48 SER B N 1
ATOM 2894 C CA . SER B 1 48 ? 11.672 24.969 4.676 1 87.88 48 SER B CA 1
ATOM 2895 C C . SER B 1 48 ? 11.547 24.625 3.195 1 87.88 48 SER B C 1
ATOM 2897 O O . SER B 1 48 ? 11.18 23.5 2.844 1 87.88 48 SER B O 1
ATOM 2899 N N . PRO B 1 49 ? 11.875 25.562 2.305 1 86.88 49 PRO B N 1
ATOM 2900 C CA . PRO B 1 49 ? 11.703 25.359 0.864 1 86.88 49 PRO B CA 1
ATOM 2901 C C . PRO B 1 49 ? 12.438 24.125 0.347 1 86.88 49 PRO B C 1
ATOM 2903 O O . PRO B 1 49 ? 11.969 23.469 -0.585 1 86.88 49 PRO B O 1
ATOM 2906 N N . ASP B 1 50 ? 13.586 23.812 0.936 1 88.69 50 ASP B N 1
ATOM 2907 C CA . ASP B 1 50 ? 14.383 22.688 0.465 1 88.69 50 ASP B CA 1
ATOM 2908 C C . ASP B 1 50 ? 13.68 21.359 0.742 1 88.69 50 ASP B C 1
ATOM 2910 O O . ASP B 1 50 ? 14.016 20.328 0.139 1 88.69 50 ASP B O 1
ATOM 2914 N N . ARG B 1 51 ? 12.664 21.375 1.6 1 93.44 51 ARG B N 1
ATOM 2915 C CA . ARG B 1 51 ? 11.969 20.141 1.99 1 93.44 51 ARG B CA 1
ATOM 2916 C C . ARG B 1 51 ? 10.711 19.938 1.158 1 93.44 51 ARG B C 1
ATOM 2918 O O . ARG B 1 51 ? 10.133 18.844 1.159 1 93.44 51 ARG B O 1
ATOM 2925 N N . VAL B 1 52 ? 10.32 20.906 0.418 1 92.88 52 VAL B N 1
ATOM 2926 C CA . VAL B 1 52 ? 9 20.922 -0.212 1 92.88 52 VAL B CA 1
ATOM 2927 C C . VAL B 1 52 ? 8.93 19.828 -1.279 1 92.88 52 VAL B C 1
ATOM 2929 O O . VAL B 1 52 ? 7.98 19.047 -1.301 1 92.88 52 VAL B O 1
ATOM 2932 N N . GLN B 1 53 ? 9.93 19.766 -2.08 1 92.31 53 GLN B N 1
ATOM 2933 C CA . GLN B 1 53 ? 9.883 18.812 -3.182 1 92.31 53 GLN B CA 1
ATOM 2934 C C . GLN B 1 53 ? 9.945 17.375 -2.664 1 92.31 53 GLN B C 1
ATOM 2936 O O . GLN B 1 53 ? 9.102 16.547 -3.01 1 92.31 53 GLN B O 1
ATOM 2941 N N . PRO B 1 54 ? 10.898 17.047 -1.798 1 94.69 54 PRO B N 1
ATOM 2942 C CA . PRO B 1 54 ? 10.906 15.695 -1.244 1 94.69 54 PRO B CA 1
ATOM 2943 C C . PRO B 1 54 ? 9.617 15.352 -0.504 1 94.69 54 PRO B C 1
ATOM 2945 O O . PRO B 1 54 ? 9.117 14.234 -0.628 1 94.69 54 PRO B O 1
ATOM 2948 N N . LEU B 1 55 ? 9.078 16.297 0.203 1 96.56 55 LEU B N 1
ATOM 2949 C CA . LEU B 1 55 ? 7.832 16.078 0.929 1 96.56 55 LEU B CA 1
ATOM 2950 C C . LEU B 1 55 ? 6.68 15.812 -0.037 1 96.56 55 LEU B C 1
ATOM 2952 O O . LEU B 1 55 ? 5.852 14.93 0.205 1 96.56 55 LEU B O 1
ATOM 2956 N N . SER B 1 56 ? 6.664 16.578 -1.086 1 94.88 56 SER B N 1
ATOM 2957 C CA . SER B 1 56 ? 5.602 16.406 -2.07 1 94.88 56 SER B CA 1
ATOM 2958 C C . SER B 1 56 ? 5.668 15.039 -2.727 1 94.88 56 SER B C 1
ATOM 2960 O O . SER B 1 56 ? 4.633 14.445 -3.041 1 94.88 56 SER B O 1
ATOM 2962 N N . ILE B 1 57 ? 6.867 14.578 -2.941 1 93.94 57 ILE B N 1
ATOM 2963 C CA . ILE B 1 57 ? 7.059 13.266 -3.562 1 93.94 57 ILE B CA 1
ATOM 2964 C C . ILE B 1 57 ? 6.535 12.172 -2.635 1 93.94 57 ILE B C 1
ATOM 2966 O O . ILE B 1 57 ? 5.766 11.305 -3.057 1 93.94 57 ILE B O 1
ATOM 2970 N N . ILE B 1 58 ? 6.848 12.242 -1.372 1 96.38 58 ILE B N 1
ATOM 2971 C CA . ILE B 1 58 ? 6.48 11.203 -0.411 1 96.38 58 ILE B CA 1
ATOM 2972 C C . ILE B 1 58 ? 4.98 11.266 -0.14 1 96.38 58 ILE B C 1
ATOM 2974 O O . ILE B 1 58 ? 4.332 10.227 0.026 1 96.38 58 ILE B O 1
ATOM 2978 N N . ALA B 1 59 ? 4.438 12.422 -0.19 1 97 59 ALA B N 1
ATOM 2979 C CA . ALA B 1 59 ? 3.027 12.625 0.134 1 97 59 ALA B CA 1
ATOM 2980 C C . ALA B 1 59 ? 2.129 12.086 -0.976 1 97 59 ALA B C 1
ATOM 2982 O O . ALA B 1 59 ? 0.917 11.953 -0.791 1 97 59 ALA B O 1
ATOM 2983 N N . ALA B 1 60 ? 2.703 11.703 -2.113 1 94.69 60 ALA B N 1
ATOM 2984 C CA . ALA B 1 60 ? 1.933 11.102 -3.199 1 94.69 60 ALA B CA 1
ATOM 2985 C C . ALA B 1 60 ? 1.302 9.789 -2.762 1 94.69 60 ALA B C 1
ATOM 2987 O O . ALA B 1 60 ? 0.35 9.305 -3.383 1 94.69 60 ALA B O 1
ATOM 2988 N N . THR B 1 61 ? 1.82 9.188 -1.736 1 96.94 61 THR B N 1
ATOM 2989 C CA . THR B 1 61 ? 1.321 7.914 -1.229 1 96.94 61 THR B CA 1
ATOM 2990 C C . THR B 1 61 ? -0.011 8.102 -0.51 1 96.94 61 THR B C 1
ATOM 2992 O O . THR B 1 61 ? -0.732 7.133 -0.262 1 96.94 61 THR B O 1
ATOM 2995 N N . LEU B 1 62 ? -0.396 9.344 -0.101 1 95.38 62 LEU B N 1
ATOM 2996 C CA . LEU B 1 62 ? -1.652 9.57 0.603 1 95.38 62 LEU B CA 1
ATOM 2997 C C . LEU B 1 62 ? -2.844 9.242 -0.289 1 95.38 62 LEU B C 1
ATOM 2999 O O . LEU B 1 62 ? -3.57 8.281 -0.028 1 95.38 62 LEU B O 1
ATOM 3003 N N . ARG B 1 63 ? -2.945 9.82 -1.373 1 89.81 63 ARG B N 1
ATOM 3004 C CA . ARG B 1 63 ? -4.055 9.555 -2.285 1 89.81 63 ARG B CA 1
ATOM 3005 C C . ARG B 1 63 ? -3.641 8.586 -3.383 1 89.81 63 ARG B C 1
ATOM 3007 O O . ARG B 1 63 ? -4.402 8.336 -4.32 1 89.81 63 ARG B O 1
ATOM 3014 N N . MET B 1 64 ? -2.473 8.07 -3.311 1 94 64 MET B N 1
ATOM 3015 C CA . MET B 1 64 ? -1.937 7.086 -4.246 1 94 64 MET B CA 1
ATOM 3016 C C . MET B 1 64 ? -1.856 7.664 -5.656 1 94 64 MET B C 1
ATOM 3018 O O . MET B 1 64 ? -2.203 6.988 -6.629 1 94 64 MET B O 1
ATOM 3022 N N . ASP B 1 65 ? -1.47 8.93 -5.73 1 91 65 ASP B N 1
ATOM 3023 C CA . ASP B 1 65 ? -1.375 9.633 -7.008 1 91 65 ASP B CA 1
ATOM 3024 C C . ASP B 1 65 ? -0.2 10.609 -7.008 1 91 65 ASP B C 1
ATOM 3026 O O . ASP B 1 65 ? -0.16 11.547 -6.203 1 91 65 ASP B O 1
ATOM 3030 N N . GLU B 1 66 ? 0.694 10.43 -7.98 1 89 66 GLU B N 1
ATOM 3031 C CA . GLU B 1 66 ? 1.877 11.281 -8.055 1 89 66 GLU B CA 1
ATOM 3032 C C . GLU B 1 66 ? 1.493 12.742 -8.297 1 89 66 GLU B C 1
ATOM 3034 O O . GLU B 1 66 ? 2.279 13.648 -8.016 1 89 66 GLU B O 1
ATOM 3039 N N . PHE B 1 67 ? 0.275 13.016 -8.719 1 89.06 67 PHE B N 1
ATOM 3040 C CA . PHE B 1 67 ? -0.179 14.367 -9 1 89.06 67 PHE B CA 1
ATOM 3041 C C . PHE B 1 67 ? -1.156 14.852 -7.938 1 89.06 67 PHE B C 1
ATOM 3043 O O . PHE B 1 67 ? -2.012 15.695 -8.203 1 89.06 67 PHE B O 1
ATOM 3050 N N . TRP B 1 68 ? -0.964 14.328 -6.816 1 91.06 68 TRP B N 1
ATOM 3051 C CA . TRP B 1 68 ? -1.921 14.555 -5.738 1 91.06 68 TRP B CA 1
ATOM 3052 C C . TRP B 1 68 ? -2.066 16.047 -5.445 1 91.06 68 TRP B C 1
ATOM 3054 O O . TRP B 1 68 ? -3.18 16.547 -5.258 1 91.06 68 TRP B O 1
ATOM 3064 N N . LEU B 1 69 ? -0.951 16.781 -5.402 1 92.75 69 LEU B N 1
ATOM 3065 C CA . LEU B 1 69 ? -0.982 18.188 -5.023 1 92.75 69 LEU B CA 1
ATOM 3066 C C . LEU B 1 69 ? -1.681 19.031 -6.094 1 92.75 69 LEU B C 1
ATOM 3068 O O . LEU B 1 69 ? -2.48 19.906 -5.773 1 92.75 69 LEU B O 1
ATOM 3072 N N . TYR B 1 70 ? -1.396 18.734 -7.34 1 90.25 70 TYR B N 1
ATOM 3073 C CA . TYR B 1 70 ? -2.068 19.391 -8.453 1 90.25 70 TYR B CA 1
ATOM 3074 C C . TYR B 1 70 ? -3.574 19.172 -8.391 1 90.25 70 TYR B C 1
ATOM 3076 O O . TYR B 1 70 ? -4.355 20.109 -8.57 1 90.25 70 TYR B O 1
ATOM 3084 N N . LYS B 1 71 ? -3.885 17.969 -8.141 1 87.81 71 LYS B N 1
ATOM 3085 C CA . LYS B 1 71 ? -5.301 17.609 -8.102 1 87.81 71 LYS B CA 1
ATOM 3086 C C . LYS B 1 71 ? -5.988 18.234 -6.891 1 87.81 71 LYS B C 1
ATOM 3088 O O . LYS B 1 71 ? -7.117 18.719 -6.996 1 87.81 71 LYS B O 1
ATOM 3093 N N . LEU B 1 72 ? -5.367 18.188 -5.75 1 89.69 72 LEU B N 1
ATOM 3094 C CA . LEU B 1 72 ? -5.934 18.781 -4.547 1 89.69 72 LEU B CA 1
ATOM 3095 C C . LEU B 1 72 ? -6.18 20.266 -4.742 1 89.69 72 LEU B C 1
ATOM 3097 O O . LEU B 1 72 ? -7.25 20.781 -4.395 1 89.69 72 LEU B O 1
ATOM 3101 N N . LEU B 1 73 ? -5.188 20.938 -5.277 1 89.88 73 LEU B N 1
ATOM 3102 C CA . LEU B 1 73 ? -5.309 22.375 -5.488 1 89.88 73 LEU B CA 1
ATOM 3103 C C . LEU B 1 73 ? -6.355 22.688 -6.551 1 89.88 73 LEU B C 1
ATOM 3105 O O . LEU B 1 73 ? -6.992 23.734 -6.516 1 89.88 73 LEU B O 1
ATOM 3109 N N . GLY B 1 74 ? -6.496 21.781 -7.461 1 85.88 74 GLY B N 1
ATOM 3110 C CA . GLY B 1 74 ? -7.555 21.922 -8.445 1 85.88 74 GLY B CA 1
ATOM 3111 C C . GLY B 1 74 ? -8.945 21.734 -7.863 1 85.88 74 GLY B C 1
ATOM 3112 O O . GLY B 1 74 ? -9.891 22.406 -8.289 1 85.88 74 GLY B O 1
ATOM 3113 N N . ASP B 1 75 ? -9.078 20.844 -6.945 1 83 75 ASP B N 1
ATOM 3114 C CA . ASP B 1 75 ? -10.352 20.578 -6.27 1 83 75 ASP B CA 1
ATOM 3115 C C . ASP B 1 75 ? -10.703 21.719 -5.316 1 83 75 ASP B C 1
ATOM 3117 O O . ASP B 1 75 ? -11.883 22.047 -5.137 1 83 75 ASP B O 1
ATOM 3121 N N . GLY B 1 76 ? -9.711 22.266 -4.773 1 85.69 76 GLY B N 1
ATOM 3122 C CA . GLY B 1 76 ? -9.93 23.359 -3.836 1 85.69 76 GLY B CA 1
ATOM 3123 C C . GLY B 1 76 ? -10 22.891 -2.391 1 85.69 76 GLY B C 1
ATOM 3124 O O . GLY B 1 76 ? -10.547 21.828 -2.1 1 85.69 76 GLY B O 1
ATOM 3125 N N . PHE B 1 77 ? -9.344 23.719 -1.511 1 84.38 77 PHE B N 1
ATOM 3126 C CA . PHE B 1 77 ? -9.438 23.469 -0.077 1 84.38 77 PHE B CA 1
ATOM 3127 C C . PHE B 1 77 ? -9.148 24.75 0.708 1 84.38 77 PHE B C 1
ATOM 3129 O O . PHE B 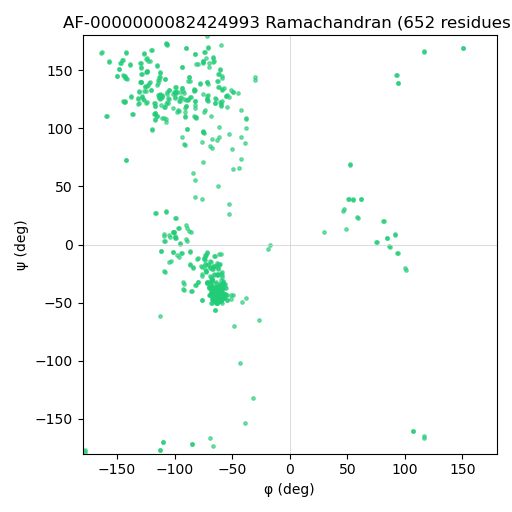1 77 ? -8.672 25.734 0.146 1 84.38 77 PHE B O 1
ATOM 3136 N N . LYS B 1 78 ? -9.625 24.812 1.951 1 86.25 78 LYS B N 1
ATOM 3137 C CA . LYS B 1 78 ? -9.32 25.859 2.912 1 86.25 78 LYS B CA 1
ATOM 3138 C C . LYS B 1 78 ? -9.07 25.281 4.305 1 86.25 78 LYS B C 1
ATOM 3140 O O . LYS B 1 78 ? -9.836 24.438 4.77 1 86.25 78 LYS B O 1
ATOM 3145 N N . LEU B 1 79 ? -7.965 25.656 4.84 1 84.81 79 LEU B N 1
ATOM 3146 C CA . LEU B 1 79 ? -7.602 25.188 6.168 1 84.81 79 LEU B CA 1
ATOM 3147 C C . LEU B 1 79 ? -6.895 26.266 6.969 1 84.81 79 LEU B C 1
ATOM 3149 O O . LEU B 1 79 ? -6.172 27.094 6.398 1 84.81 79 LEU B O 1
ATOM 3153 N N . GLU B 1 80 ? -7.176 26.281 8.219 1 83.56 80 GLU B N 1
ATOM 3154 C CA . GLU B 1 80 ? -6.461 27.188 9.109 1 83.56 80 GLU B CA 1
ATOM 3155 C C . GLU B 1 80 ? -5.543 26.438 10.055 1 83.56 80 GLU B C 1
ATOM 3157 O O . GLU B 1 80 ? -5.965 25.453 10.688 1 83.56 80 GLU B O 1
ATOM 3162 N N . ILE B 1 81 ? -4.312 26.844 10.062 1 81.19 81 ILE B N 1
ATOM 3163 C CA . ILE B 1 81 ? -3.316 26.25 10.953 1 81.19 81 ILE B CA 1
ATOM 3164 C C . ILE B 1 81 ? -2.564 27.359 11.688 1 81.19 81 ILE B C 1
ATOM 3166 O O . ILE B 1 81 ? -1.922 28.203 11.062 1 81.19 81 ILE B O 1
ATOM 3170 N N . ASP B 1 82 ? -2.6 27.359 13.055 1 79.81 82 ASP B N 1
ATOM 3171 C CA . ASP B 1 82 ? -1.89 28.297 13.906 1 79.81 82 ASP B CA 1
ATOM 3172 C C . ASP B 1 82 ? -2.15 29.734 13.469 1 79.81 82 ASP B C 1
ATOM 3174 O O . ASP B 1 82 ? -1.214 30.531 13.32 1 79.81 82 ASP B O 1
ATOM 3178 N N . GLY B 1 83 ? -3.369 30 13.094 1 77.5 83 GLY B N 1
ATOM 3179 C CA . GLY B 1 83 ? -3.781 31.344 12.758 1 77.5 83 GLY B CA 1
ATOM 3180 C C . GLY B 1 83 ? -3.518 31.719 11.305 1 77.5 83 GLY B C 1
ATOM 3181 O O . GLY B 1 83 ? -3.857 32.812 10.867 1 77.5 83 GLY B O 1
ATOM 3182 N N . MET B 1 84 ? -2.953 30.844 10.578 1 83.81 84 MET B N 1
ATOM 3183 C CA . MET B 1 84 ? -2.709 31.047 9.148 1 83.81 84 MET B CA 1
ATOM 3184 C C . MET B 1 84 ? -3.748 30.312 8.305 1 83.81 84 MET B C 1
ATOM 3186 O O . MET B 1 84 ? -3.986 29.125 8.508 1 83.81 84 MET B O 1
ATOM 3190 N N . GLU B 1 85 ? -4.262 31.062 7.438 1 86.31 85 GLU B N 1
ATOM 3191 C CA . GLU B 1 85 ? -5.23 30.469 6.52 1 86.31 85 GLU B CA 1
ATOM 3192 C C . GLU B 1 85 ? -4.562 30.047 5.211 1 86.31 85 GLU B C 1
ATOM 3194 O O . GLU B 1 85 ? -3.871 30.859 4.578 1 86.31 85 GLU B O 1
ATOM 3199 N N . VAL B 1 86 ? -4.707 28.828 4.898 1 88.25 86 VAL B N 1
ATOM 3200 C CA . VAL B 1 86 ? -4.211 28.312 3.623 1 88.25 86 VAL B CA 1
ATOM 3201 C C . VAL B 1 86 ? -5.383 27.922 2.732 1 88.25 86 VAL B C 1
ATOM 3203 O O . VAL B 1 86 ? -6.246 27.141 3.145 1 88.25 86 VAL B O 1
ATOM 3206 N N . ARG B 1 87 ? -5.387 28.438 1.557 1 88.38 87 ARG B N 1
ATOM 3207 C CA . ARG B 1 87 ? -6.496 28.125 0.659 1 88.38 87 ARG B CA 1
ATOM 3208 C C . ARG B 1 87 ? -6.035 28.109 -0.794 1 88.38 87 ARG B C 1
ATOM 3210 O O . ARG B 1 87 ? -5.098 28.812 -1.164 1 88.38 87 ARG B O 1
ATOM 3217 N N . THR B 1 88 ? -6.742 27.312 -1.517 1 89.81 88 THR B N 1
ATOM 3218 C CA . THR B 1 88 ? -6.527 27.359 -2.959 1 89.81 88 THR B CA 1
ATOM 3219 C C . THR B 1 88 ? -6.863 28.75 -3.51 1 89.81 88 THR B C 1
ATOM 3221 O O . THR B 1 88 ? -7.715 29.453 -2.959 1 89.81 88 THR B O 1
ATOM 3224 N N . ALA B 1 89 ? -6.066 29.125 -4.574 1 88.88 89 ALA B N 1
ATOM 3225 C CA . ALA B 1 89 ? -6.242 30.453 -5.16 1 88.88 89 ALA B CA 1
ATOM 3226 C C . ALA B 1 89 ? -6.004 30.422 -6.668 1 88.88 89 ALA B C 1
ATOM 3228 O O . ALA B 1 89 ? -5.438 29.453 -7.191 1 88.88 89 ALA B O 1
ATOM 3229 N N . GLY B 1 90 ? -6.559 31.438 -7.293 1 87.12 90 GLY B N 1
ATOM 3230 C CA . GLY B 1 90 ? -6.25 31.625 -8.703 1 87.12 90 GLY B CA 1
ATOM 3231 C C . GLY B 1 90 ? -4.863 32.188 -8.945 1 87.12 90 GLY B C 1
ATOM 3232 O O . GLY B 1 90 ? -4.297 32.844 -8.062 1 87.12 90 GLY B O 1
ATOM 3233 N N . ILE B 1 91 ? -4.387 31.906 -10.125 1 85.12 91 ILE B N 1
ATOM 3234 C CA . ILE B 1 91 ? -3.029 32.312 -10.484 1 85.12 91 ILE B CA 1
ATOM 3235 C C . ILE B 1 91 ? -2.887 33.812 -10.383 1 85.12 91 ILE B C 1
ATOM 3237 O O . ILE B 1 91 ? -1.809 34.312 -10.062 1 85.12 91 ILE B O 1
ATOM 3241 N N . GLU B 1 92 ? -3.904 34.5 -10.531 1 83.31 92 GLU B N 1
ATOM 3242 C CA . GLU B 1 92 ? -3.893 35.969 -10.5 1 83.31 92 GLU B CA 1
ATOM 3243 C C . GLU B 1 92 ? -3.553 36.5 -9.109 1 83.31 92 GLU B C 1
ATOM 3245 O O . GLU B 1 92 ? -3.072 37.625 -8.961 1 83.31 92 GLU B O 1
ATOM 3250 N N . GLU B 1 93 ? -3.734 35.719 -8.117 1 85.25 93 GLU B N 1
ATOM 3251 C CA . GLU B 1 93 ? -3.508 36.156 -6.746 1 85.25 93 GLU B CA 1
ATOM 3252 C C . GLU B 1 93 ? -2.021 36.125 -6.402 1 85.25 93 GLU B C 1
ATOM 3254 O O . GLU B 1 93 ? -1.61 36.688 -5.383 1 85.25 93 GLU B O 1
ATOM 3259 N N . LEU B 1 94 ? -1.243 35.531 -7.215 1 81.31 94 LEU B N 1
ATOM 3260 C CA . LEU B 1 94 ? 0.197 35.5 -6.98 1 81.31 94 LEU B CA 1
ATOM 3261 C C . LEU B 1 94 ? 0.764 36.906 -6.941 1 81.31 94 LEU B C 1
ATOM 3263 O O . LEU B 1 94 ? 1.78 37.156 -6.289 1 81.31 94 LEU B O 1
ATOM 3267 N N . GLY B 1 95 ? 0.156 37.781 -7.672 1 75.75 95 GLY B N 1
ATOM 3268 C CA . GLY B 1 95 ? 0.597 39.156 -7.727 1 75.75 95 GLY B CA 1
ATOM 3269 C C . GLY B 1 95 ? 0.527 39.844 -6.383 1 75.75 95 GLY B C 1
ATOM 3270 O O . GLY B 1 95 ? 1.17 40.875 -6.184 1 75.75 95 GLY B O 1
ATOM 3271 N N . ARG B 1 96 ? -0.17 39.344 -5.5 1 77.62 96 ARG B N 1
ATOM 3272 C CA . ARG B 1 96 ? -0.304 39.938 -4.18 1 77.62 96 ARG B CA 1
ATOM 3273 C C . ARG B 1 96 ? 0.968 39.75 -3.359 1 77.62 96 ARG B C 1
ATOM 3275 O O . ARG B 1 96 ? 1.145 40.406 -2.322 1 77.62 96 ARG B O 1
ATOM 3282 N N . ILE B 1 97 ? 1.695 38.781 -3.74 1 75.5 97 ILE B N 1
ATOM 3283 C CA . ILE B 1 97 ? 2.947 38.531 -3.035 1 75.5 97 ILE B CA 1
ATOM 3284 C C . ILE B 1 97 ? 4.109 39.156 -3.816 1 75.5 97 ILE B C 1
ATOM 3286 O O . ILE B 1 97 ? 4.246 38.906 -5.02 1 75.5 97 ILE B O 1
ATOM 3290 N N . LYS B 1 98 ? 4.82 40.219 -3.273 1 61.12 98 LYS B N 1
ATOM 3291 C CA . LYS B 1 98 ? 5.891 40.969 -3.926 1 61.12 98 LYS B CA 1
ATOM 3292 C C . LYS B 1 98 ? 6.953 40.031 -4.492 1 61.12 98 LYS B C 1
ATOM 3294 O O . LYS B 1 98 ? 7.574 40.312 -5.516 1 61.12 98 LYS B O 1
ATOM 3299 N N . SER B 1 99 ? 7.441 39.062 -3.799 1 54.69 99 SER B N 1
ATOM 3300 C CA . SER B 1 99 ? 8.633 38.312 -4.113 1 54.69 99 SER B CA 1
ATOM 3301 C C . SER B 1 99 ? 8.367 37.312 -5.242 1 54.69 99 SER B C 1
ATOM 3303 O O . SER B 1 99 ? 9.062 36.281 -5.359 1 54.69 99 SER B O 1
ATOM 3305 N N . GLN B 1 100 ? 7.668 37.656 -6.137 1 51.84 100 GLN B N 1
ATOM 3306 C CA . GLN B 1 100 ? 6.875 36.656 -6.863 1 51.84 100 GLN B CA 1
ATOM 3307 C C . GLN B 1 100 ? 7.762 35.812 -7.758 1 51.84 100 GLN B C 1
ATOM 3309 O O . GLN B 1 100 ? 8.883 36.188 -8.094 1 51.84 100 GLN B O 1
ATOM 3314 N N . SER B 1 101 ? 7.18 34.656 -8.102 1 53.31 101 SER B N 1
ATOM 3315 C CA . SER B 1 101 ? 7.484 33.375 -8.727 1 53.31 101 SER B CA 1
ATOM 3316 C C . SER B 1 101 ? 8.023 33.562 -10.141 1 53.31 101 SER B C 1
ATOM 3318 O O . SER B 1 101 ? 7.418 34.25 -10.953 1 53.31 101 SER B O 1
ATOM 3320 N N . PRO B 1 102 ? 9.125 33.031 -10.281 1 58.56 102 PRO B N 1
ATOM 3321 C CA . PRO B 1 102 ? 9.828 33.094 -11.57 1 58.56 102 PRO B CA 1
ATOM 3322 C C . PRO B 1 102 ? 8.945 32.719 -12.75 1 58.56 102 PRO B C 1
ATOM 3324 O O . PRO B 1 102 ? 8.797 33.5 -13.695 1 58.56 102 PRO B O 1
ATOM 3327 N N . LEU B 1 103 ? 8.586 31.406 -12.828 1 63.72 103 LEU B N 1
ATOM 3328 C CA . LEU B 1 103 ? 8.164 30.812 -14.086 1 63.72 103 LEU B CA 1
ATOM 3329 C C . LEU B 1 103 ? 6.754 31.25 -14.453 1 63.72 103 LEU B C 1
ATOM 3331 O O . LEU B 1 103 ? 5.875 31.328 -13.586 1 63.72 103 LEU B O 1
ATOM 3335 N N . PRO B 1 104 ? 6.652 31.672 -15.57 1 75.06 104 PRO B N 1
ATOM 3336 C CA . PRO B 1 104 ? 5.305 31.984 -16.047 1 75.06 104 PRO B CA 1
ATOM 3337 C C . PRO B 1 104 ? 4.312 30.844 -15.844 1 75.06 104 PRO B C 1
ATOM 3339 O O . PRO B 1 104 ? 4.68 29.672 -15.969 1 75.06 104 PRO B O 1
ATOM 3342 N N . PRO B 1 105 ? 3.211 31.219 -15.344 1 75.88 105 PRO B N 1
ATOM 3343 C CA . PRO B 1 105 ? 2.195 30.188 -15.148 1 75.88 105 PRO B CA 1
ATOM 3344 C C . PRO B 1 105 ? 1.747 29.547 -16.453 1 75.88 105 PRO B C 1
ATOM 3346 O O . PRO B 1 105 ? 1.804 30.172 -17.516 1 75.88 105 PRO B O 1
ATOM 3349 N N . SER B 1 106 ? 1.541 28.25 -16.391 1 77.94 106 SER B N 1
ATOM 3350 C CA . SER B 1 106 ? 0.937 27.5 -17.484 1 77.94 106 SER B CA 1
ATOM 3351 C C . SER B 1 106 ? -0.492 27.094 -17.141 1 77.94 106 SER B C 1
ATOM 3353 O O . SER B 1 106 ? -0.959 27.312 -16.016 1 77.94 106 SER B O 1
ATOM 3355 N N . PRO B 1 107 ? -1.195 26.547 -18.156 1 82.25 107 PRO B N 1
ATOM 3356 C CA . PRO B 1 107 ? -2.537 26.031 -17.875 1 82.25 107 PRO B CA 1
ATOM 3357 C C . PRO B 1 107 ? -2.533 24.922 -16.828 1 82.25 107 PRO B C 1
ATOM 3359 O O . PRO B 1 107 ? -3.588 24.547 -16.312 1 82.25 107 PRO B O 1
ATOM 3362 N N . PHE B 1 108 ? -1.377 24.5 -16.484 1 86.19 108 PHE B N 1
ATOM 3363 C CA . PHE B 1 108 ? -1.271 23.375 -15.555 1 86.19 108 PHE B CA 1
ATOM 3364 C C . PHE B 1 108 ? -0.587 23.812 -14.266 1 86.19 108 PHE B C 1
ATOM 3366 O O . PHE B 1 108 ? 0.097 23.016 -13.617 1 86.19 108 PHE B O 1
ATOM 3373 N N . THR B 1 109 ? -0.762 25.094 -14.023 1 88 109 THR B N 1
ATOM 3374 C CA . THR B 1 109 ? -0.297 25.641 -12.75 1 88 109 THR B CA 1
ATOM 3375 C C . THR B 1 109 ? -1.453 25.766 -11.766 1 88 109 THR B C 1
ATOM 3377 O O . THR B 1 109 ? -2.541 26.219 -12.133 1 88 109 THR B O 1
ATOM 3380 N N . ARG B 1 110 ? -1.231 25.25 -10.555 1 90.31 110 ARG B N 1
ATOM 3381 C CA . ARG B 1 110 ? -2.164 25.453 -9.453 1 90.31 110 ARG B CA 1
ATOM 3382 C C . ARG B 1 110 ? -1.463 26.078 -8.25 1 90.31 110 ARG B C 1
ATOM 3384 O O . ARG B 1 110 ? -0.269 25.859 -8.031 1 90.31 110 ARG B O 1
ATOM 3391 N N . ILE B 1 111 ? -2.23 26.875 -7.492 1 90 111 ILE B N 1
ATOM 3392 C CA . ILE B 1 111 ? -1.553 27.547 -6.391 1 90 111 ILE B CA 1
ATOM 3393 C C . ILE B 1 111 ? -2.445 27.531 -5.148 1 90 111 ILE B C 1
ATOM 3395 O O . ILE B 1 111 ? -3.666 27.391 -5.258 1 90 111 ILE B O 1
ATOM 3399 N N . ALA B 1 112 ? -1.818 27.609 -4.039 1 90.44 112 ALA B N 1
ATOM 3400 C CA . ALA B 1 112 ? -2.449 27.938 -2.764 1 90.44 112 ALA B CA 1
ATOM 3401 C C . ALA B 1 112 ? -1.772 29.141 -2.111 1 90.44 112 ALA B C 1
ATOM 3403 O O . ALA B 1 112 ? -0.582 29.375 -2.324 1 90.44 112 ALA B O 1
ATOM 3404 N N . MET B 1 113 ? -2.596 29.906 -1.38 1 89.62 113 MET B N 1
ATOM 3405 C CA . MET B 1 113 ? -2.084 31.078 -0.687 1 89.62 113 MET B CA 1
ATOM 3406 C C . MET B 1 113 ? -2.145 30.891 0.825 1 89.62 113 MET B C 1
ATOM 3408 O O . MET B 1 113 ? -3.033 30.203 1.335 1 89.62 113 MET B O 1
ATOM 3412 N N . VAL B 1 114 ? -1.186 31.5 1.419 1 89.62 114 VAL B N 1
ATOM 3413 C CA . VAL B 1 114 ? -1.2 31.578 2.875 1 89.62 114 VAL B CA 1
ATOM 3414 C C . VAL B 1 114 ? -1.419 33.031 3.314 1 89.62 114 VAL B C 1
ATOM 3416 O O . VAL B 1 114 ? -0.703 33.938 2.877 1 89.62 114 VAL B O 1
ATOM 3419 N N . GLU B 1 115 ? -2.387 33.094 4.184 1 88.12 115 GLU B N 1
ATOM 3420 C CA . GLU B 1 115 ? -2.717 34.438 4.668 1 88.12 115 GLU B CA 1
ATOM 3421 C C . GLU B 1 115 ? -2.764 34.469 6.195 1 88.12 115 GLU B C 1
ATOM 3423 O O . GLU B 1 115 ? -3.162 33.5 6.832 1 88.12 115 GLU B O 1
ATOM 3428 N N . LYS B 1 116 ? -2.271 35.5 6.699 1 86.12 116 LYS B N 1
ATOM 3429 C CA . LYS B 1 116 ? -2.385 35.812 8.125 1 86.12 116 LYS B CA 1
ATOM 3430 C C . LYS B 1 116 ? -2.957 37.219 8.344 1 86.12 116 LYS B C 1
ATOM 3432 O O . LYS B 1 116 ? -2.393 38.188 7.867 1 86.12 116 LYS B O 1
ATOM 3437 N N . GLY B 1 117 ? -4.039 37.281 9.102 1 81.38 117 GLY B N 1
ATOM 3438 C CA . GLY B 1 117 ? -4.664 38.594 9.336 1 81.38 117 GLY B CA 1
ATOM 3439 C C . GLY B 1 117 ? -5.098 39.281 8.055 1 81.38 117 GLY B C 1
ATOM 3440 O O . GLY B 1 117 ? -4.965 40.5 7.922 1 81.38 117 GLY B O 1
ATOM 3441 N N . GLY B 1 118 ? -5.312 38.531 7.031 1 79.56 118 GLY B N 1
ATOM 3442 C CA . GLY B 1 118 ? -5.781 39.094 5.777 1 79.56 118 GLY B CA 1
ATOM 3443 C C . GLY B 1 118 ? -4.656 39.438 4.812 1 79.56 118 GLY B C 1
ATOM 3444 O O . GLY B 1 118 ? -4.906 39.781 3.656 1 79.56 118 GLY B O 1
ATOM 3445 N N . GLU B 1 119 ? -3.5 39.312 5.312 1 86.31 119 GLU B N 1
ATOM 3446 C CA . GLU B 1 119 ? -2.35 39.656 4.477 1 86.31 119 GLU B CA 1
ATOM 3447 C C . GLU B 1 119 ? -1.73 38.375 3.883 1 86.31 119 GLU B C 1
ATOM 3449 O O . GLU B 1 119 ? -1.535 37.375 4.586 1 86.31 119 GLU B O 1
ATOM 3454 N N . ALA B 1 120 ? -1.446 38.531 2.623 1 87.06 120 ALA B N 1
ATOM 3455 C CA . ALA B 1 120 ? -0.779 37.406 1.957 1 87.06 120 ALA B CA 1
ATOM 3456 C C . ALA B 1 120 ? 0.663 37.281 2.436 1 87.06 120 ALA B C 1
ATOM 3458 O O . ALA B 1 120 ? 1.435 38.219 2.395 1 87.06 120 ALA B O 1
ATOM 3459 N N . LYS B 1 121 ? 0.95 36.062 2.92 1 85.5 121 LYS B N 1
ATOM 3460 C CA . LYS B 1 121 ? 2.273 35.844 3.492 1 85.5 121 LYS B CA 1
ATOM 3461 C C . LYS B 1 121 ? 3.115 34.938 2.594 1 85.5 121 LYS B C 1
ATOM 3463 O O . LYS B 1 121 ? 4.348 34.969 2.66 1 85.5 121 LYS B O 1
ATOM 3468 N N . GLY B 1 122 ? 2.443 34.156 1.781 1 85.94 122 GLY B N 1
ATOM 3469 C CA . GLY B 1 122 ? 3.176 33.25 0.931 1 85.94 122 GLY B CA 1
ATOM 3470 C C . GLY B 1 122 ? 2.277 32.438 0.01 1 85.94 122 GLY B C 1
ATOM 3471 O O . GLY B 1 122 ? 1.072 32.688 -0.06 1 85.94 122 GLY B O 1
ATOM 3472 N N . PHE B 1 123 ? 2.971 31.531 -0.75 1 87.44 123 PHE B N 1
ATOM 3473 C CA . PHE B 1 123 ? 2.205 30.719 -1.688 1 87.44 123 PHE B CA 1
ATOM 3474 C C . PHE B 1 123 ? 2.824 29.344 -1.839 1 87.44 123 PHE B C 1
ATOM 3476 O O . PHE B 1 123 ? 3.973 29.125 -1.448 1 87.44 123 PHE B O 1
ATOM 3483 N N . LEU B 1 124 ? 2.014 28.422 -2.227 1 89.62 124 LEU B N 1
ATOM 3484 C CA . LEU B 1 124 ? 2.381 27.109 -2.752 1 89.62 124 LEU B CA 1
ATOM 3485 C C . LEU B 1 124 ? 1.985 26.984 -4.219 1 89.62 124 LEU B C 1
ATOM 3487 O O . LEU B 1 124 ? 0.847 27.281 -4.586 1 89.62 124 LEU B O 1
ATOM 3491 N N . ARG B 1 125 ? 3.006 26.625 -4.969 1 88.25 125 ARG B N 1
ATOM 3492 C CA . ARG B 1 125 ? 2.773 26.516 -6.402 1 88.25 125 ARG B CA 1
ATOM 3493 C C . ARG B 1 125 ? 3.176 25.141 -6.922 1 88.25 125 ARG B C 1
ATOM 3495 O O . ARG B 1 125 ? 4.191 24.594 -6.496 1 88.25 125 ARG B O 1
ATOM 3502 N N . VAL B 1 126 ? 2.291 24.609 -7.754 1 88.94 126 VAL B N 1
ATOM 3503 C CA . VAL B 1 126 ? 2.633 23.359 -8.422 1 88.94 126 VAL B CA 1
ATOM 3504 C C . VAL B 1 126 ? 2.49 23.531 -9.938 1 88.94 126 VAL B C 1
ATOM 3506 O O . VAL B 1 126 ? 1.503 24.094 -10.414 1 88.94 126 VAL B O 1
ATOM 3509 N N . ASP B 1 127 ? 3.514 23.094 -10.609 1 85 127 ASP B N 1
ATOM 3510 C CA . ASP B 1 127 ? 3.531 23.109 -12.07 1 85 127 ASP B CA 1
ATOM 3511 C C . ASP B 1 127 ? 3.633 21.688 -12.633 1 85 127 ASP B C 1
ATOM 3513 O O . ASP B 1 127 ? 4.512 20.922 -12.234 1 85 127 ASP B O 1
ATOM 3517 N N . ALA B 1 128 ? 2.627 21.391 -13.422 1 79.25 128 ALA B N 1
ATOM 3518 C CA . ALA B 1 128 ? 2.684 20.125 -14.148 1 79.25 128 ALA B CA 1
ATOM 3519 C C . ALA B 1 128 ? 2.98 20.359 -15.625 1 79.25 128 ALA B C 1
ATOM 3521 O O . ALA B 1 128 ? 2.555 21.359 -16.203 1 79.25 128 ALA B O 1
ATOM 3522 N N . THR B 1 129 ? 3.965 19.672 -16.25 1 71.12 129 THR B N 1
ATOM 3523 C CA . THR B 1 129 ? 4.262 19.828 -17.672 1 71.12 129 THR B CA 1
ATOM 3524 C C . THR B 1 129 ? 3.771 18.609 -18.453 1 71.12 129 THR B C 1
ATOM 3526 O O . THR B 1 129 ? 4.094 17.469 -18.125 1 71.12 129 THR B O 1
ATOM 3529 N N . PRO B 1 130 ? 2.846 18.969 -19.469 1 59.22 130 PRO B N 1
ATOM 3530 C CA . PRO B 1 130 ? 2.305 17.875 -20.281 1 59.22 130 PRO B CA 1
ATOM 3531 C C . PRO B 1 130 ? 3.391 17.094 -21.016 1 59.22 130 PRO B C 1
ATOM 3533 O O . PRO B 1 130 ? 4.48 17.625 -21.25 1 59.22 130 PRO B O 1
ATOM 3536 N N . ALA B 1 131 ? 3.303 15.789 -21.219 1 53.53 131 ALA B N 1
ATOM 3537 C CA . ALA B 1 131 ? 4.152 14.805 -21.891 1 53.53 131 ALA B CA 1
ATOM 3538 C C . ALA B 1 131 ? 4.488 15.25 -23.312 1 53.53 131 ALA B C 1
ATOM 3540 O O . ALA B 1 131 ? 3.691 15.055 -24.234 1 53.53 131 ALA B O 1
ATOM 3541 N N . GLY B 1 132 ? 4.555 16.344 -23.797 1 46.72 132 GLY B N 1
ATOM 3542 C CA . GLY B 1 132 ? 5.027 16.25 -25.172 1 46.72 132 GLY B CA 1
ATOM 3543 C C . GLY B 1 132 ? 6.086 15.188 -25.359 1 46.72 132 GLY B C 1
ATOM 3544 O O . GLY B 1 132 ? 6.539 14.945 -26.469 1 46.72 132 GLY B O 1
ATOM 3545 N N . MET B 1 133 ? 6.965 15.133 -24.578 1 42.34 133 MET B N 1
ATOM 3546 C CA . MET B 1 133 ? 8.062 14.188 -24.766 1 42.34 133 MET B CA 1
ATOM 3547 C C . MET B 1 133 ? 7.586 12.758 -24.547 1 42.34 133 MET B C 1
ATOM 3549 O O . MET B 1 133 ? 6.594 12.523 -23.859 1 42.34 133 MET B O 1
ATOM 3553 N N . PRO B 1 134 ? 8.156 11.781 -25.125 1 39.97 134 PRO B N 1
ATOM 3554 C CA . PRO B 1 134 ? 7.77 10.383 -24.922 1 39.97 134 PRO B CA 1
ATOM 3555 C C . PRO B 1 134 ? 7.207 10.125 -23.531 1 39.97 134 PRO B C 1
ATOM 3557 O O . PRO B 1 134 ? 7.488 10.883 -22.594 1 39.97 134 PRO B O 1
ATOM 3560 N N . LEU B 1 135 ? 6.129 9.234 -23.391 1 41.66 135 LEU B N 1
ATOM 3561 C CA . LEU B 1 135 ? 5.309 8.742 -22.281 1 41.66 135 LEU B CA 1
ATOM 3562 C C . LEU B 1 135 ? 5.98 9.008 -20.938 1 41.66 135 LEU B C 1
ATOM 3564 O O . LEU B 1 135 ? 5.578 8.445 -19.922 1 41.66 135 LEU B O 1
ATOM 3568 N N . GLN B 1 136 ? 7.094 9.578 -20.906 1 42.78 136 GLN B N 1
ATOM 3569 C CA . GLN B 1 136 ? 7.836 9.656 -19.656 1 42.78 136 GLN B CA 1
ATOM 3570 C C . GLN B 1 136 ? 7.125 10.547 -18.641 1 42.78 136 GLN B C 1
ATOM 3572 O O . GLN B 1 136 ? 6.168 11.242 -19 1 42.78 136 GLN B O 1
ATOM 3577 N N . GLN B 1 137 ? 7.871 10.789 -17.453 1 51.94 137 GLN B N 1
ATOM 3578 C CA . GLN B 1 137 ? 7.582 11.367 -16.141 1 51.94 137 GLN B CA 1
ATOM 3579 C C . GLN B 1 137 ? 7.18 12.836 -16.266 1 51.94 137 GLN B C 1
ATOM 3581 O O . GLN B 1 137 ? 7.867 13.617 -16.938 1 51.94 137 GLN B O 1
ATOM 3586 N N . VAL B 1 138 ? 5.914 13.203 -16.422 1 53.16 138 VAL B N 1
ATOM 3587 C CA . VAL B 1 138 ? 5.449 14.57 -16.219 1 53.16 138 VAL B CA 1
ATOM 3588 C C . VAL B 1 138 ? 6.184 15.195 -15.031 1 53.16 138 VAL B C 1
ATOM 3590 O O . VAL B 1 138 ? 6.07 14.711 -13.898 1 53.16 138 VAL B O 1
ATOM 3593 N N . PRO B 1 139 ? 7.055 16.109 -15.453 1 59.28 139 PRO B N 1
ATOM 3594 C CA . PRO B 1 139 ? 7.691 16.75 -14.305 1 59.28 139 PRO B CA 1
ATOM 3595 C C . PRO B 1 139 ? 6.688 17.453 -13.383 1 59.28 139 PRO B C 1
ATOM 3597 O O . PRO B 1 139 ? 5.703 18.031 -13.867 1 59.28 139 PRO B O 1
ATOM 3600 N N . TYR B 1 140 ? 6.621 17.094 -12.305 1 67.38 140 TYR B N 1
ATOM 3601 C CA . TYR B 1 140 ? 5.828 17.656 -11.211 1 67.38 140 TYR B CA 1
ATOM 3602 C C . TYR B 1 140 ? 6.723 18.344 -10.188 1 67.38 140 TYR B C 1
ATOM 3604 O O . TYR B 1 140 ? 7.594 17.703 -9.594 1 67.38 140 TYR B O 1
ATOM 3612 N N . PHE B 1 141 ? 6.57 19.812 -10.242 1 73.75 141 PHE B N 1
ATOM 3613 C CA . PHE B 1 141 ? 7.402 20.562 -9.312 1 73.75 141 PHE B CA 1
ATOM 3614 C C . PHE B 1 141 ? 6.543 21.391 -8.367 1 73.75 141 PHE B C 1
ATOM 3616 O O . PHE B 1 141 ? 5.562 22 -8.797 1 73.75 141 PHE B O 1
ATOM 3623 N N . ALA B 1 142 ? 6.867 21.297 -7.125 1 75.06 142 ALA B N 1
ATOM 3624 C CA . ALA B 1 142 ? 6.211 22.109 -6.094 1 75.06 142 ALA B CA 1
ATOM 3625 C C . ALA B 1 142 ? 7.172 23.141 -5.516 1 75.06 142 ALA B C 1
ATOM 3627 O O . ALA B 1 142 ? 8.328 22.828 -5.211 1 75.06 142 ALA B O 1
ATOM 3628 N N . THR B 1 143 ? 6.75 24.406 -5.492 1 75.06 143 THR B N 1
ATOM 3629 C CA . THR B 1 143 ? 7.551 25.484 -4.938 1 75.06 143 THR B CA 1
ATOM 3630 C C . THR B 1 143 ? 6.734 26.312 -3.939 1 75.06 143 THR B C 1
ATOM 3632 O O . THR B 1 143 ? 5.508 26.359 -4.031 1 75.06 143 THR B O 1
ATOM 3635 N N . VAL B 1 144 ? 7.422 26.781 -2.982 1 76.12 144 VAL B N 1
ATOM 3636 C CA . VAL B 1 144 ? 6.781 27.609 -1.974 1 76.12 144 VAL B CA 1
ATOM 3637 C C . VAL B 1 144 ? 7.566 28.906 -1.798 1 76.12 144 VAL B C 1
ATOM 3639 O O . VAL B 1 144 ? 8.75 28.969 -2.129 1 76.12 144 VAL B O 1
ATOM 3642 N N . SER B 1 145 ? 6.789 29.906 -1.39 1 77.81 145 SER B N 1
ATOM 3643 C CA . SER B 1 145 ? 7.469 31.094 -0.907 1 77.81 145 SER B CA 1
ATOM 3644 C C . SER B 1 145 ? 7.789 31 0.58 1 77.81 145 SER B C 1
ATOM 3646 O O . SER B 1 145 ? 7.082 30.312 1.324 1 77.81 145 SER B O 1
ATOM 3648 N N . ARG B 1 146 ? 8.906 31.531 0.965 1 69.62 146 ARG B N 1
ATOM 3649 C CA . ARG B 1 146 ? 9.289 31.5 2.373 1 69.62 146 ARG B CA 1
ATOM 3650 C C . ARG B 1 146 ? 8.312 32.312 3.223 1 69.62 146 ARG B C 1
ATOM 3652 O O . ARG B 1 146 ? 7.926 33.406 2.844 1 69.62 146 ARG B O 1
ATOM 3659 N N . VAL B 1 147 ? 7.871 31.562 4.16 1 73.81 147 VAL B N 1
ATOM 3660 C CA . VAL B 1 147 ? 7.062 32.25 5.168 1 73.81 147 VAL B CA 1
ATOM 3661 C C . VAL B 1 147 ? 7.855 32.375 6.469 1 73.81 147 VAL B C 1
ATOM 3663 O O . VAL B 1 147 ? 8.227 31.359 7.074 1 73.81 147 VAL B O 1
ATOM 3666 N N . ASP B 1 148 ? 8.352 33.438 6.852 1 66.69 148 ASP B N 1
ATOM 3667 C CA . ASP B 1 148 ? 9.344 33.75 7.879 1 66.69 148 ASP B CA 1
ATOM 3668 C C . ASP B 1 148 ? 9 33.062 9.195 1 66.69 148 ASP B C 1
ATOM 3670 O O . ASP B 1 148 ? 9.883 32.531 9.883 1 66.69 148 ASP B O 1
ATOM 3674 N N . ASP B 1 149 ? 7.836 33.031 9.656 1 65.56 149 ASP B N 1
ATOM 3675 C CA . ASP B 1 149 ? 7.535 32.625 11.031 1 65.56 149 ASP B CA 1
ATOM 3676 C C . ASP B 1 149 ? 7.062 31.172 11.086 1 65.56 149 ASP B C 1
ATOM 3678 O O . ASP B 1 149 ? 6.523 30.734 12.102 1 65.56 149 ASP B O 1
ATOM 3682 N N . ALA B 1 150 ? 7.469 30.469 10.055 1 69.06 150 ALA B N 1
ATOM 3683 C CA . ALA B 1 150 ? 6.938 29.109 10.117 1 69.06 150 ALA B CA 1
ATOM 3684 C C . ALA B 1 150 ? 7.957 28.094 9.609 1 69.06 150 ALA B C 1
ATOM 3686 O O . ALA B 1 150 ? 8.594 28.312 8.578 1 69.06 150 ALA B O 1
ATOM 3687 N N . ASN B 1 151 ? 8.273 27.094 10.531 1 82.56 151 ASN B N 1
ATOM 3688 C CA . ASN B 1 151 ? 9.148 26.016 10.086 1 82.56 151 ASN B CA 1
ATOM 3689 C C . ASN B 1 151 ? 8.727 24.672 10.68 1 82.56 151 ASN B C 1
ATOM 3691 O O . ASN B 1 151 ? 9.438 24.109 11.508 1 82.56 151 ASN B O 1
ATOM 3695 N N . TYR B 1 152 ? 7.672 24.219 10.156 1 87 152 TYR B N 1
ATOM 3696 C CA . TYR B 1 152 ? 7.188 22.922 10.633 1 87 152 TYR B CA 1
ATOM 3697 C C . TYR B 1 152 ? 8.086 21.797 10.148 1 87 152 TYR B C 1
ATOM 3699 O O . TYR B 1 152 ? 8.367 21.688 8.953 1 87 152 TYR B O 1
ATOM 3707 N N . ASP B 1 153 ? 8.57 21.047 11.07 1 93.06 153 ASP B N 1
ATOM 3708 C CA . ASP B 1 153 ? 9.258 19.797 10.773 1 93.06 153 ASP B CA 1
ATOM 3709 C C . ASP B 1 153 ? 8.273 18.641 10.727 1 93.06 153 ASP B C 1
ATOM 3711 O O . ASP B 1 153 ? 7.898 18.094 11.758 1 93.06 153 ASP B O 1
ATOM 3715 N N . PHE B 1 154 ? 7.918 18.297 9.461 1 95.69 154 PHE B N 1
ATOM 3716 C CA . PHE B 1 154 ? 6.887 17.281 9.359 1 95.69 154 PHE B CA 1
ATOM 3717 C C . PHE B 1 154 ? 7.176 16.328 8.195 1 95.69 154 PHE B C 1
ATOM 3719 O O . PHE B 1 154 ? 8.039 16.609 7.363 1 95.69 154 PHE B O 1
ATOM 3726 N N . ILE B 1 155 ? 6.516 15.266 8.211 1 97.19 155 ILE B N 1
ATOM 3727 C CA . ILE B 1 155 ? 6.496 14.305 7.105 1 97.19 155 ILE B CA 1
ATOM 3728 C C . ILE B 1 155 ? 5.09 13.734 6.949 1 97.19 155 ILE B C 1
ATOM 3730 O O . ILE B 1 155 ? 4.348 13.617 7.926 1 97.19 155 ILE B O 1
ATOM 3734 N N . ALA B 1 156 ? 4.652 13.5 5.754 1 98.06 156 ALA B N 1
ATOM 3735 C CA . ALA B 1 156 ? 3.344 12.93 5.445 1 98.06 156 ALA B CA 1
ATOM 3736 C C . ALA B 1 156 ? 3.467 11.789 4.434 1 98.06 156 ALA B C 1
ATOM 3738 O O . ALA B 1 156 ? 4.07 11.961 3.369 1 98.06 156 ALA B O 1
ATOM 3739 N N . LEU B 1 157 ? 2.928 10.625 4.77 1 98.31 157 LEU B N 1
ATOM 3740 C CA . LEU B 1 157 ? 3.088 9.5 3.855 1 98.31 157 LEU B CA 1
ATOM 3741 C C . LEU B 1 157 ? 2.098 8.383 4.184 1 98.31 157 LEU B C 1
ATOM 3743 O O . LEU B 1 157 ? 1.396 8.453 5.195 1 98.31 157 LEU B O 1
ATOM 3747 N N . SER B 1 158 ? 1.927 7.508 3.33 1 97.69 158 SER B N 1
ATOM 3748 C CA . SER B 1 158 ? 1.482 6.129 3.504 1 97.69 158 SER B CA 1
ATOM 3749 C C . SER B 1 158 ? 2.537 5.141 3.014 1 97.69 158 SER B C 1
ATOM 3751 O O . SER B 1 158 ? 3.553 5.543 2.441 1 97.69 158 SER B O 1
ATOM 3753 N N . THR B 1 159 ? 2.34 3.885 3.367 1 96.94 159 THR B N 1
ATOM 3754 C CA . THR B 1 159 ? 3.328 2.896 2.947 1 96.94 159 THR B CA 1
ATOM 3755 C C . THR B 1 159 ? 3.344 2.76 1.429 1 96.94 159 THR B C 1
ATOM 3757 O O . THR B 1 159 ? 2.316 2.463 0.816 1 96.94 159 THR B O 1
ATOM 3760 N N . PRO B 1 160 ? 4.508 2.998 0.843 1 96.5 160 PRO B N 1
ATOM 3761 C CA . PRO B 1 160 ? 4.617 2.861 -0.611 1 96.5 160 PRO B CA 1
ATOM 3762 C C . PRO B 1 160 ? 4.664 1.405 -1.066 1 96.5 160 PRO B C 1
ATOM 3764 O O . PRO B 1 160 ? 5.031 0.523 -0.288 1 96.5 160 PRO B O 1
ATOM 3767 N N . ASN B 1 161 ? 4.309 1.204 -2.299 1 96.25 161 ASN B N 1
ATOM 3768 C CA . ASN B 1 161 ? 4.398 -0.108 -2.93 1 96.25 161 ASN B CA 1
ATOM 3769 C C . ASN B 1 161 ? 4.422 0.003 -4.453 1 96.25 161 ASN B C 1
ATOM 3771 O O . ASN B 1 161 ? 3.412 0.342 -5.07 1 96.25 161 ASN B O 1
ATOM 3775 N N . PRO B 1 162 ? 5.512 -0.287 -5.086 1 94.62 162 PRO B N 1
ATOM 3776 C CA . PRO B 1 162 ? 6.797 -0.689 -4.516 1 94.62 162 PRO B CA 1
ATOM 3777 C C . PRO B 1 162 ? 7.543 0.473 -3.863 1 94.62 162 PRO B C 1
ATOM 3779 O O . PRO B 1 162 ? 7.121 1.626 -3.98 1 94.62 162 PRO B O 1
ATOM 3782 N N . LEU B 1 163 ? 8.539 0.141 -3.09 1 93.19 163 LEU B N 1
ATOM 3783 C CA . LEU B 1 163 ? 9.469 1.141 -2.564 1 93.19 163 LEU B CA 1
ATOM 3784 C C . LEU B 1 163 ? 10.438 1.606 -3.645 1 93.19 163 LEU B C 1
ATOM 3786 O O . LEU B 1 163 ? 11.484 0.992 -3.85 1 93.19 163 LEU B O 1
ATOM 3790 N N . THR B 1 164 ? 10.164 2.715 -4.277 1 89.31 164 THR B N 1
ATOM 3791 C CA . THR B 1 164 ? 10.969 3.207 -5.391 1 89.31 164 THR B CA 1
ATOM 3792 C C . THR B 1 164 ? 12.195 3.961 -4.883 1 89.31 164 THR B C 1
ATOM 3794 O O . THR B 1 164 ? 12.234 4.391 -3.729 1 89.31 164 THR B O 1
ATOM 3797 N N . GLN B 1 165 ? 13.086 4.148 -5.734 1 87.88 165 GLN B N 1
ATOM 3798 C CA . GLN B 1 165 ? 14.281 4.918 -5.398 1 87.88 165 GLN B CA 1
ATOM 3799 C C . GLN B 1 165 ? 13.938 6.383 -5.137 1 87.88 165 GLN B C 1
ATOM 3801 O O . GLN B 1 165 ? 14.523 7.016 -4.262 1 87.88 165 GLN B O 1
ATOM 3806 N N . GLN B 1 166 ? 13.086 6.863 -5.961 1 88.38 166 GLN B N 1
ATOM 3807 C CA . GLN B 1 166 ? 12.672 8.25 -5.777 1 88.38 166 GLN B CA 1
ATOM 3808 C C . GLN B 1 166 ? 12.094 8.469 -4.383 1 88.38 166 GLN B C 1
ATOM 3810 O O . GLN B 1 166 ? 12.383 9.484 -3.738 1 88.38 166 GLN B O 1
ATOM 3815 N N . PHE B 1 167 ? 11.328 7.566 -3.967 1 93.25 167 PHE B N 1
ATOM 3816 C CA . PHE B 1 167 ? 10.758 7.645 -2.625 1 93.25 167 PHE B CA 1
ATOM 3817 C C . PHE B 1 167 ? 11.859 7.578 -1.57 1 93.25 167 PHE B C 1
ATOM 3819 O O . PHE B 1 167 ? 11.914 8.422 -0.668 1 93.25 167 PHE B O 1
ATOM 3826 N N . THR B 1 168 ? 12.695 6.605 -1.702 1 91.25 168 THR B N 1
ATOM 3827 C CA . THR B 1 168 ? 13.766 6.387 -0.732 1 91.25 168 THR B CA 1
ATOM 3828 C C . THR B 1 168 ? 14.695 7.594 -0.67 1 91.25 168 THR B C 1
ATOM 3830 O O . THR B 1 168 ? 15.047 8.055 0.416 1 91.25 168 THR B O 1
ATOM 3833 N N . ASP B 1 169 ? 15.055 8.148 -1.827 1 89.56 169 ASP B N 1
ATOM 3834 C CA . ASP B 1 169 ? 15.93 9.312 -1.887 1 89.56 169 ASP B CA 1
ATOM 3835 C C . ASP B 1 169 ? 15.289 10.523 -1.215 1 89.56 169 ASP B C 1
ATOM 3837 O O . ASP B 1 169 ? 15.961 11.281 -0.518 1 89.56 169 ASP B O 1
ATOM 3841 N N . SER B 1 170 ? 14.016 10.695 -1.474 1 93.69 170 SER B N 1
ATOM 3842 C CA . SER B 1 170 ? 13.297 11.812 -0.874 1 93.69 170 SER B CA 1
ATOM 3843 C C . SER B 1 170 ? 13.172 11.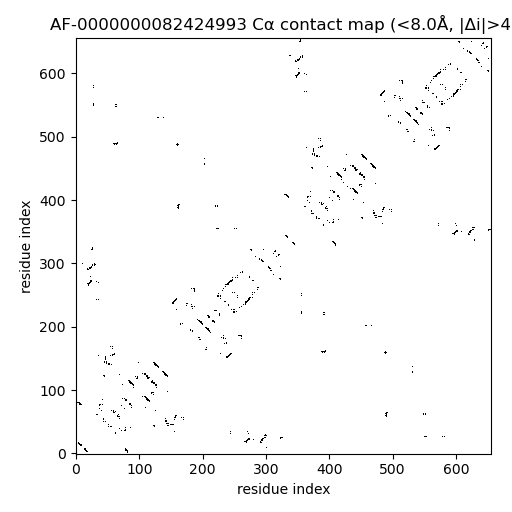641 0.637 1 93.69 170 SER B C 1
ATOM 3845 O O . SER B 1 170 ? 13.352 12.602 1.391 1 93.69 170 SER B O 1
ATOM 3847 N N . LEU B 1 171 ? 12.867 10.438 1.059 1 93.88 171 LEU B N 1
ATOM 3848 C CA . LEU B 1 171 ? 12.727 10.148 2.482 1 93.88 171 LEU B CA 1
ATOM 3849 C C . LEU B 1 171 ? 14.023 10.453 3.225 1 93.88 171 LEU B C 1
ATOM 3851 O O . LEU B 1 171 ? 14 11.016 4.32 1 93.88 171 LEU B O 1
ATOM 3855 N N . MET B 1 172 ? 15.086 10.148 2.645 1 88.5 172 MET B N 1
ATOM 3856 C CA . MET B 1 172 ? 16.375 10.289 3.303 1 88.5 172 MET B CA 1
ATOM 3857 C C . MET B 1 172 ? 16.734 11.758 3.502 1 88.5 172 MET B C 1
ATOM 3859 O O . MET B 1 172 ? 17.469 12.102 4.426 1 88.5 172 MET B O 1
ATOM 3863 N N . LYS B 1 173 ? 16.234 12.578 2.684 1 92.56 173 LYS B N 1
ATOM 3864 C CA . LYS B 1 173 ? 16.453 14.016 2.824 1 92.56 173 LYS B CA 1
ATOM 3865 C C . LYS B 1 173 ? 15.641 14.586 3.98 1 92.56 173 LYS B C 1
ATOM 3867 O O . LYS B 1 173 ? 15.891 15.703 4.434 1 92.56 173 LYS B O 1
ATOM 3872 N N . LEU B 1 174 ? 14.719 13.805 4.457 1 95.44 174 LEU B N 1
ATOM 3873 C CA . LEU B 1 174 ? 13.75 14.344 5.402 1 95.44 174 LEU B CA 1
ATOM 3874 C C . LEU B 1 174 ? 13.945 13.75 6.789 1 95.44 174 LEU B C 1
ATOM 3876 O O . LEU B 1 174 ? 13.289 14.156 7.75 1 95.44 174 LEU B O 1
ATOM 3880 N N . VAL B 1 175 ? 14.812 12.812 6.922 1 93.38 175 VAL B N 1
ATOM 3881 C CA . VAL B 1 175 ? 14.93 12.094 8.188 1 93.38 175 VAL B CA 1
ATOM 3882 C C . VAL B 1 175 ? 16.219 12.5 8.898 1 93.38 175 VAL B C 1
ATOM 3884 O O . VAL B 1 175 ? 17.219 12.781 8.25 1 93.38 175 VAL B O 1
ATOM 3887 N N . ASP B 1 176 ? 16.125 12.594 10.203 1 93.81 176 ASP B N 1
ATOM 3888 C CA . ASP B 1 176 ? 17.312 12.656 11.055 1 93.81 176 ASP B CA 1
ATOM 3889 C C . ASP B 1 176 ? 17.875 11.266 11.312 1 93.81 176 ASP B C 1
ATOM 3891 O O . ASP B 1 176 ? 17.344 10.523 12.141 1 93.81 176 ASP B O 1
ATOM 3895 N N . TYR B 1 177 ? 18.984 11 10.75 1 87.56 177 TYR B N 1
ATOM 3896 C CA . TYR B 1 177 ? 19.516 9.641 10.703 1 87.56 177 TYR B CA 1
ATOM 3897 C C . TYR B 1 177 ? 19.812 9.125 12.102 1 87.56 177 TYR B C 1
ATOM 3899 O O . TYR B 1 177 ? 19.453 8 12.453 1 87.56 177 TYR B O 1
ATOM 3907 N N . ALA B 1 178 ? 20.5 9.875 12.859 1 91.62 178 ALA B N 1
ATOM 3908 C CA . ALA B 1 178 ? 20.859 9.445 14.211 1 91.62 178 ALA B CA 1
ATOM 3909 C C . ALA B 1 178 ? 19.625 9.109 15.031 1 91.62 178 ALA B C 1
ATOM 3911 O O . ALA B 1 178 ? 19.562 8.055 15.672 1 91.62 178 ALA B O 1
ATOM 3912 N N . ARG B 1 179 ? 18.688 9.969 14.953 1 93.88 179 ARG B N 1
ATOM 3913 C CA . ARG B 1 179 ? 17.453 9.742 15.688 1 93.88 179 ARG B CA 1
ATOM 3914 C C . ARG B 1 179 ? 16.672 8.562 15.102 1 93.88 179 ARG B C 1
ATOM 3916 O O . ARG B 1 179 ? 16.125 7.75 15.852 1 93.88 179 ARG B O 1
ATOM 3923 N N . ALA B 1 180 ? 16.656 8.477 13.852 1 90.81 180 ALA B N 1
ATOM 3924 C CA . ALA B 1 180 ? 15.961 7.398 13.164 1 90.81 180 ALA B CA 1
ATOM 3925 C C . ALA B 1 180 ? 16.516 6.035 13.562 1 90.81 180 ALA B C 1
ATOM 3927 O O . ALA B 1 180 ? 15.758 5.09 13.797 1 90.81 180 ALA B O 1
ATOM 3928 N N . ILE B 1 181 ? 17.766 5.965 13.648 1 88.12 181 ILE B N 1
ATOM 3929 C CA . ILE B 1 181 ? 18.422 4.711 14.016 1 88.12 181 ILE B CA 1
ATOM 3930 C C . ILE B 1 181 ? 18.016 4.312 15.438 1 88.12 181 ILE B C 1
ATOM 3932 O O . ILE B 1 181 ? 17.688 3.15 15.695 1 88.12 181 ILE B O 1
ATOM 3936 N N . ARG B 1 182 ? 17.984 5.207 16.281 1 92.19 182 ARG B N 1
ATOM 3937 C CA . ARG B 1 182 ? 17.594 4.938 17.656 1 92.19 182 ARG B CA 1
ATOM 3938 C C . ARG B 1 182 ? 16.141 4.457 17.734 1 92.19 182 ARG B C 1
ATOM 3940 O O . ARG B 1 182 ? 15.844 3.475 18.406 1 92.19 182 ARG B O 1
ATOM 3947 N N . LEU B 1 183 ? 15.312 5.148 17.047 1 93.38 183 LEU B N 1
ATOM 3948 C CA . LEU B 1 183 ? 13.898 4.805 17.047 1 93.38 183 LEU B CA 1
ATOM 3949 C C . LEU B 1 183 ? 13.664 3.447 16.391 1 93.38 183 LEU B C 1
ATOM 3951 O O . LEU B 1 183 ? 12.859 2.65 16.875 1 93.38 183 LEU B O 1
ATOM 3955 N N . PHE B 1 184 ? 14.391 3.23 15.32 1 89.56 184 PHE B N 1
ATOM 3956 C CA . PHE B 1 184 ? 14.32 1.947 14.633 1 89.56 184 PHE B CA 1
ATOM 3957 C C . PHE B 1 184 ? 14.711 0.809 15.562 1 89.56 184 PHE B C 1
ATOM 3959 O O . PHE B 1 184 ? 13.984 -0.179 15.688 1 89.56 184 PHE B O 1
ATOM 3966 N N . ASN B 1 185 ? 15.812 0.992 16.188 1 89.06 185 ASN B N 1
ATOM 3967 C CA . ASN B 1 185 ? 16.312 -0.056 17.078 1 89.06 185 ASN B CA 1
ATOM 3968 C C . ASN B 1 185 ? 15.375 -0.291 18.266 1 89.06 185 ASN B C 1
ATOM 3970 O O . ASN B 1 185 ? 15.211 -1.426 18.703 1 89.06 185 ASN B O 1
ATOM 3974 N N . ALA B 1 186 ? 14.773 0.692 18.672 1 90.62 186 ALA B N 1
ATOM 3975 C CA . ALA B 1 186 ? 13.805 0.559 19.766 1 90.62 186 ALA B CA 1
ATOM 3976 C C . ALA B 1 186 ? 12.562 -0.193 19.297 1 90.62 186 ALA B C 1
ATOM 3978 O O . ALA B 1 186 ? 12.039 -1.054 20.016 1 90.62 186 ALA B O 1
ATOM 3979 N N . ALA B 1 187 ? 12.07 0.138 18.125 1 89.75 187 ALA B N 1
ATOM 3980 C CA . ALA B 1 187 ? 10.859 -0.475 17.594 1 89.75 187 ALA B CA 1
ATOM 3981 C C . ALA B 1 187 ? 11.086 -1.951 17.281 1 89.75 187 ALA B C 1
ATOM 3983 O O . ALA B 1 187 ? 10.164 -2.76 17.359 1 89.75 187 ALA B O 1
ATOM 3984 N N . PHE B 1 188 ? 12.297 -2.262 16.938 1 86 188 PHE B N 1
ATOM 3985 C CA . PHE B 1 188 ? 12.617 -3.621 16.516 1 86 188 PHE B CA 1
ATOM 3986 C C . PHE B 1 188 ? 13.273 -4.402 17.641 1 86 188 PHE B C 1
ATOM 3988 O O . PHE B 1 188 ? 13.844 -5.473 17.406 1 86 188 PHE B O 1
ATOM 3995 N N . GLU B 1 189 ? 13.188 -3.785 18.734 1 81.19 189 GLU B N 1
ATOM 3996 C CA . GLU B 1 189 ? 13.766 -4.484 19.891 1 81.19 189 GLU B CA 1
ATOM 3997 C C . GLU B 1 189 ? 13.156 -5.871 20.047 1 81.19 189 GLU B C 1
ATOM 3999 O O . GLU B 1 189 ? 11.938 -6.043 19.922 1 81.19 189 GLU B O 1
ATOM 4004 N N . GLY B 1 190 ? 13.977 -6.914 20.141 1 73.94 190 GLY B N 1
ATOM 4005 C CA . GLY B 1 190 ? 13.5 -8.281 20.297 1 73.94 190 GLY B CA 1
ATOM 4006 C C . GLY B 1 190 ? 13.531 -9.07 19 1 73.94 190 GLY B C 1
ATOM 4007 O O . GLY B 1 190 ? 13.43 -10.305 19.016 1 73.94 190 GLY B O 1
ATOM 4008 N N . LEU B 1 191 ? 13.539 -8.43 17.859 1 70.88 191 LEU B N 1
ATOM 4009 C CA . LEU B 1 191 ? 13.523 -9.125 16.578 1 70.88 191 LEU B CA 1
ATOM 4010 C C . LEU B 1 191 ? 14.938 -9.43 16.094 1 70.88 191 LEU B C 1
ATOM 4012 O O . LEU B 1 191 ? 15.125 -10.055 15.055 1 70.88 191 LEU B O 1
ATOM 4016 N N . GLU B 1 192 ? 15.883 -9.32 16.938 1 71.12 192 GLU B N 1
ATOM 4017 C CA . GLU B 1 192 ? 17.281 -9.57 16.594 1 71.12 192 GLU B CA 1
ATOM 4018 C C . GLU B 1 192 ? 17.672 -8.859 15.297 1 71.12 192 GLU B C 1
ATOM 4020 O O . GLU B 1 192 ? 18.266 -9.461 14.406 1 71.12 192 GLU B O 1
ATOM 4025 N N . ALA B 1 193 ? 17.141 -7.793 14.953 1 76.25 193 ALA B N 1
ATOM 4026 C CA . ALA B 1 193 ? 17.5 -6.996 13.789 1 76.25 193 ALA B CA 1
ATOM 4027 C C . ALA B 1 193 ? 17.875 -5.574 14.188 1 76.25 193 ALA B C 1
ATOM 4029 O O . ALA B 1 193 ? 17.297 -5.004 15.109 1 76.25 193 ALA B O 1
ATOM 4030 N N . SER B 1 194 ? 18.922 -5.066 13.602 1 79.25 194 SER B N 1
ATOM 4031 C CA . SER B 1 194 ? 19.359 -3.693 13.836 1 79.25 194 SER B CA 1
ATOM 4032 C C . SER B 1 194 ? 19.422 -2.9 12.539 1 79.25 194 SER B C 1
ATOM 4034 O O . SER B 1 194 ? 19.812 -3.432 11.492 1 79.25 194 SER B O 1
ATOM 4036 N N . PHE B 1 195 ? 18.984 -1.703 12.656 1 80.12 195 PHE B N 1
ATOM 4037 C CA . PHE B 1 195 ? 19.031 -0.821 11.492 1 80.12 195 PHE B CA 1
ATOM 4038 C C . PHE B 1 195 ? 20.453 -0.427 11.164 1 80.12 195 PHE B C 1
ATOM 4040 O O . PHE B 1 195 ? 21.219 -0.006 12.039 1 80.12 195 PHE B O 1
ATOM 4047 N N . MET B 1 196 ? 20.859 -0.59 9.93 1 78.38 196 MET B N 1
ATOM 4048 C CA . MET B 1 196 ? 22.219 -0.242 9.508 1 78.38 196 MET B CA 1
ATOM 4049 C C . MET B 1 196 ? 22.219 1.051 8.703 1 78.38 196 MET B C 1
ATOM 4051 O O . MET B 1 196 ? 23.266 1.679 8.531 1 78.38 196 MET B O 1
ATOM 4055 N N . GLY B 1 197 ? 21.062 1.444 8.273 1 78.75 197 GLY B N 1
ATOM 4056 C CA . GLY B 1 197 ? 21 2.645 7.461 1 78.75 197 GLY B CA 1
ATOM 4057 C C . GLY B 1 197 ? 20.719 2.355 5.996 1 78.75 197 GLY B C 1
ATOM 4058 O O . GLY B 1 197 ? 20.078 1.358 5.66 1 78.75 197 GLY B O 1
ATOM 4059 N N . LEU B 1 198 ? 21.047 3.348 5.148 1 80.25 198 LEU B N 1
ATOM 4060 C CA . LEU B 1 198 ? 20.891 3.207 3.705 1 80.25 198 LEU B CA 1
ATOM 4061 C C . LEU B 1 198 ? 22.203 2.738 3.064 1 80.25 198 LEU B C 1
ATOM 4063 O O . LEU B 1 198 ? 23.266 3.252 3.387 1 80.25 198 LEU B O 1
ATOM 4067 N N . LYS B 1 199 ? 22.078 1.74 2.354 1 86.69 199 LYS B N 1
ATOM 4068 C CA . LYS B 1 199 ? 23.219 1.253 1.597 1 86.69 199 LYS B CA 1
ATOM 4069 C C . LYS B 1 199 ? 22.859 1.036 0.129 1 86.69 199 LYS B C 1
ATOM 4071 O O . LYS B 1 199 ? 21.766 0.577 -0.184 1 86.69 199 LYS B O 1
ATOM 4076 N N . PRO B 1 200 ? 23.781 1.402 -0.725 1 85.06 200 PRO B N 1
ATOM 4077 C CA . PRO B 1 200 ? 23.516 1.115 -2.137 1 85.06 200 PRO B CA 1
ATOM 4078 C C . PRO B 1 200 ? 23.625 -0.372 -2.467 1 85.06 200 PRO B C 1
ATOM 4080 O O . PRO B 1 200 ? 24.484 -1.071 -1.914 1 85.06 200 PRO B O 1
ATOM 4083 N N . ASP B 1 201 ? 22.75 -0.816 -3.275 1 83.62 201 ASP B N 1
ATOM 4084 C CA . ASP B 1 201 ? 22.891 -2.178 -3.783 1 83.62 201 ASP B CA 1
ATOM 4085 C C . ASP B 1 201 ? 23.812 -2.221 -4.996 1 83.62 201 ASP B C 1
ATOM 4087 O O . ASP B 1 201 ? 24.547 -1.263 -5.262 1 83.62 201 ASP B O 1
ATOM 4091 N N . GLU B 1 202 ? 23.891 -3.369 -5.668 1 80.56 202 GLU B N 1
ATOM 4092 C CA . GLU B 1 202 ? 24.812 -3.584 -6.773 1 80.56 202 GLU B CA 1
ATOM 4093 C C . GLU B 1 202 ? 24.484 -2.686 -7.961 1 80.56 202 GLU B C 1
ATOM 4095 O O . GLU B 1 202 ? 25.297 -2.525 -8.875 1 80.56 202 GLU B O 1
ATOM 4100 N N . PHE B 1 203 ? 23.344 -2.004 -7.938 1 80.56 203 PHE B N 1
ATOM 4101 C CA . PHE B 1 203 ? 22.922 -1.119 -9.023 1 80.56 203 PHE B CA 1
ATOM 4102 C C . PHE B 1 203 ? 23 0.34 -8.586 1 80.56 203 PHE B C 1
ATOM 4104 O O . PHE B 1 203 ? 22.594 1.235 -9.328 1 80.56 203 PHE B O 1
ATOM 4111 N N . GLY B 1 204 ? 23.469 0.592 -7.383 1 79.5 204 GLY B N 1
ATOM 4112 C CA . GLY B 1 204 ? 23.578 1.947 -6.867 1 79.5 204 GLY B CA 1
ATOM 4113 C C . GLY B 1 204 ? 22.281 2.453 -6.258 1 79.5 204 GLY B C 1
ATOM 4114 O O . GLY B 1 204 ? 22.172 3.629 -5.906 1 79.5 204 GLY B O 1
ATOM 4115 N N . ARG B 1 205 ? 21.312 1.569 -6.176 1 83.12 205 ARG B N 1
ATOM 4116 C CA . ARG B 1 205 ? 20.062 1.941 -5.527 1 83.12 205 ARG B CA 1
ATOM 4117 C C . ARG B 1 205 ? 20.203 1.924 -4.008 1 83.12 205 ARG B C 1
ATOM 4119 O O . ARG B 1 205 ? 20.828 1.018 -3.449 1 83.12 205 ARG B O 1
ATOM 4126 N N . HIS B 1 206 ? 19.656 2.881 -3.414 1 84 206 HIS B N 1
ATOM 4127 C CA . HIS B 1 206 ? 19.719 2.941 -1.958 1 84 206 HIS B CA 1
ATOM 4128 C C . HIS B 1 206 ? 18.641 2.072 -1.321 1 84 206 HIS B C 1
ATOM 4130 O O . HIS B 1 206 ? 17.438 2.252 -1.596 1 84 206 HIS B O 1
ATOM 4136 N N . ASP B 1 207 ? 19.109 1.173 -0.49 1 85.06 207 ASP B N 1
ATOM 4137 C CA . ASP B 1 207 ? 18.203 0.304 0.247 1 85.06 207 ASP B CA 1
ATOM 4138 C C . ASP B 1 207 ? 18.234 0.608 1.743 1 85.06 207 ASP B C 1
ATOM 4140 O O . ASP B 1 207 ? 19.266 1.031 2.268 1 85.06 207 ASP B O 1
ATOM 4144 N N . VAL B 1 208 ? 17.094 0.482 2.332 1 83.44 208 VAL B N 1
ATOM 4145 C CA . VAL B 1 208 ? 17.047 0.426 3.789 1 83.44 208 VAL B CA 1
ATOM 4146 C C . VAL B 1 208 ? 17.547 -0.936 4.266 1 83.44 208 VAL B C 1
ATOM 4148 O O . VAL B 1 208 ? 16.922 -1.961 4.012 1 83.44 208 VAL B O 1
ATOM 4151 N N . VAL B 1 209 ? 18.688 -0.895 4.961 1 87.69 209 VAL B N 1
ATOM 4152 C CA . VAL B 1 209 ? 19.359 -2.154 5.262 1 87.69 209 VAL B CA 1
ATOM 4153 C C . VAL B 1 209 ? 19.344 -2.396 6.77 1 87.69 209 VAL B C 1
ATOM 4155 O O . VAL B 1 209 ? 19.531 -1.466 7.559 1 87.69 209 VAL B O 1
ATOM 4158 N N . PHE B 1 210 ? 19.094 -3.629 7.105 1 83.94 210 PHE B N 1
ATOM 4159 C CA . PHE B 1 210 ? 19.156 -4.102 8.484 1 83.94 210 PHE B CA 1
ATOM 4160 C C . PHE B 1 210 ? 20.141 -5.266 8.602 1 83.94 210 PHE B C 1
ATOM 4162 O O . PHE B 1 210 ? 20.484 -5.895 7.598 1 83.94 210 PHE B O 1
ATOM 4169 N N . VAL B 1 211 ? 20.562 -5.406 9.812 1 84.38 211 VAL B N 1
ATOM 4170 C CA . VAL B 1 211 ? 21.469 -6.516 10.086 1 84.38 211 VAL B CA 1
ATOM 4171 C C . VAL B 1 211 ? 20.781 -7.543 10.977 1 84.38 211 VAL B C 1
ATOM 4173 O O . VAL B 1 211 ? 20.109 -7.184 11.953 1 84.38 211 VAL B O 1
ATOM 4176 N N . THR B 1 212 ? 20.797 -8.742 10.453 1 78.12 212 THR B N 1
ATOM 4177 C CA . THR B 1 212 ? 20.344 -9.883 11.242 1 78.12 212 THR B CA 1
ATOM 4178 C C . THR B 1 212 ? 21.516 -10.812 11.562 1 78.12 212 THR B C 1
ATOM 4180 O O . THR B 1 212 ? 22.672 -10.492 11.281 1 78.12 212 THR B O 1
ATOM 4183 N N . ARG B 1 213 ? 21.172 -11.953 12.25 1 76.19 213 ARG B N 1
ATOM 4184 C CA . ARG B 1 213 ? 22.188 -12.961 12.547 1 76.19 213 ARG B CA 1
ATOM 4185 C C . ARG B 1 213 ? 22.812 -13.492 11.258 1 76.19 213 ARG B C 1
ATOM 4187 O O . ARG B 1 213 ? 23.984 -13.875 11.25 1 76.19 213 ARG B O 1
ATOM 4194 N N . ASP B 1 214 ? 22.062 -13.375 10.203 1 75.06 214 ASP B N 1
ATOM 4195 C CA . ASP B 1 214 ? 22.516 -13.945 8.938 1 75.06 214 ASP B CA 1
ATOM 4196 C C . ASP B 1 214 ? 23.219 -12.891 8.086 1 75.06 214 ASP B C 1
ATOM 4198 O O . ASP B 1 214 ? 23.641 -13.172 6.957 1 75.06 214 ASP B O 1
ATOM 4202 N N . GLY B 1 215 ? 23.297 -11.68 8.664 1 83.31 215 GLY B N 1
ATOM 4203 C CA . GLY B 1 215 ? 24 -10.641 7.934 1 83.31 215 GLY B CA 1
ATOM 4204 C C . GLY B 1 215 ? 23.109 -9.477 7.543 1 83.31 215 GLY B C 1
ATOM 4205 O O . GLY B 1 215 ? 22.016 -9.328 8.07 1 83.31 215 GLY B O 1
ATOM 4206 N N . GLU B 1 216 ? 23.672 -8.672 6.59 1 87 216 GLU B N 1
ATOM 4207 C CA . GLU B 1 216 ? 22.969 -7.48 6.129 1 87 216 GLU B CA 1
ATOM 4208 C C . GLU B 1 216 ? 21.953 -7.828 5.039 1 87 216 GLU B C 1
ATOM 4210 O O . GLU B 1 216 ? 22.25 -8.617 4.137 1 87 216 GLU B O 1
ATOM 4215 N N . ARG B 1 217 ? 20.797 -7.301 5.191 1 84.5 217 ARG B N 1
ATOM 4216 C CA . ARG B 1 217 ? 19.766 -7.535 4.199 1 84.5 217 ARG B CA 1
ATOM 4217 C C . ARG B 1 217 ? 18.891 -6.297 4.016 1 84.5 217 ARG B C 1
ATOM 4219 O O . ARG B 1 217 ? 18.703 -5.523 4.957 1 84.5 217 ARG B O 1
ATOM 4226 N N . PRO B 1 218 ? 18.438 -6.094 2.754 1 86.62 218 PRO B N 1
ATOM 4227 C CA . PRO B 1 218 ? 17.422 -5.051 2.594 1 86.62 218 PRO B CA 1
ATOM 4228 C C . PRO B 1 218 ? 16.156 -5.344 3.389 1 86.62 218 PRO B C 1
ATOM 4230 O O . PRO B 1 218 ? 15.797 -6.512 3.592 1 86.62 218 PRO B O 1
ATOM 4233 N N . ILE B 1 219 ? 15.469 -4.305 3.795 1 84.12 219 ILE B N 1
ATOM 4234 C CA . ILE B 1 219 ? 14.344 -4.41 4.711 1 84.12 219 ILE B CA 1
ATOM 4235 C C . ILE B 1 219 ? 13.227 -5.219 4.062 1 84.12 219 ILE B C 1
ATOM 4237 O O . ILE B 1 219 ? 12.445 -5.883 4.754 1 84.12 219 ILE B O 1
ATOM 4241 N N . GLN B 1 220 ? 13.172 -5.234 2.742 1 82 220 GLN B N 1
ATOM 4242 C CA . GLN B 1 220 ? 12.125 -5.965 2.033 1 82 220 GLN B CA 1
ATOM 4243 C C . GLN B 1 220 ? 12.242 -7.465 2.275 1 82 220 GLN B C 1
ATOM 4245 O O . GLN B 1 220 ? 11.266 -8.203 2.109 1 82 220 GLN B O 1
ATOM 4250 N N . TYR B 1 221 ? 13.43 -7.902 2.727 1 78.06 221 TYR B N 1
ATOM 4251 C CA . TYR B 1 221 ? 13.664 -9.32 2.998 1 78.06 221 TYR B CA 1
ATOM 4252 C C . TYR B 1 221 ? 12.93 -9.758 4.258 1 78.06 221 TYR B C 1
ATOM 4254 O O . TYR B 1 221 ? 12.648 -10.945 4.438 1 78.06 221 TYR B O 1
ATOM 4262 N N . LEU B 1 222 ? 12.648 -8.797 5.102 1 78.19 222 LEU B N 1
ATOM 4263 C CA . LEU B 1 222 ? 11.922 -9.133 6.324 1 78.19 222 LEU B CA 1
ATOM 4264 C C . LEU B 1 222 ? 10.422 -9.18 6.07 1 78.19 222 LEU B C 1
ATOM 4266 O O . LEU B 1 222 ? 9.672 -9.758 6.863 1 78.19 222 LEU B O 1
ATOM 4270 N N . GLY B 1 223 ? 10.023 -8.523 4.961 1 84.19 223 GLY B N 1
ATOM 4271 C CA . GLY B 1 223 ? 8.609 -8.492 4.645 1 84.19 223 GLY B CA 1
ATOM 4272 C C . GLY B 1 223 ? 8.023 -7.09 4.672 1 84.19 223 GLY B C 1
ATOM 4273 O O . GLY B 1 223 ? 8.609 -6.18 5.266 1 84.19 223 GLY B O 1
ATOM 4274 N N . SER B 1 224 ? 6.836 -6.977 4.121 1 90.69 224 SER B N 1
ATOM 4275 C CA . SER B 1 224 ? 6.195 -5.68 3.922 1 90.69 224 SER B CA 1
ATOM 4276 C C . SER B 1 224 ? 5.812 -5.047 5.254 1 90.69 224 SER B C 1
ATOM 4278 O O . SER B 1 224 ? 5.855 -3.822 5.398 1 90.69 224 SER B O 1
ATOM 4280 N N . GLY B 1 225 ? 5.398 -5.883 6.211 1 91.75 225 GLY B N 1
ATOM 4281 C CA . GLY B 1 225 ? 5.066 -5.352 7.52 1 91.75 225 GLY B CA 1
ATOM 4282 C C . GLY B 1 225 ? 6.246 -4.691 8.211 1 91.75 225 GLY B C 1
ATOM 4283 O O . GLY B 1 225 ? 6.105 -3.629 8.82 1 91.75 225 GLY B O 1
ATOM 4284 N N . TYR B 1 226 ? 7.359 -5.297 8.117 1 89.06 226 TYR B N 1
ATOM 4285 C CA . TYR B 1 226 ? 8.562 -4.75 8.742 1 89.06 226 TYR B CA 1
ATOM 4286 C C . TYR B 1 226 ? 9.023 -3.49 8.016 1 89.06 226 TYR B C 1
ATOM 4288 O O . TYR B 1 226 ? 9.562 -2.572 8.641 1 89.06 226 TYR B O 1
ATOM 4296 N N . LEU B 1 227 ? 8.859 -3.518 6.746 1 91.31 227 LEU B N 1
ATOM 4297 C CA . LEU B 1 227 ? 9.125 -2.285 6.016 1 91.31 227 LEU B CA 1
ATOM 4298 C C . LEU B 1 227 ? 8.25 -1.147 6.523 1 91.31 227 LEU B C 1
ATOM 4300 O O . LEU B 1 227 ? 8.734 -0.033 6.738 1 91.31 227 LEU B O 1
ATOM 4304 N N . SER B 1 228 ? 7 -1.412 6.691 1 94.38 228 SER B N 1
ATOM 4305 C CA . SER B 1 228 ? 6.07 -0.403 7.191 1 94.38 228 SER B CA 1
ATOM 4306 C C . SER B 1 228 ? 6.512 0.129 8.555 1 94.38 228 SER B C 1
ATOM 4308 O O . SER B 1 228 ? 6.504 1.34 8.781 1 94.38 228 SER B O 1
ATOM 4310 N N . LEU B 1 229 ? 6.895 -0.754 9.445 1 93.44 229 LEU B N 1
ATOM 4311 C CA . LEU B 1 229 ? 7.363 -0.351 10.766 1 93.44 229 LEU B CA 1
ATOM 4312 C C . LEU B 1 229 ? 8.641 0.477 10.656 1 93.44 229 LEU B C 1
ATOM 4314 O O . LEU B 1 229 ? 8.805 1.459 11.383 1 93.44 229 LEU B O 1
ATOM 4318 N N . ALA B 1 230 ? 9.531 0.061 9.805 1 92.12 230 ALA B N 1
ATOM 4319 C CA . ALA B 1 230 ? 10.773 0.8 9.586 1 92.12 230 ALA B CA 1
ATOM 4320 C C . ALA B 1 230 ? 10.492 2.219 9.102 1 92.12 230 ALA B C 1
ATOM 4322 O O . ALA B 1 230 ? 11.094 3.178 9.586 1 92.12 230 ALA B O 1
ATOM 4323 N N . LEU B 1 231 ? 9.617 2.324 8.141 1 94.94 231 LEU B N 1
ATOM 4324 C CA . LEU B 1 231 ? 9.258 3.635 7.609 1 94.94 231 LEU B CA 1
ATOM 4325 C C . LEU B 1 231 ? 8.656 4.516 8.695 1 94.94 231 LEU B C 1
ATOM 4327 O O . LEU B 1 231 ? 8.914 5.719 8.742 1 94.94 231 LEU B O 1
ATOM 4331 N N . MET B 1 232 ? 7.891 3.924 9.578 1 96.5 232 MET B N 1
ATOM 4332 C CA . MET B 1 232 ? 7.293 4.672 10.68 1 96.5 232 MET B CA 1
ATOM 4333 C C . MET B 1 232 ? 8.375 5.203 11.617 1 96.5 232 MET B C 1
ATOM 4335 O O . MET B 1 232 ? 8.289 6.344 12.078 1 96.5 232 MET B O 1
ATOM 4339 N N . ALA B 1 233 ? 9.297 4.367 11.906 1 94.56 233 ALA B N 1
ATOM 4340 C CA . ALA B 1 233 ? 10.391 4.785 12.773 1 94.56 233 ALA B CA 1
ATOM 4341 C C . ALA B 1 233 ? 11.188 5.926 12.148 1 94.56 233 ALA B C 1
ATOM 4343 O O . ALA B 1 233 ? 11.57 6.879 12.828 1 94.56 233 ALA B O 1
ATOM 4344 N N . LEU B 1 234 ? 11.477 5.809 10.867 1 94.38 234 LEU B N 1
ATOM 4345 C CA . LEU B 1 234 ? 12.188 6.867 10.164 1 94.38 234 LEU B CA 1
ATOM 4346 C C . LEU B 1 234 ? 11.375 8.156 10.156 1 94.38 234 LEU B C 1
ATOM 4348 O O . LEU B 1 234 ? 11.914 9.242 10.391 1 94.38 234 LEU B O 1
ATOM 4352 N N . ALA B 1 235 ? 10.086 8.031 9.906 1 96.88 235 ALA B N 1
ATOM 4353 C CA . ALA B 1 235 ? 9.195 9.188 9.898 1 96.88 235 ALA B CA 1
ATOM 4354 C C . ALA B 1 235 ? 9.172 9.867 11.266 1 96.88 235 ALA B C 1
ATOM 4356 O O . ALA B 1 235 ? 9.094 11.094 11.359 1 96.88 235 ALA B O 1
ATOM 4357 N N . ALA B 1 236 ? 9.297 9.117 12.312 1 97.12 236 ALA B N 1
ATOM 4358 C CA . ALA B 1 236 ? 9.18 9.594 13.688 1 97.12 236 ALA B CA 1
ATOM 4359 C C . ALA B 1 236 ? 10.391 10.445 14.078 1 97.12 236 ALA B C 1
ATOM 4361 O O . ALA B 1 236 ? 10.414 11.055 15.148 1 97.12 236 ALA B O 1
ATOM 4362 N N . SER B 1 237 ? 11.352 10.484 13.227 1 96.69 237 SER B N 1
ATOM 4363 C CA . SER B 1 237 ? 12.484 11.359 13.5 1 96.69 237 SER B CA 1
ATOM 4364 C C . SER B 1 237 ? 12.117 12.828 13.281 1 96.69 237 SER B C 1
ATOM 4366 O O . SER B 1 237 ? 12.867 13.727 13.664 1 96.69 237 SER B O 1
ATOM 4368 N N . ASN B 1 238 ? 10.938 13.094 12.672 1 96.25 238 ASN B N 1
ATOM 4369 C CA . ASN B 1 238 ? 10.383 14.438 12.508 1 96.25 238 ASN B CA 1
ATOM 4370 C C . ASN B 1 238 ? 9.492 14.812 13.688 1 96.25 238 ASN B C 1
ATOM 4372 O O . ASN B 1 238 ? 9.172 13.977 14.523 1 96.25 238 ASN B O 1
ATOM 4376 N N . GLY B 1 239 ? 9.125 16.078 13.758 1 95.5 239 GLY B N 1
ATOM 4377 C CA . GLY B 1 239 ? 8.305 16.562 14.852 1 95.5 239 GLY B CA 1
ATOM 4378 C C . GLY B 1 239 ? 6.832 16.25 14.695 1 95.5 239 GLY B C 1
ATOM 4379 O O . GLY B 1 239 ? 6.109 16.094 15.68 1 95.5 239 GLY B O 1
ATOM 4380 N N . ILE B 1 240 ? 6.359 16.219 13.43 1 96.12 240 ILE B N 1
ATOM 4381 C CA . ILE B 1 240 ? 4.98 15.883 13.109 1 96.12 240 ILE B CA 1
ATOM 4382 C C . ILE B 1 240 ? 4.949 14.789 12.047 1 96.12 240 ILE B C 1
ATOM 4384 O O . ILE B 1 240 ? 5.613 14.891 11.016 1 96.12 240 ILE B O 1
ATOM 4388 N N . VAL B 1 241 ? 4.215 13.734 12.359 1 97.5 241 VAL B N 1
ATOM 4389 C CA . VAL B 1 241 ? 4.074 12.633 11.422 1 97.5 241 VAL B CA 1
ATOM 4390 C C . VAL B 1 241 ? 2.611 12.492 11 1 97.5 241 VAL B C 1
ATOM 4392 O O . VAL B 1 241 ? 1.742 12.219 11.836 1 97.5 241 VAL B O 1
ATOM 4395 N N . ILE B 1 242 ? 2.381 12.773 9.75 1 97.44 242 ILE B N 1
ATOM 4396 C CA . ILE B 1 242 ? 1.102 12.477 9.117 1 97.44 242 ILE B CA 1
ATOM 4397 C C . ILE B 1 242 ? 1.191 11.148 8.367 1 97.44 242 ILE B C 1
ATOM 4399 O O . ILE B 1 242 ? 1.974 11.008 7.426 1 97.44 242 ILE B O 1
ATOM 4403 N N . TYR B 1 243 ? 0.433 10.117 8.781 1 98.25 243 TYR B N 1
ATOM 4404 C CA . TYR B 1 243 ? 0.586 8.773 8.234 1 98.25 243 TYR B CA 1
ATOM 4405 C C . TYR B 1 243 ? -0.771 8.133 7.965 1 98.25 243 TYR B C 1
ATOM 4407 O O . TYR B 1 243 ? -1.539 7.875 8.891 1 98.25 243 TYR B O 1
ATOM 4415 N N . ASP B 1 244 ? -1.072 7.926 6.703 1 97.31 244 ASP B N 1
ATOM 4416 C CA . ASP B 1 244 ? -2.34 7.328 6.293 1 97.31 244 ASP B CA 1
ATOM 4417 C C . ASP B 1 244 ? -2.281 5.805 6.375 1 97.31 244 ASP B C 1
ATOM 4419 O O . ASP B 1 244 ? -1.303 5.191 5.945 1 97.31 244 ASP B O 1
ATOM 4423 N N . ASN B 1 245 ? -3.311 5.176 6.992 1 96.94 245 ASN B N 1
ATOM 4424 C CA . ASN B 1 245 ? -3.422 3.725 7.109 1 96.94 245 ASN B CA 1
ATOM 4425 C C . ASN B 1 245 ? -2.158 3.111 7.707 1 96.94 245 ASN B C 1
ATOM 4427 O O . ASN B 1 245 ? -1.507 2.281 7.07 1 96.94 245 ASN B O 1
ATOM 4431 N N . VAL B 1 246 ? -1.907 3.359 8.93 1 97.5 246 VAL B N 1
ATOM 4432 C CA . VAL B 1 246 ? -0.629 3.064 9.5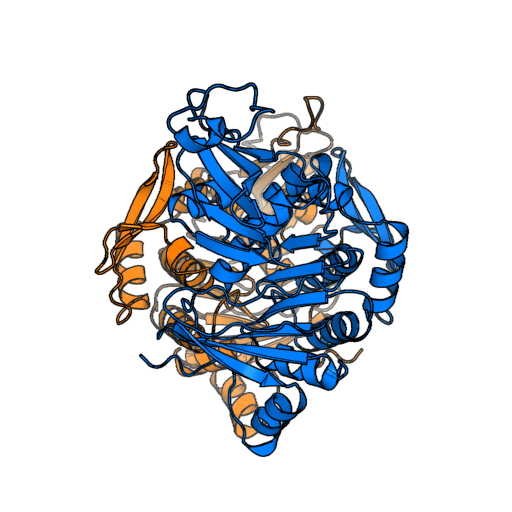7 1 97.5 246 VAL B CA 1
ATOM 4433 C C . VAL B 1 246 ? -0.474 1.556 9.742 1 97.5 246 VAL B C 1
ATOM 4435 O O . VAL B 1 246 ? 0.641 1.055 9.906 1 97.5 246 VAL B O 1
ATOM 4438 N N . GLU B 1 247 ? -1.559 0.812 9.648 1 97.25 247 GLU B N 1
ATOM 4439 C CA . GLU B 1 247 ? -1.516 -0.622 9.914 1 97.25 247 GLU B CA 1
ATOM 4440 C C . GLU B 1 247 ? -1.126 -1.405 8.664 1 97.25 247 GLU B C 1
ATOM 4442 O O . GLU B 1 247 ? -0.919 -2.619 8.727 1 97.25 247 GLU B O 1
ATOM 4447 N N . LEU B 1 248 ? -1.003 -0.781 7.543 1 97.12 248 LEU B N 1
ATOM 4448 C CA . LEU B 1 248 ? -0.846 -1.504 6.285 1 97.12 248 LEU B CA 1
ATOM 4449 C C . LEU B 1 248 ? 0.243 -2.566 6.402 1 97.12 248 LEU B C 1
ATOM 4451 O O . LEU B 1 248 ? 1.32 -2.301 6.938 1 97.12 248 LEU B O 1
ATOM 4455 N N . HIS B 1 249 ? -0.063 -3.785 5.965 1 95.25 249 HIS B N 1
ATOM 4456 C CA . HIS B 1 249 ? 0.822 -4.934 5.805 1 95.25 249 HIS B CA 1
ATOM 4457 C C . HIS B 1 249 ? 1.156 -5.562 7.152 1 95.25 249 HIS B C 1
ATOM 4459 O O . HIS B 1 249 ? 1.886 -6.555 7.215 1 95.25 249 HIS B O 1
ATOM 4465 N N . MET B 1 250 ? 0.575 -5.023 8.211 1 95.38 250 MET B N 1
ATOM 4466 C CA . MET B 1 250 ? 1.036 -5.461 9.531 1 95.38 250 MET B CA 1
ATOM 4467 C C . MET B 1 250 ? 0.107 -6.523 10.109 1 95.38 250 MET B C 1
ATOM 4469 O O . MET B 1 250 ? -1.115 -6.363 10.086 1 95.38 250 MET B O 1
ATOM 4473 N N . HIS B 1 251 ? 0.705 -7.555 10.562 1 93.25 251 HIS B N 1
ATOM 4474 C CA . HIS B 1 251 ? 0.043 -8.461 11.5 1 93.25 251 HIS B CA 1
ATOM 4475 C C . HIS B 1 251 ? -0.222 -7.766 12.836 1 93.25 251 HIS B C 1
ATOM 4477 O O . HIS B 1 251 ? 0.482 -6.824 13.203 1 93.25 251 HIS B O 1
ATOM 4483 N N . PRO B 1 252 ? -1.195 -8.258 13.625 1 92.62 252 PRO B N 1
ATOM 4484 C CA . PRO B 1 252 ? -1.523 -7.617 14.898 1 92.62 252 PRO B CA 1
ATOM 4485 C C . PRO B 1 252 ? -0.315 -7.488 15.828 1 92.62 252 PRO B C 1
ATOM 4487 O O . PRO B 1 252 ? -0.17 -6.484 16.531 1 92.62 252 PRO B O 1
ATOM 4490 N N . TRP B 1 253 ? 0.504 -8.406 15.836 1 91.12 253 TRP B N 1
ATOM 4491 C CA . TRP B 1 253 ? 1.697 -8.359 16.672 1 91.12 253 TRP B CA 1
ATOM 4492 C C . TRP B 1 253 ? 2.576 -7.172 16.312 1 91.12 253 TRP B C 1
ATOM 4494 O O . TRP B 1 253 ? 3.09 -6.477 17.188 1 91.12 253 TRP B O 1
ATOM 4504 N N . LEU B 1 254 ? 2.773 -6.984 15.102 1 92 254 LEU B N 1
ATOM 4505 C CA . LEU B 1 254 ? 3.582 -5.863 14.633 1 92 254 LEU B CA 1
ATOM 4506 C C . LEU B 1 254 ? 2.869 -4.539 14.883 1 92 254 LEU B C 1
ATOM 4508 O O . LEU B 1 254 ? 3.516 -3.514 15.109 1 92 254 LEU B O 1
ATOM 4512 N N . MET B 1 255 ? 1.517 -4.535 14.812 1 96.06 255 MET B N 1
ATOM 4513 C CA . MET B 1 255 ? 0.739 -3.336 15.125 1 96.06 255 MET B CA 1
ATOM 4514 C C . MET B 1 255 ? 0.999 -2.873 16.547 1 96.06 255 MET B C 1
ATOM 4516 O O . MET B 1 255 ? 1.001 -1.673 16.828 1 96.06 255 MET B O 1
ATOM 4520 N N . GLU B 1 256 ? 1.182 -3.811 17.422 1 95.38 256 GLU B N 1
ATOM 4521 C CA . GLU B 1 256 ? 1.499 -3.463 18.812 1 95.38 256 GLU B CA 1
ATOM 4522 C C . GLU B 1 256 ? 2.826 -2.715 18.906 1 95.38 256 GLU B C 1
ATOM 4524 O O . GLU B 1 256 ? 2.953 -1.756 19.672 1 95.38 256 GLU B O 1
ATOM 4529 N N . LYS B 1 257 ? 3.791 -3.17 18.156 1 94.06 257 LYS B N 1
ATOM 4530 C CA . LYS B 1 257 ? 5.078 -2.484 18.125 1 94.06 257 LYS B CA 1
ATOM 4531 C C . LYS B 1 257 ? 4.941 -1.073 17.562 1 94.06 257 LYS B C 1
ATOM 4533 O O . LYS B 1 257 ? 5.598 -0.143 18.031 1 94.06 257 LYS B O 1
ATOM 4538 N N . ALA B 1 258 ? 4.199 -0.976 16.531 1 97 258 ALA B N 1
ATOM 4539 C CA . ALA B 1 258 ? 3.932 0.336 15.945 1 97 258 ALA B CA 1
ATOM 4540 C C . ALA B 1 258 ? 3.266 1.262 16.953 1 97 258 ALA B C 1
ATOM 4542 O O . ALA B 1 258 ? 3.631 2.434 17.078 1 97 258 ALA B O 1
ATOM 4543 N N . ALA B 1 259 ? 2.303 0.748 17.672 1 98.12 259 ALA B N 1
ATOM 4544 C CA . ALA B 1 259 ? 1.589 1.522 18.672 1 98.12 259 ALA B CA 1
ATOM 4545 C C . ALA B 1 259 ? 2.535 1.981 19.781 1 98.12 259 ALA B C 1
ATOM 4547 O O . ALA B 1 259 ? 2.436 3.113 20.266 1 98.12 259 ALA B O 1
ATOM 4548 N N . LYS B 1 260 ? 3.408 1.115 20.188 1 97.12 260 LYS B N 1
ATOM 4549 C CA . LYS B 1 260 ? 4.395 1.469 21.203 1 97.12 260 LYS B CA 1
ATOM 4550 C C . LYS B 1 260 ? 5.305 2.594 20.719 1 97.12 260 LYS B C 1
ATOM 4552 O O . LYS B 1 260 ? 5.691 3.467 21.5 1 97.12 260 LYS B O 1
ATOM 4557 N N . LEU B 1 261 ? 5.688 2.525 19.484 1 97.44 261 LEU B N 1
ATOM 4558 C CA . LEU B 1 261 ? 6.477 3.602 18.906 1 97.44 261 LEU B CA 1
ATOM 4559 C C . LEU B 1 261 ? 5.723 4.926 18.953 1 97.44 261 LEU B C 1
ATOM 4561 O O . LEU B 1 261 ? 6.277 5.945 19.359 1 97.44 261 LEU B O 1
ATOM 4565 N N . ILE B 1 262 ? 4.461 4.914 18.562 1 98.12 262 ILE B N 1
ATOM 4566 C CA . ILE B 1 262 ? 3.611 6.098 18.547 1 98.12 262 ILE B CA 1
ATOM 4567 C C . ILE B 1 262 ? 3.463 6.645 19.953 1 98.12 262 ILE B C 1
ATOM 4569 O O . ILE B 1 262 ? 3.664 7.84 20.203 1 98.12 262 ILE B O 1
ATOM 4573 N N . GLY B 1 263 ? 3.154 5.746 20.859 1 97.56 263 GLY B N 1
ATOM 4574 C CA . GLY B 1 263 ? 2.965 6.148 22.25 1 97.56 263 GLY B CA 1
ATOM 4575 C C . GLY B 1 263 ? 4.25 6.586 22.922 1 97.56 263 GLY B C 1
ATOM 4576 O O . GLY B 1 263 ? 4.234 7.461 23.797 1 97.56 263 GLY B O 1
ATOM 4577 N N . GLY B 1 264 ? 5.297 6 22.5 1 95.94 264 GLY B N 1
ATOM 4578 C CA . GLY B 1 264 ? 6.562 6.191 23.188 1 95.94 264 GLY B CA 1
ATOM 4579 C C . GLY B 1 264 ? 7.328 7.41 22.703 1 95.94 264 GLY B C 1
ATOM 4580 O O . GLY B 1 264 ? 8.266 7.859 23.359 1 95.94 264 GLY B O 1
ATOM 4581 N N . THR B 1 265 ? 7 7.922 21.578 1 96.62 265 THR B N 1
ATOM 4582 C CA . THR B 1 265 ? 7.648 9.125 21.078 1 96.62 265 THR B CA 1
ATOM 4583 C C . THR B 1 265 ? 6.898 10.375 21.531 1 96.62 265 THR B C 1
ATOM 4585 O O . THR B 1 265 ? 6.176 10.992 20.734 1 96.62 265 THR B O 1
ATOM 4588 N N . GLY B 1 266 ? 7.203 10.852 22.703 1 94.44 266 GLY B N 1
ATOM 4589 C CA . GLY B 1 266 ? 6.48 11.938 23.359 1 94.44 266 GLY B CA 1
ATOM 4590 C C . GLY B 1 266 ? 6.672 13.273 22.672 1 94.44 266 GLY B C 1
ATOM 4591 O O . GLY B 1 266 ? 5.871 14.195 22.859 1 94.44 266 GLY B O 1
ATOM 4592 N N . ASP B 1 267 ? 7.699 13.398 21.891 1 94.62 267 ASP B N 1
ATOM 4593 C CA . ASP B 1 267 ? 8.023 14.68 21.266 1 94.62 267 ASP B CA 1
ATOM 4594 C C . ASP B 1 267 ? 7.539 14.719 19.812 1 94.62 267 ASP B C 1
ATOM 4596 O O . ASP B 1 267 ? 7.84 15.664 19.078 1 94.62 267 ASP B O 1
ATOM 4600 N N . VAL B 1 268 ? 6.816 13.719 19.406 1 96 268 VAL B N 1
ATOM 4601 C CA . VAL B 1 268 ? 6.293 13.648 18.031 1 96 268 VAL B CA 1
ATOM 4602 C C . VAL B 1 268 ? 4.77 13.75 18.062 1 96 268 VAL B C 1
ATOM 4604 O O . VAL B 1 268 ? 4.109 13.07 18.844 1 96 268 VAL B O 1
ATOM 4607 N N . GLN B 1 269 ? 4.219 14.633 17.281 1 95.94 269 GLN B N 1
ATOM 4608 C CA . GLN B 1 269 ? 2.775 14.656 17.078 1 95.94 269 GLN B CA 1
ATOM 4609 C C . GLN B 1 269 ? 2.363 13.75 15.922 1 95.94 269 GLN B C 1
ATOM 4611 O O . GLN B 1 269 ? 2.875 13.883 14.805 1 95.94 269 GLN B O 1
ATOM 4616 N N . TRP B 1 270 ? 1.477 12.875 16.266 1 97 270 TRP B N 1
ATOM 4617 C CA . TRP B 1 270 ? 1.003 11.914 15.266 1 97 270 TRP B CA 1
ATOM 4618 C C . TRP B 1 270 ? -0.404 12.266 14.797 1 97 270 TRP B C 1
ATOM 4620 O O . TRP B 1 270 ? -1.308 12.469 15.609 1 97 270 TRP B O 1
ATOM 4630 N N . ILE B 1 271 ? -0.597 12.406 13.523 1 96.19 271 ILE B N 1
ATOM 4631 C CA . ILE B 1 271 ? -1.894 12.508 12.867 1 96.19 271 ILE B CA 1
ATOM 4632 C C . ILE B 1 271 ? -2.059 11.352 11.875 1 96.19 271 ILE B C 1
ATOM 4634 O O . ILE B 1 271 ? -1.562 11.422 10.75 1 96.19 271 ILE B O 1
ATOM 4638 N N . ILE B 1 272 ? -2.779 10.328 12.289 1 97.5 272 ILE B N 1
ATOM 4639 C CA . ILE B 1 272 ? -2.748 9.07 11.547 1 97.5 272 ILE B CA 1
ATOM 4640 C C . ILE B 1 272 ? -4.172 8.602 11.266 1 97.5 272 ILE B C 1
ATOM 4642 O O . ILE B 1 272 ? -5.121 9.055 11.914 1 97.5 272 ILE B O 1
ATOM 4646 N N . THR B 1 273 ? -4.348 7.809 10.25 1 96.69 273 THR B N 1
ATOM 4647 C CA . THR B 1 273 ? -5.613 7.125 10.008 1 96.69 273 THR B CA 1
ATOM 4648 C C . THR B 1 273 ? -5.441 5.613 10.125 1 96.69 273 THR B C 1
ATOM 4650 O O . THR B 1 273 ? -4.336 5.094 9.969 1 96.69 273 THR B O 1
ATOM 4653 N N . THR B 1 274 ? -6.488 4.914 10.445 1 96.69 274 THR B N 1
ATOM 4654 C CA . THR B 1 274 ? -6.484 3.457 10.469 1 96.69 274 THR B CA 1
ATOM 4655 C C . THR B 1 274 ? -7.871 2.908 10.141 1 96.69 274 THR B C 1
ATOM 4657 O O . THR B 1 274 ? -8.883 3.533 10.469 1 96.69 274 THR B O 1
ATOM 4660 N N . GLN B 1 275 ? -7.879 1.832 9.484 1 93.44 275 GLN B N 1
ATOM 4661 C CA . GLN B 1 275 ? -9.094 1.059 9.258 1 93.44 275 GLN B CA 1
ATOM 4662 C C . GLN B 1 275 ? -9.125 -0.187 10.133 1 93.44 275 GLN B C 1
ATOM 4664 O O . GLN B 1 275 ? -10.039 -1.007 10.023 1 93.44 275 GLN B O 1
ATOM 4669 N N . SER B 1 276 ? -8.219 -0.287 11.008 1 95.5 276 SER B N 1
ATOM 4670 C CA . SER B 1 276 ? -8.047 -1.5 11.797 1 95.5 276 SER B CA 1
ATOM 4671 C C . SER B 1 276 ? -8.461 -1.273 13.25 1 95.5 276 SER B C 1
ATOM 4673 O O . SER B 1 276 ? -7.879 -0.435 13.945 1 95.5 276 SER B O 1
ATOM 4675 N N . GLY B 1 277 ? -9.453 -2.025 13.656 1 95.19 277 GLY B N 1
ATOM 4676 C CA . GLY B 1 277 ? -9.812 -1.979 15.062 1 95.19 277 GLY B CA 1
ATOM 4677 C C . GLY B 1 277 ? -8.688 -2.418 15.984 1 95.19 277 GLY B C 1
ATOM 4678 O O . GLY B 1 277 ? -8.516 -1.869 17.078 1 95.19 277 GLY B O 1
ATOM 4679 N N . GLU B 1 278 ? -7.93 -3.383 15.523 1 95.62 278 GLU B N 1
ATOM 4680 C CA . GLU B 1 278 ? -6.789 -3.875 16.281 1 95.62 278 GLU B CA 1
ATOM 4681 C C . GLU B 1 278 ? -5.727 -2.791 16.453 1 95.62 278 GLU B C 1
ATOM 4683 O O . GLU B 1 278 ? -5.152 -2.646 17.531 1 95.62 278 GLU B O 1
ATOM 4688 N N . MET B 1 279 ? -5.496 -2.016 15.453 1 97.62 279 MET B N 1
ATOM 4689 C CA . MET B 1 279 ? -4.523 -0.927 15.531 1 97.62 279 MET B CA 1
ATOM 4690 C C . MET B 1 279 ? -4.984 0.146 16.516 1 97.62 279 MET B C 1
ATOM 4692 O O . MET B 1 279 ? -4.203 0.615 17.344 1 97.62 279 MET B O 1
ATOM 4696 N N . LEU B 1 280 ? -6.234 0.54 16.359 1 97.88 280 LEU B N 1
ATOM 4697 C CA . LEU B 1 280 ? -6.785 1.539 17.266 1 97.88 280 LEU B CA 1
ATOM 4698 C C . LEU B 1 280 ? -6.672 1.078 18.719 1 97.88 280 LEU B C 1
ATOM 4700 O O . LEU B 1 280 ? -6.246 1.843 19.578 1 97.88 280 LEU B O 1
ATOM 4704 N N . SER B 1 281 ? -7.016 -0.162 18.953 1 97.31 281 SER B N 1
ATOM 4705 C CA . SER B 1 281 ? -6.926 -0.718 20.297 1 97.31 281 SER B CA 1
ATOM 4706 C C . SER B 1 281 ? -5.488 -0.718 20.797 1 97.31 281 SER B C 1
ATOM 4708 O O . SER B 1 281 ? -5.23 -0.391 21.969 1 97.31 281 SER B O 1
ATOM 4710 N N . SER B 1 282 ? -4.594 -1.099 19.953 1 97.62 282 SER B N 1
ATOM 4711 C CA . SER B 1 282 ? -3.182 -1.127 20.328 1 97.62 282 SER B CA 1
ATOM 4712 C C . SER B 1 282 ? -2.678 0.265 20.688 1 97.62 282 SER B C 1
ATOM 4714 O O . SER B 1 282 ? -1.892 0.42 21.625 1 97.62 282 SER B O 1
ATOM 4716 N N . ILE B 1 283 ? -3.098 1.283 19.984 1 98.31 283 ILE B N 1
ATOM 4717 C CA . ILE B 1 283 ? -2.691 2.658 20.234 1 98.31 283 ILE B CA 1
ATOM 4718 C C . ILE B 1 283 ? -3.242 3.107 21.594 1 98.31 283 ILE B C 1
ATOM 4720 O O . ILE B 1 283 ? -2.525 3.713 22.391 1 98.31 283 ILE B O 1
ATOM 4724 N N . LEU B 1 284 ? -4.504 2.775 21.875 1 98.12 284 LEU B N 1
ATOM 4725 C CA . LEU B 1 284 ? -5.141 3.164 23.125 1 98.12 284 LEU B CA 1
ATOM 4726 C C . LEU B 1 284 ? -4.48 2.471 24.312 1 98.12 284 LEU B C 1
ATOM 4728 O O . LEU B 1 284 ? -4.512 2.982 25.438 1 98.12 284 LEU B O 1
ATOM 4732 N N . GLU B 1 285 ? -3.896 1.362 24.078 1 97.44 285 GLU B N 1
ATOM 4733 C CA . GLU B 1 285 ? -3.201 0.618 25.125 1 97.44 285 GLU B CA 1
ATOM 4734 C C . GLU B 1 285 ? -1.797 1.172 25.359 1 97.44 285 GLU B C 1
ATOM 4736 O O . GLU B 1 285 ? -1.32 1.216 26.484 1 97.44 285 GLU B O 1
ATOM 4741 N N . ALA B 1 286 ? -1.185 1.609 24.312 1 97.62 286 ALA B N 1
ATOM 4742 C CA . ALA B 1 286 ? 0.239 1.932 24.375 1 97.62 286 ALA B CA 1
ATOM 4743 C C . ALA B 1 286 ? 0.455 3.402 24.703 1 97.62 286 ALA B C 1
ATOM 4745 O O . ALA B 1 286 ? 1.46 3.762 25.328 1 97.62 286 ALA B O 1
ATOM 4746 N N . ALA B 1 287 ? -0.386 4.285 24.297 1 97.56 287 ALA B N 1
ATOM 4747 C CA . ALA B 1 287 ? -0.204 5.727 24.453 1 97.56 287 ALA B CA 1
ATOM 4748 C C . ALA B 1 287 ? -0.881 6.219 25.734 1 97.56 287 ALA B C 1
ATOM 4750 O O . ALA B 1 287 ? -1.822 5.594 26.219 1 97.56 287 ALA B O 1
ATOM 4751 N N . ASP B 1 288 ? -0.337 7.34 26.312 1 97.75 288 ASP B N 1
ATOM 4752 C CA . ASP B 1 288 ? -1.076 8.047 27.359 1 97.75 288 ASP B CA 1
ATOM 4753 C C . ASP B 1 288 ? -2.414 8.555 26.828 1 97.75 288 ASP B C 1
ATOM 4755 O O . ASP B 1 288 ? -2.451 9.344 25.875 1 97.75 288 ASP B O 1
ATOM 4759 N N . LEU B 1 289 ? -3.455 8.148 27.469 1 97.81 289 LEU B N 1
ATOM 4760 C CA . LEU B 1 289 ? -4.797 8.43 26.969 1 97.81 289 LEU B CA 1
ATOM 4761 C C . LEU B 1 289 ? -5.059 9.93 26.922 1 97.81 289 LEU B C 1
ATOM 4763 O O . LEU B 1 289 ? -5.855 10.406 26.109 1 97.81 289 LEU B O 1
ATOM 4767 N N . ASP B 1 290 ? -4.395 10.688 27.75 1 96.19 290 ASP B N 1
ATOM 4768 C CA . ASP B 1 290 ? -4.535 12.141 27.75 1 96.19 290 ASP B CA 1
ATOM 4769 C C . ASP B 1 290 ? -3.984 12.75 26.469 1 96.19 290 ASP B C 1
ATOM 4771 O O . ASP B 1 290 ? -4.352 13.867 26.094 1 96.19 290 ASP B O 1
ATOM 4775 N N . ASP B 1 291 ? -3.172 11.953 25.828 1 96.25 291 ASP B N 1
ATOM 4776 C CA . ASP B 1 291 ? -2.512 12.43 24.609 1 96.25 291 ASP B CA 1
ATOM 4777 C C . ASP B 1 291 ? -3.301 12.047 23.359 1 96.25 291 ASP B C 1
ATOM 4779 O O . ASP B 1 291 ? -2.988 12.492 22.266 1 96.25 291 ASP B O 1
ATOM 4783 N N . VAL B 1 292 ? -4.336 11.242 23.547 1 97.06 292 VAL B N 1
ATOM 4784 C CA . VAL B 1 292 ? -4.957 10.617 22.391 1 97.06 292 VAL B CA 1
ATOM 4785 C C . VAL B 1 292 ? -6.289 11.297 22.078 1 97.06 292 VAL B C 1
ATOM 4787 O O . VAL B 1 292 ? -7.066 11.586 22.984 1 97.06 292 VAL B O 1
ATOM 4790 N N . LEU B 1 293 ? -6.512 11.617 20.828 1 95.31 293 LEU B N 1
ATOM 4791 C CA . LEU B 1 293 ? -7.789 12.062 20.281 1 95.31 293 LEU B CA 1
ATOM 4792 C C . LEU B 1 293 ? -8.211 11.172 19.109 1 95.31 293 LEU B C 1
ATOM 4794 O O . LEU B 1 293 ? -7.457 10.984 18.156 1 95.31 293 LEU B O 1
ATOM 4798 N N . VAL B 1 294 ? -9.367 10.578 19.234 1 95.31 294 VAL B N 1
ATOM 4799 C CA . VAL B 1 294 ? -9.945 9.797 18.141 1 95.31 294 VAL B CA 1
ATOM 4800 C C . VAL B 1 294 ? -10.977 10.633 17.406 1 95.31 294 VAL B C 1
ATOM 4802 O O . VAL B 1 294 ? -11.875 11.219 18.016 1 95.31 294 VAL B O 1
ATOM 4805 N N . ILE B 1 295 ? -10.812 10.727 16.094 1 91.25 295 ILE B N 1
ATOM 4806 C CA . ILE B 1 295 ? -11.688 11.508 15.227 1 91.25 295 ILE B CA 1
ATOM 4807 C C . ILE B 1 295 ? -12.391 10.578 14.234 1 91.25 295 ILE B C 1
ATOM 4809 O O . ILE B 1 295 ? -11.766 10.086 13.297 1 91.25 295 ILE B O 1
ATOM 4813 N N . GLU B 1 296 ? -13.648 10.359 14.43 1 89.69 296 GLU B N 1
ATOM 4814 C CA . GLU B 1 296 ? -14.43 9.531 13.523 1 89.69 296 GLU B CA 1
ATOM 4815 C C . GLU B 1 296 ? -15.055 10.359 12.406 1 89.69 296 GLU B C 1
ATOM 4817 O O . GLU B 1 296 ? -15.828 11.281 12.672 1 89.69 296 GLU B O 1
ATOM 4822 N N . SER B 1 297 ? -14.641 9.969 11.172 1 83.12 297 SER B N 1
ATOM 4823 C CA . SER B 1 297 ? -15.188 10.641 10 1 83.12 297 SER B CA 1
ATOM 4824 C C . SER B 1 297 ? -16.406 9.898 9.453 1 83.12 297 SER B C 1
ATOM 4826 O O . SER B 1 297 ? -16.438 8.672 9.43 1 83.12 297 SER B O 1
ATOM 4828 N N . SER B 1 298 ? -17.438 10.609 9.133 1 77.44 298 SER B N 1
ATOM 4829 C CA . SER B 1 298 ? -18.641 10.039 8.555 1 77.44 298 SER B CA 1
ATOM 4830 C C . SER B 1 298 ? -19 10.711 7.23 1 77.44 298 SER B C 1
ATOM 4832 O O . SER B 1 298 ? -18.438 11.758 6.898 1 77.44 298 SER B O 1
ATOM 4834 N N . ARG B 1 299 ? -19.797 9.945 6.488 1 69.94 299 ARG B N 1
ATOM 4835 C CA . ARG B 1 299 ? -20.188 10.469 5.18 1 69.94 299 ARG B CA 1
ATOM 4836 C C . ARG B 1 299 ? -20.938 11.789 5.316 1 69.94 299 ARG B C 1
ATOM 4838 O O . ARG B 1 299 ? -20.828 12.656 4.449 1 69.94 299 ARG B O 1
ATOM 4845 N N . ASN B 1 300 ? -21.688 11.672 6.395 1 60.28 300 ASN B N 1
ATOM 4846 C CA . ASN B 1 300 ? -22.406 12.914 6.605 1 60.28 300 ASN B CA 1
ATOM 4847 C C . ASN B 1 300 ? -21.562 13.938 7.363 1 60.28 300 ASN B C 1
ATOM 4849 O O . ASN B 1 300 ? -22.109 14.867 7.969 1 60.28 300 ASN B O 1
ATOM 4853 N N . ARG B 1 301 ? -20.5 14.305 6.812 1 54.72 301 ARG B N 1
ATOM 4854 C CA . ARG B 1 301 ? -19.469 15.297 7.086 1 54.72 301 ARG B CA 1
ATOM 4855 C C . ARG B 1 301 ? -19.312 15.539 8.586 1 54.72 301 ARG B C 1
ATOM 4857 O O . ARG B 1 301 ? -18.641 16.484 9 1 54.72 301 ARG B O 1
ATOM 4864 N N . LEU B 1 302 ? -19.906 14.742 9.312 1 57.72 302 LEU B N 1
ATOM 4865 C CA . LEU B 1 302 ? -19.734 15.023 10.734 1 57.72 302 LEU B CA 1
ATOM 4866 C C . LEU B 1 302 ? -18.516 14.281 11.289 1 57.72 302 LEU B C 1
ATOM 4868 O O . LEU B 1 302 ? -18.266 13.133 10.922 1 57.72 302 LEU B O 1
ATOM 4872 N N . LEU B 1 303 ? -17.625 15.117 11.883 1 75 303 LEU B N 1
ATOM 4873 C CA . LEU B 1 303 ? -16.531 14.547 12.656 1 75 303 LEU B CA 1
ATOM 4874 C C . LEU B 1 303 ? -16.922 14.391 14.125 1 75 303 LEU B C 1
ATOM 4876 O O . LEU B 1 303 ? -17.344 15.352 14.766 1 75 303 LEU B O 1
ATOM 4880 N N . ARG B 1 304 ? -17.016 13.164 14.609 1 84.12 304 ARG B N 1
ATOM 4881 C CA . ARG B 1 304 ? -17.141 12.898 16.031 1 84.12 304 ARG B CA 1
ATOM 4882 C C . ARG B 1 304 ? -15.781 12.672 16.688 1 84.12 304 ARG B C 1
ATOM 4884 O O . ARG B 1 304 ? -14.93 11.984 16.109 1 84.12 304 ARG B O 1
ATOM 4891 N N . THR B 1 305 ? -15.602 13.375 17.812 1 89.81 305 THR B N 1
ATOM 4892 C CA . THR B 1 305 ? -14.312 13.25 18.484 1 89.81 305 THR B CA 1
ATOM 4893 C C . THR B 1 305 ? -14.461 12.586 19.844 1 89.81 305 THR B C 1
ATOM 4895 O O . THR B 1 305 ? -15.453 12.797 20.531 1 89.81 305 THR B O 1
ATOM 4898 N N . TYR B 1 306 ? -13.516 11.766 20.172 1 93.44 306 TYR B N 1
ATOM 4899 C CA . TYR B 1 306 ? -13.422 11.094 21.469 1 93.44 306 TYR B CA 1
ATOM 4900 C C . TYR B 1 306 ? -12.023 11.242 22.047 1 93.44 306 TYR B C 1
ATOM 4902 O O . TYR B 1 306 ? -11.023 11.031 21.359 1 93.44 306 TYR B O 1
ATOM 4910 N N . ASP B 1 307 ? -11.992 11.648 23.359 1 95 307 ASP B N 1
ATOM 4911 C CA . ASP B 1 307 ? -10.68 11.555 24 1 95 307 ASP B CA 1
ATOM 4912 C C . ASP B 1 307 ? -10.289 10.102 24.25 1 95 307 ASP B C 1
ATOM 4914 O O . ASP B 1 307 ? -11.102 9.195 24.047 1 95 307 ASP B O 1
ATOM 4918 N N . GLY B 1 308 ? -9.078 9.906 24.609 1 96.69 308 GLY B N 1
ATOM 4919 C CA . GLY B 1 308 ? -8.547 8.562 24.75 1 96.69 308 GLY B CA 1
ATOM 4920 C C . GLY B 1 308 ? -9.352 7.695 25.703 1 96.69 308 GLY B C 1
ATOM 4921 O O . GLY B 1 308 ? -9.648 6.535 25.406 1 96.69 308 GLY B O 1
ATOM 4922 N N . GLU B 1 309 ? -9.734 8.234 26.797 1 97.38 309 GLU B N 1
ATOM 4923 C CA . GLU B 1 309 ? -10.484 7.484 27.812 1 97.38 309 GLU B CA 1
ATOM 4924 C C . GLU B 1 309 ? -11.867 7.102 27.281 1 97.38 309 GLU B C 1
ATOM 4926 O O . GLU B 1 309 ? -12.312 5.965 27.469 1 97.38 309 GLU B O 1
ATOM 4931 N N . GLU B 1 310 ? -12.461 8.078 26.719 1 96.94 310 GLU B N 1
ATOM 4932 C CA . GLU B 1 310 ? -13.789 7.816 26.188 1 96.94 310 GLU B CA 1
ATOM 4933 C C . GLU B 1 310 ? -13.734 6.777 25.062 1 96.94 310 GLU B C 1
ATOM 4935 O O . GLU B 1 310 ? -14.594 5.902 24.984 1 96.94 310 GLU B O 1
ATOM 4940 N N . ALA B 1 311 ? -12.789 6.883 24.203 1 96.94 311 ALA B N 1
ATOM 4941 C CA . ALA B 1 311 ? -12.625 5.914 23.125 1 96.94 311 ALA B CA 1
ATOM 4942 C C . ALA B 1 311 ? -12.414 4.508 23.672 1 96.94 311 ALA B C 1
ATOM 4944 O O . ALA B 1 311 ? -13.055 3.557 23.219 1 96.94 311 ALA B O 1
ATOM 4945 N N . ARG B 1 312 ? -11.578 4.383 24.641 1 96.81 312 ARG B N 1
ATOM 4946 C CA . ARG B 1 312 ? -11.32 3.082 25.25 1 96.81 312 ARG B CA 1
ATOM 4947 C C . ARG B 1 312 ? -12.578 2.52 25.891 1 96.81 312 ARG B C 1
ATOM 4949 O O . ARG B 1 312 ? -12.891 1.337 25.734 1 96.81 312 ARG B O 1
ATOM 4956 N N . ARG B 1 313 ? -13.281 3.338 26.625 1 96.5 313 ARG B N 1
ATOM 4957 C CA . ARG B 1 313 ? -14.516 2.918 27.281 1 96.5 313 ARG B CA 1
ATOM 4958 C C . ARG B 1 313 ? -15.531 2.408 26.266 1 96.5 313 ARG B C 1
ATOM 4960 O O . ARG B 1 313 ? -16.156 1.36 26.469 1 96.5 313 ARG B O 1
ATOM 4967 N N . ARG B 1 314 ? -15.617 3.098 25.188 1 95.06 314 ARG B N 1
ATOM 4968 C CA . ARG B 1 314 ? -16.594 2.74 24.172 1 95.06 314 ARG B CA 1
ATOM 4969 C C . ARG B 1 314 ? -16.219 1.417 23.5 1 95.06 314 ARG B C 1
ATOM 4971 O O . ARG B 1 314 ? -17.094 0.606 23.203 1 95.06 314 ARG B O 1
ATOM 4978 N N . ILE B 1 315 ? -14.992 1.22 23.297 1 94.56 315 ILE B N 1
ATOM 4979 C CA . ILE B 1 315 ? -14.539 0.006 22.625 1 94.56 315 ILE B CA 1
ATOM 4980 C C . ILE B 1 315 ? -14.602 -1.173 23.594 1 94.56 315 ILE B C 1
ATOM 4982 O O . ILE B 1 315 ? -15.172 -2.217 23.281 1 94.56 315 ILE B O 1
ATOM 4986 N N . GLU B 1 316 ? -14.102 -1.036 24.781 1 93 316 GLU B N 1
ATOM 4987 C CA . GLU B 1 316 ? -13.914 -2.158 25.688 1 93 316 GLU B CA 1
ATOM 4988 C C . GLU B 1 316 ? -15.188 -2.453 26.484 1 93 316 GLU B C 1
ATOM 4990 O O . GLU B 1 316 ? -15.508 -3.615 26.734 1 93 316 GLU B O 1
ATOM 4995 N N . GLU B 1 317 ? -15.867 -1.438 26.906 1 92.06 317 GLU B N 1
ATOM 4996 C CA . GLU B 1 317 ? -17.031 -1.631 27.766 1 92.06 317 GLU B CA 1
ATOM 4997 C C . GLU B 1 317 ? -18.312 -1.725 26.953 1 92.06 317 GLU B C 1
ATOM 4999 O O . GLU B 1 317 ? -19.203 -2.512 27.281 1 92.06 317 GLU B O 1
ATOM 5004 N N . LEU B 1 318 ? -18.375 -0.93 25.922 1 91.56 318 LEU B N 1
ATOM 5005 C CA . LEU B 1 318 ? -19.625 -0.872 25.172 1 91.56 318 LEU B CA 1
ATOM 5006 C C . LEU B 1 318 ? -19.516 -1.694 23.891 1 91.56 318 LEU B C 1
ATOM 5008 O O . LEU B 1 318 ? -20.5 -1.821 23.156 1 91.56 318 LEU B O 1
ATOM 5012 N N . ASN B 1 319 ? -18.359 -2.219 23.562 1 90.19 319 ASN B N 1
ATOM 5013 C CA . ASN B 1 319 ? -18.109 -3.014 22.359 1 90.19 319 ASN B CA 1
ATOM 5014 C C . ASN B 1 319 ? -18.516 -2.26 21.094 1 90.19 319 ASN B C 1
ATOM 5016 O O . ASN B 1 319 ? -19.141 -2.832 20.203 1 90.19 319 ASN B O 1
ATOM 5020 N N . GLU B 1 320 ? -18.234 -0.988 21.109 1 91.69 320 GLU B N 1
ATOM 5021 C CA . GLU B 1 320 ? -18.547 -0.144 19.953 1 91.69 320 GLU B CA 1
ATOM 5022 C C . GLU B 1 320 ? -17.391 -0.152 18.953 1 91.69 320 GLU B C 1
ATOM 5024 O O . GLU B 1 320 ? -16.219 -0.13 19.344 1 91.69 320 GLU B O 1
ATOM 5029 N N . ASP B 1 321 ? -17.766 -0.187 17.703 1 90 321 ASP B N 1
ATOM 5030 C CA . ASP B 1 321 ? -16.797 -0.026 16.625 1 90 321 ASP B CA 1
ATOM 5031 C C . ASP B 1 321 ? -16.656 1.442 16.234 1 90 321 ASP B C 1
ATOM 5033 O O . ASP B 1 321 ? -17.547 2.021 15.625 1 90 321 ASP B O 1
ATOM 5037 N N . LEU B 1 322 ? -15.562 2.018 16.547 1 90.38 322 LEU B N 1
ATOM 5038 C CA . LEU B 1 322 ? -15.352 3.443 16.328 1 90.38 322 LEU B CA 1
ATOM 5039 C C . LEU B 1 322 ? -14.852 3.697 14.906 1 90.38 322 LEU B C 1
ATOM 5041 O O . LEU B 1 322 ? -14.359 4.785 14.602 1 90.38 322 LEU B O 1
ATOM 5045 N N . ARG B 1 323 ? -14.906 2.643 14.055 1 89.38 323 ARG B N 1
ATOM 5046 C CA . ARG B 1 323 ? -14.516 2.811 12.656 1 89.38 323 ARG B CA 1
ATOM 5047 C C . ARG B 1 323 ? -15.703 3.234 11.805 1 89.38 323 ARG B C 1
ATOM 5049 O O . ARG B 1 323 ? -15.57 3.426 10.594 1 89.38 323 ARG B O 1
ATOM 5056 N N . GLY B 1 324 ? -16.812 3.438 12.43 1 83.81 324 GLY B N 1
ATOM 5057 C CA . GLY B 1 324 ? -17.984 3.945 11.727 1 83.81 324 GLY B CA 1
ATOM 5058 C C . GLY B 1 324 ? -18.906 2.848 11.234 1 83.81 324 GLY B C 1
ATOM 5059 O O . GLY B 1 324 ? -18.469 1.722 10.992 1 83.81 324 GLY B O 1
ATOM 5060 N N . ASN B 1 325 ? -20.203 3.07 11.219 1 80 325 ASN B N 1
ATOM 5061 C CA . ASN B 1 325 ? -21.188 2.205 10.586 1 80 325 ASN B CA 1
ATOM 5062 C C . ASN B 1 325 ? -21.297 2.492 9.086 1 80 325 ASN B C 1
ATOM 5064 O O . ASN B 1 325 ? -21.781 3.555 8.688 1 80 325 ASN B O 1
ATOM 5068 N N . CYS B 1 326 ? -20.859 1.61 8.305 1 80 326 CYS B N 1
ATOM 5069 C CA . CYS B 1 326 ? -20.703 1.875 6.875 1 80 326 CYS B CA 1
ATOM 5070 C C . CYS B 1 326 ? -21.859 1.267 6.082 1 80 326 CYS B C 1
ATOM 5072 O O . CYS B 1 326 ? -21.797 1.2 4.852 1 80 326 CYS B O 1
ATOM 5074 N N . VAL B 1 327 ? -22.984 0.762 6.746 1 65.62 327 VAL B N 1
ATOM 5075 C CA . VAL B 1 327 ? -24.141 0.214 6.039 1 65.62 327 VAL B CA 1
ATOM 5076 C C . VAL B 1 327 ? -24.953 1.349 5.422 1 65.62 327 VAL B C 1
ATOM 5078 O O . VAL B 1 327 ? -25.438 2.229 6.137 1 65.62 327 VAL B O 1
ATOM 5081 N N . TRP B 1 328 ? -24.656 1.579 4.164 1 54.97 328 TRP B N 1
ATOM 5082 C CA . TRP B 1 328 ? -25.406 2.641 3.5 1 54.97 328 TRP B CA 1
ATOM 5083 C C . TRP B 1 328 ? -26.797 2.166 3.125 1 54.97 328 TRP B C 1
ATOM 5085 O O . TRP B 1 328 ? -27.016 0.982 2.852 1 54.97 328 TRP B O 1
#

Organism: NCBI:txid62609

Nearest PDB structures (foldseek):
  1e69-assembly5_E  TM=5.129E-01  e=9.297E-09  Thermotoga maritima
  8roe-assembly1_A  TM=4.900E-01  e=2.767E-06  Homo sapiens
  8ux9-assembly1_B  TM=4.796E-01  e=3.722E-06  Escherichia coli B185
  8v45-assembly1_E  TM=4.039E-01  e=7.585E-06  Escherichia coli B185
  8v45-assembly1_A  TM=4.119E-01  e=8.140E-05  Escherichia coli B185

Sequence (656 aa):
MGFRVKGVRGGEGDAVELRRVNVLTGCNGTFKTSILEALTASMLVLTSPDRVQPLSIIAATLRMDEFWLYKLLGDGFKLEIDGMEVRTAGIEELGRIKSQSPLPPSPFTRIAMVEKGGEAKGFLRVDATPAGMPLQQVPYFATVSRVDDANYDFIALSTPNPLTQQFTDSLMKLVDYARAIRLFNAAFEGLEASFMGLKPDEFGRHDVVFVTRDGERPIQYLGSGYLSLALMALAASNGIVIYDNVELHMHPWLMEKAAKLIGGTGDVQWIITTQSGEMLSSILEAADLDDVLVIESSRNRLLRTYDGEEARRRIEELNEDLRGNCVWMGFRVKGVRGGEGDAVELRRVNVLTGCNGTFKTSILEALTASMLVLTSPDRVQPLSIIAATLRMDEFWLYKLLGDGFKLEIDGMEVRTAGIEELGRIKSQSPLPPSPFTRIAMVEKGGEAKGFLRVDATPAGMPLQQVPYFATVSRVDDANYDFIALSTPNPLTQQFTDSLMKLVDYARAIRLFNAAFEGLEASFMGLKPDEFGRHDVVFVTRDGERPIQYLGSGYLSLALMALAASNGIVIYDNVELHMHPWLMEKAAKLIGGTGDVQWIITTQSGEMLSSILEAADLDDVLVIESSRNRLLRTYDGEEARRRIEELNEDLRGNCVW

Radius of gyration: 24.45 Å; Cα contacts (8 Å, |Δi|>4): 1417; chains: 2; bounding box: 52×76×57 Å

Secondary structure (DSSP, 8-state):
----EEEE-SSS-------SEEEEEE-TTSSHHHHHHHHHHHHHHTS-HHHHHHHHHHGGGTTT-TTHHHHHHHH--EEEETTEEEEEE-GGGGGGSTT--SSPP-TTEEEEEEEETTEEEEEEEEEE----SSS----EEEEE---TT----EEEE---BS--HHHHHHHHTTS-HHHHHHHHHHHTTTTT-EEEEEEE-TTS-EEEEEEETTEEEEGGGT-HHHHHHHHHHHHTTSSEEEESSTTTT--HHHHHHHHHHHHH-TT-EEEEE---HHHHHHHHHHS-GGGEEEEEE-TTSPEEEEEHHHHHHHHHTT---TT-----/---EEE---SSS--EEE--SEEEEEE-TTSSHHHHHHHHHHHHHHTS-HHHHHHHHHHTHHHHT-TTHHHHHHHH--EEEETTEEEEEE-GGGGGGSTT--SSPP-TTEEEEEEEETTEEEEEEEEEE----SSS----EEEEE---TT----EEEE---BS--HHHHHHHHTTS-HHHHHHHHHHHTTTTT-EEEEEEE-TTS-EEEEEEETTEEEEGGGT-HHHHHHHHHHHHTTSSEEEESSTTTT--HHHHHHHHHHHHH-TT-EEEEE---HHHHHHHHHHS-GGGEEEEEE-TTS-EEEEEHHHHHHHHHTT---TT-----

InterPro domains:
  IPR027417 P-loop containing nucleoside triphosphate hydrolase [SSF52540] (20-299)
  IPR051396 Bacterial Antiviral Defense Nuclease [PTHR43581] (209-284)